Protein AF-A0A321LKD9-F1 (afdb_monomer_lite)

Foldseek 3Di:
DDDPPDDPDDPPDDDDPPDDDDDDDDDDDDDDPDDPDPPDPQAADEDADLDQDCPVVLVVLCVPVNLVSNLLQQVAFDADPVRHFDADPVRHGHGPQWAACDDPVHHPDDPSYDPPHDINHQDCAPPHNCNVVSCVSNPVVLQVVLLVCLVVVVLVVSLVSLQSAFAPPDPDPDDPPLVRGSHNCSSPADPDDPQRVLPDDVLNQVLVVQCVVPVPDVVSNCSSVVVVSVVVSLLSNLSSLLSNLLVLLQVLAPVSLVVSLVSLVVLCVSLDDQDDDDDDDDDDDDDDPVVQVVCDPDPRASKDWDPPPDPPPPDDDDDDDPDPDDDDDDPPHTIDGPDDDDDDVSSNVSCVSSVLSNVCSVQCHGPVRHHDDRDPHDPPPDPCVVPPPDDDDDDDDDDDDDDDDDDDDDDPDVCPVVVVVVVVVVVVVVVVVVVVVVVVVVVVVVVVVVVVVVVVVVVVVVVVVVVVVVVVVVVVVVVVVVVVVLVVVVVVVVVLPDDPVVRDDDDDDDDPVVCVVVVNDDDDDPDDDDDPRPDQFDPPPPDDCPPDGDHPVVVVVSVVVVVVVVVVVVVVVVVVVVVVVLVDDPPPPDPDPDDDDDDDDDDDRPDDD

Structure (mmCIF, N/CA/C/O backbone):
data_AF-A0A321LKD9-F1
#
_entry.id   AF-A0A321LKD9-F1
#
loop_
_atom_site.group_PDB
_atom_site.id
_atom_site.type_symbol
_atom_site.label_atom_id
_atom_site.label_alt_id
_atom_site.label_comp_id
_atom_site.label_asym_id
_atom_site.label_entity_id
_atom_site.label_seq_id
_atom_site.pdbx_PDB_ins_code
_atom_site.Cartn_x
_atom_site.Cartn_y
_atom_site.Cartn_z
_atom_site.occupancy
_atom_site.B_iso_or_equiv
_atom_site.auth_seq_id
_atom_site.auth_comp_id
_atom_site.auth_asym_id
_atom_site.auth_atom_id
_atom_site.pdbx_PDB_model_num
ATOM 1 N N . MET A 1 1 ? -23.478 -6.993 -40.708 1.00 32.69 1 MET A N 1
ATOM 2 C CA . MET A 1 1 ? -22.010 -7.016 -40.507 1.00 32.69 1 MET A CA 1
ATOM 3 C C . MET A 1 1 ? -21.326 -6.208 -41.605 1.00 32.69 1 MET A C 1
ATOM 5 O O . MET A 1 1 ? -21.548 -6.503 -42.771 1.00 32.69 1 MET A O 1
ATOM 9 N N . GLN A 1 2 ? -20.492 -5.227 -41.255 1.00 25.45 2 GLN A N 1
ATOM 10 C CA . GLN A 1 2 ? -19.467 -4.660 -42.144 1.00 25.45 2 GLN A CA 1
ATOM 11 C C . GLN A 1 2 ? -18.158 -4.606 -41.350 1.00 25.45 2 GLN A C 1
ATOM 13 O O . GLN A 1 2 ? -18.086 -3.937 -40.323 1.00 25.45 2 GLN A O 1
ATOM 18 N N . ASN A 1 3 ? -17.138 -5.345 -41.792 1.00 24.50 3 ASN A N 1
ATOM 19 C CA . ASN A 1 3 ? -15.859 -5.432 -41.087 1.00 24.50 3 ASN A CA 1
ATOM 20 C C . ASN A 1 3 ? -14.988 -4.208 -41.392 1.00 24.50 3 ASN A C 1
ATOM 22 O O . ASN A 1 3 ? -14.204 -4.218 -42.343 1.00 24.50 3 ASN A O 1
ATOM 26 N N . ILE A 1 4 ? -15.091 -3.167 -40.562 1.00 27.14 4 ILE A N 1
ATOM 27 C CA . ILE A 1 4 ? -14.197 -2.004 -40.620 1.00 27.14 4 ILE A CA 1
ATOM 28 C C . ILE A 1 4 ? -12.830 -2.391 -40.032 1.00 27.14 4 ILE A C 1
ATOM 30 O O . ILE A 1 4 ? -12.522 -2.141 -38.868 1.00 27.14 4 ILE A O 1
ATOM 34 N N . ARG A 1 5 ? -11.981 -3.016 -40.856 1.00 27.16 5 ARG A N 1
ATOM 35 C CA . ARG A 1 5 ? -10.550 -3.171 -40.558 1.00 27.16 5 ARG A CA 1
ATOM 36 C C . ARG A 1 5 ? -9.852 -1.819 -40.726 1.00 27.16 5 ARG A C 1
ATOM 38 O O . ARG A 1 5 ? -9.435 -1.471 -41.828 1.00 27.16 5 ARG A O 1
ATOM 45 N N . HIS A 1 6 ? -9.694 -1.070 -39.638 1.00 28.81 6 HIS A N 1
ATOM 46 C CA . HIS A 1 6 ? -8.816 0.101 -39.626 1.00 28.81 6 HIS A CA 1
ATOM 47 C C . HIS A 1 6 ? -7.348 -0.333 -39.770 1.00 28.81 6 HIS A C 1
ATOM 49 O O . HIS A 1 6 ? -6.754 -0.871 -38.839 1.00 28.81 6 HIS A O 1
ATOM 55 N N . GLY A 1 7 ? -6.755 -0.094 -40.943 1.00 27.69 7 GLY A N 1
ATOM 56 C CA . GLY A 1 7 ? -5.317 -0.263 -41.155 1.00 27.69 7 GLY A CA 1
ATOM 57 C C . GLY A 1 7 ? -4.528 0.833 -40.433 1.00 27.69 7 GLY A C 1
ATOM 58 O O . GLY A 1 7 ? -4.724 2.015 -40.707 1.00 27.69 7 GLY A O 1
ATOM 59 N N . PHE A 1 8 ? -3.621 0.453 -39.532 1.00 33.94 8 PHE A N 1
ATOM 60 C CA . PHE A 1 8 ? -2.871 1.366 -38.652 1.00 33.94 8 PHE A CA 1
ATOM 61 C C . PHE A 1 8 ? -1.682 2.077 -39.348 1.00 33.94 8 PHE A C 1
ATOM 63 O O . PHE A 1 8 ? -0.647 2.350 -38.745 1.00 33.94 8 PHE A O 1
ATOM 70 N N . HIS A 1 9 ? -1.806 2.377 -40.643 1.00 31.50 9 HIS A N 1
ATOM 71 C CA . HIS A 1 9 ? -0.740 2.954 -41.467 1.00 31.50 9 HIS A CA 1
ATOM 72 C C . HIS A 1 9 ? -1.280 4.103 -42.327 1.00 31.50 9 HIS A C 1
ATOM 74 O O . HIS A 1 9 ? -1.705 3.885 -43.457 1.00 31.50 9 HIS A O 1
ATOM 80 N N . ASN A 1 10 ? -1.292 5.327 -41.783 1.00 30.88 10 ASN A N 1
ATOM 81 C CA . ASN A 1 10 ? -1.615 6.533 -42.565 1.00 30.88 10 ASN A CA 1
ATOM 82 C C . ASN A 1 10 ? -1.039 7.860 -42.006 1.00 30.88 10 ASN A C 1
ATOM 84 O O . ASN A 1 10 ? -1.485 8.940 -42.388 1.00 30.88 10 ASN A O 1
ATOM 88 N N . HIS A 1 11 ? -0.055 7.807 -41.094 1.00 34.09 11 HIS A N 1
ATOM 89 C CA . HIS A 1 11 ? 0.517 8.990 -40.419 1.00 34.09 11 HIS A CA 1
ATOM 90 C C . HIS A 1 11 ? 2.058 8.976 -40.322 1.00 34.09 11 HIS A C 1
ATOM 92 O O . HIS A 1 11 ? 2.632 9.392 -39.318 1.00 34.09 11 HIS A O 1
ATOM 98 N N . THR A 1 12 ? 2.746 8.533 -41.377 1.00 34.16 12 THR A N 1
ATOM 99 C CA . THR A 1 12 ? 4.217 8.607 -41.473 1.00 34.16 12 THR A CA 1
ATOM 100 C C . THR A 1 12 ? 4.679 9.035 -42.862 1.00 34.16 12 THR A C 1
ATOM 102 O O . THR A 1 12 ? 5.204 8.224 -43.615 1.00 34.16 12 THR A O 1
ATOM 105 N N . ASP A 1 13 ? 4.518 10.322 -43.176 1.00 27.11 13 ASP A N 1
ATOM 106 C CA . ASP A 1 13 ? 5.441 11.007 -44.090 1.00 27.11 13 ASP A CA 1
ATOM 107 C C . ASP A 1 13 ? 5.481 12.515 -43.784 1.00 27.11 13 ASP A C 1
ATOM 109 O O . ASP A 1 13 ? 4.773 13.339 -44.361 1.00 27.11 13 ASP A O 1
ATOM 113 N N . VAL A 1 14 ? 6.288 12.882 -42.783 1.00 28.19 14 VAL A N 1
ATOM 114 C CA . VAL A 1 14 ? 6.584 14.281 -42.437 1.00 28.19 14 VAL A CA 1
ATOM 115 C C . VAL A 1 14 ? 8.095 14.453 -42.421 1.00 28.19 14 VAL A C 1
ATOM 117 O O . VAL A 1 14 ? 8.758 14.244 -41.403 1.00 28.19 14 VAL A O 1
ATOM 120 N N . ALA A 1 15 ? 8.645 14.859 -43.564 1.00 26.44 15 ALA A N 1
ATOM 121 C CA . ALA A 1 15 ? 10.044 15.239 -43.676 1.00 26.44 15 ALA A CA 1
ATOM 122 C C . ALA A 1 15 ? 10.340 16.421 -42.733 1.00 26.44 15 ALA A C 1
ATOM 124 O O . ALA A 1 15 ? 9.949 17.561 -43.001 1.00 26.44 15 ALA A O 1
ATOM 125 N N . ARG A 1 16 ? 11.039 16.161 -41.618 1.00 30.48 16 ARG A N 1
ATOM 126 C CA . ARG A 1 16 ? 11.461 17.197 -40.662 1.00 30.48 16 ARG A CA 1
ATOM 127 C C . ARG A 1 16 ? 12.514 18.116 -41.288 1.00 30.48 16 ARG A C 1
ATOM 129 O O . ARG A 1 16 ? 13.713 17.955 -41.075 1.00 30.48 16 ARG A O 1
ATOM 136 N N . ARG A 1 17 ? 12.064 19.141 -42.015 1.00 28.47 17 ARG A N 1
ATOM 137 C CA . ARG A 1 17 ? 12.864 20.354 -42.217 1.00 28.47 17 ARG A CA 1
ATOM 138 C C . ARG A 1 17 ? 13.015 21.049 -40.866 1.00 28.47 17 ARG A C 1
ATOM 140 O O . ARG A 1 17 ? 12.054 21.629 -40.367 1.00 28.47 17 ARG A O 1
ATOM 147 N N . ASN A 1 18 ? 14.223 21.029 -40.310 1.00 28.30 18 ASN A N 1
ATOM 148 C CA . ASN A 1 18 ? 14.596 21.855 -39.161 1.00 28.30 18 ASN A CA 1
ATOM 149 C C . ASN A 1 18 ? 14.708 23.330 -39.593 1.00 28.30 18 ASN A C 1
ATOM 151 O O . ASN A 1 18 ? 15.800 23.873 -39.737 1.00 28.30 18 ASN A O 1
ATOM 155 N N . LEU A 1 19 ? 13.563 23.968 -39.836 1.00 30.78 19 LEU A N 1
ATOM 156 C CA . LEU A 1 19 ? 13.447 25.411 -40.019 1.00 30.78 19 LEU A CA 1
ATOM 157 C C . LEU A 1 19 ? 13.112 26.042 -38.668 1.00 30.78 19 LEU A C 1
ATOM 159 O O . LEU A 1 19 ? 12.038 25.805 -38.119 1.00 30.78 19 LEU A O 1
ATOM 163 N N . SER A 1 20 ? 14.037 26.844 -38.141 1.00 27.38 20 SER A N 1
ATOM 164 C CA . SER A 1 20 ? 13.783 27.677 -36.964 1.00 27.38 20 SER A CA 1
ATOM 165 C C . SER A 1 20 ? 12.792 28.791 -37.330 1.00 27.38 20 SER A C 1
ATOM 167 O O . SER A 1 20 ? 13.094 29.576 -38.234 1.00 27.38 20 SER A O 1
ATOM 169 N N . PRO A 1 21 ? 11.620 28.891 -36.675 1.00 30.56 21 PRO A N 1
ATOM 170 C CA . PRO A 1 21 ? 10.667 29.955 -36.946 1.00 30.56 21 PRO A CA 1
ATOM 171 C C . PRO A 1 21 ? 11.076 31.227 -36.192 1.00 30.56 21 PRO A C 1
ATOM 173 O O . PRO A 1 21 ? 10.669 31.452 -35.052 1.00 30.56 21 PRO A O 1
ATOM 176 N N . ALA A 1 22 ? 11.865 32.085 -36.839 1.00 30.14 22 ALA A N 1
ATOM 177 C CA . ALA A 1 22 ? 11.959 33.482 -36.423 1.00 30.14 22 ALA A CA 1
ATOM 178 C C . ALA A 1 22 ? 10.572 34.137 -36.576 1.00 30.14 22 ALA A C 1
ATOM 180 O O . ALA A 1 22 ? 9.928 33.992 -37.617 1.00 30.14 22 ALA A O 1
ATOM 181 N N . ALA A 1 23 ? 10.087 34.801 -35.525 1.00 31.78 23 ALA A N 1
ATOM 182 C CA . ALA A 1 23 ? 8.722 35.321 -35.480 1.00 31.78 23 ALA A CA 1
ATOM 183 C C . ALA A 1 23 ? 8.504 36.486 -36.460 1.00 31.78 23 ALA A C 1
ATOM 185 O O . ALA A 1 23 ? 9.376 37.334 -36.643 1.00 31.78 23 ALA A O 1
ATOM 186 N N . SER A 1 24 ? 7.313 36.546 -37.057 1.00 32.44 24 SER A N 1
ATOM 187 C CA . SER A 1 24 ? 6.918 37.613 -37.975 1.00 32.44 24 SER A CA 1
ATOM 188 C C . SER A 1 24 ? 6.324 38.813 -37.230 1.00 32.44 24 SER A C 1
ATOM 190 O O . SER A 1 24 ? 5.107 38.905 -37.067 1.00 32.44 24 SER A O 1
ATOM 192 N N . GLU A 1 25 ? 7.171 39.763 -36.845 1.00 31.61 25 GLU A N 1
ATOM 193 C CA . GLU A 1 25 ? 6.763 41.155 -36.618 1.00 31.61 25 GLU A CA 1
ATOM 194 C C . GLU A 1 25 ? 7.553 42.048 -37.579 1.00 31.61 25 GLU A C 1
ATOM 196 O O . GLU A 1 25 ? 8.778 41.970 -37.648 1.00 31.61 25 GLU A O 1
ATOM 201 N N . ALA A 1 26 ? 6.845 42.856 -38.370 1.00 30.69 26 ALA A N 1
ATOM 202 C CA . ALA A 1 26 ? 7.431 43.635 -39.455 1.00 30.69 26 ALA A CA 1
ATOM 203 C C . ALA A 1 26 ? 7.372 45.143 -39.157 1.00 30.69 26 ALA A C 1
ATOM 205 O O . ALA A 1 26 ? 6.332 45.765 -39.383 1.00 30.69 26 ALA A O 1
ATOM 206 N N . PRO A 1 27 ? 8.478 45.767 -38.713 1.00 29.53 27 PRO A N 1
ATOM 207 C CA . PRO A 1 27 ? 8.689 47.188 -38.930 1.00 29.53 27 PRO A CA 1
ATOM 208 C C . PRO A 1 27 ? 9.071 47.412 -40.402 1.00 29.53 27 PRO A C 1
ATOM 210 O O . PRO A 1 27 ? 9.967 46.761 -40.942 1.00 29.53 27 PRO A O 1
ATOM 213 N N . SER A 1 28 ? 8.382 48.330 -41.072 1.00 40.12 28 SER A N 1
ATOM 214 C CA . SER A 1 28 ? 8.697 48.721 -42.447 1.00 40.12 28 SER A CA 1
ATOM 215 C C . SER A 1 28 ? 10.030 49.478 -42.550 1.00 40.12 28 SER A C 1
ATOM 217 O O . SER A 1 28 ? 10.447 50.152 -41.612 1.00 40.12 28 SER A O 1
ATOM 219 N N . SER A 1 29 ? 10.635 49.435 -43.743 1.00 42.28 29 SER A N 1
ATOM 220 C CA . SER A 1 29 ? 11.776 50.257 -44.190 1.00 42.28 29 SER A CA 1
ATOM 221 C C . SER A 1 29 ? 13.080 50.185 -43.372 1.00 42.28 29 SER A C 1
ATOM 223 O O . SER A 1 29 ? 13.403 51.091 -42.611 1.00 42.28 29 SER A O 1
ATOM 225 N N . LEU A 1 30 ? 13.919 49.197 -43.699 1.00 30.78 30 LEU A N 1
ATOM 226 C CA . LEU A 1 30 ? 15.373 49.382 -43.814 1.00 30.78 30 LEU A CA 1
ATOM 227 C C . LEU A 1 30 ? 15.835 48.786 -45.152 1.00 30.78 30 LEU A C 1
ATOM 229 O O . LEU A 1 30 ? 15.341 47.738 -45.569 1.00 30.78 30 LEU A O 1
ATOM 233 N N . ALA A 1 31 ? 16.734 49.476 -45.857 1.00 36.44 31 ALA A N 1
ATOM 234 C CA . ALA A 1 31 ? 17.169 49.079 -47.195 1.00 36.44 31 ALA A CA 1
ATOM 235 C C . ALA A 1 31 ? 18.261 48.000 -47.126 1.00 36.44 31 ALA A C 1
ATOM 237 O O . ALA A 1 31 ? 19.340 48.240 -46.591 1.00 36.44 31 ALA A O 1
ATOM 238 N N . PHE A 1 32 ? 17.994 46.825 -47.699 1.00 31.84 32 PHE A N 1
ATOM 239 C CA . PHE A 1 32 ? 18.952 45.718 -47.747 1.00 31.84 32 PHE A CA 1
ATOM 240 C C . PHE A 1 32 ? 19.866 45.825 -48.978 1.00 31.84 32 PHE A C 1
ATOM 242 O O . PHE A 1 32 ? 19.690 45.129 -49.976 1.00 31.84 32 PHE A O 1
ATOM 249 N N . THR A 1 33 ? 20.867 46.703 -48.907 1.00 41.25 33 THR A N 1
ATOM 250 C CA . THR A 1 33 ? 22.027 46.660 -49.811 1.00 41.25 33 THR A CA 1
ATOM 251 C C . THR A 1 33 ? 23.118 45.771 -49.225 1.00 41.25 33 THR A C 1
ATOM 253 O O . THR A 1 33 ? 24.164 46.268 -48.827 1.00 41.25 33 THR A O 1
ATOM 256 N N . ASP A 1 34 ? 22.856 44.465 -49.165 1.00 33.62 34 ASP A N 1
ATOM 257 C CA . ASP A 1 34 ? 23.905 43.445 -49.250 1.00 33.62 34 ASP A CA 1
ATOM 258 C C . ASP A 1 34 ? 23.298 42.077 -49.583 1.00 33.62 34 ASP A C 1
ATOM 260 O O . ASP A 1 34 ? 22.418 41.564 -48.885 1.00 33.62 34 ASP A O 1
ATOM 264 N N . ALA A 1 35 ? 23.766 41.472 -50.676 1.00 38.19 35 ALA A N 1
ATOM 265 C CA . ALA A 1 35 ? 23.301 40.168 -51.135 1.00 38.19 35 ALA A CA 1
ATOM 266 C C . ALA A 1 35 ? 24.065 39.050 -50.409 1.00 38.19 35 ALA A C 1
ATOM 268 O O . ALA A 1 35 ? 24.965 38.427 -50.972 1.00 38.19 35 ALA A O 1
ATOM 269 N N . ALA A 1 36 ? 23.702 38.798 -49.149 1.00 37.00 36 ALA A N 1
ATOM 270 C CA . ALA A 1 36 ? 24.276 37.728 -48.334 1.00 37.00 36 ALA A CA 1
ATOM 271 C C . ALA A 1 36 ? 23.953 36.336 -48.919 1.00 37.00 36 ALA A C 1
ATOM 273 O O . ALA A 1 36 ? 22.958 35.697 -48.569 1.00 37.00 36 ALA A O 1
ATOM 274 N N . SER A 1 37 ? 24.798 35.853 -49.832 1.00 36.03 37 SER A N 1
ATOM 275 C CA . SER A 1 37 ? 24.674 34.520 -50.415 1.00 36.03 37 SER A CA 1
ATOM 276 C C . SER A 1 37 ? 24.911 33.446 -49.352 1.00 36.03 37 SER A C 1
ATOM 278 O O . SER A 1 37 ? 26.001 33.363 -48.788 1.00 36.03 37 SER A O 1
ATOM 280 N N . LEU A 1 38 ? 23.921 32.579 -49.118 1.00 41.81 38 LEU A N 1
ATOM 281 C CA . LEU A 1 38 ? 24.031 31.412 -48.231 1.00 41.81 38 LEU A CA 1
ATOM 282 C C . LEU A 1 38 ? 24.885 30.292 -48.861 1.00 41.81 38 LEU A C 1
ATOM 284 O O . LEU A 1 38 ? 24.413 29.195 -49.161 1.00 41.81 38 LEU A O 1
ATOM 288 N N . THR A 1 39 ? 26.171 30.569 -49.065 1.00 43.91 39 THR A N 1
ATOM 289 C CA . THR A 1 39 ? 27.177 29.611 -49.537 1.00 43.91 39 THR A CA 1
ATOM 290 C C . THR A 1 39 ? 27.584 28.667 -48.404 1.00 43.91 39 THR A C 1
ATOM 292 O O . THR A 1 39 ? 28.571 28.919 -47.715 1.00 43.91 39 THR A O 1
ATOM 295 N N . GLY A 1 40 ? 26.832 27.580 -48.187 1.00 45.12 40 GLY A N 1
ATOM 296 C CA . GLY A 1 40 ? 27.232 26.576 -47.188 1.00 45.12 40 GLY A CA 1
ATOM 297 C C . GLY A 1 40 ? 26.158 25.648 -46.614 1.00 45.12 40 GLY A C 1
ATOM 298 O O . GLY A 1 40 ? 26.274 25.253 -45.455 1.00 45.12 40 GLY A O 1
ATOM 299 N N . THR A 1 41 ? 25.124 25.257 -47.363 1.00 58.28 41 THR A N 1
ATOM 300 C CA . THR A 1 41 ? 24.185 24.210 -46.913 1.00 58.28 41 THR A CA 1
ATOM 301 C C . THR A 1 41 ? 24.830 22.818 -46.963 1.00 58.28 41 THR A C 1
ATOM 303 O O . THR A 1 41 ? 24.648 22.055 -47.910 1.00 58.28 41 THR A O 1
ATOM 306 N N . SER A 1 42 ? 25.590 22.467 -45.920 1.00 62.84 42 SER A N 1
ATOM 307 C CA . SER A 1 42 ? 26.169 21.124 -45.775 1.00 62.84 42 SER A CA 1
ATOM 308 C C . SER A 1 42 ? 25.080 20.070 -45.522 1.00 62.84 42 SER A C 1
ATOM 310 O O . SER A 1 42 ? 24.531 19.954 -44.427 1.00 62.84 42 SER A O 1
ATOM 312 N N . VAL A 1 43 ? 24.747 19.292 -46.554 1.00 74.31 43 VAL A N 1
ATOM 313 C CA . VAL A 1 43 ? 23.838 18.145 -46.425 1.00 74.31 43 VAL A CA 1
ATOM 314 C C . VAL A 1 43 ? 24.581 17.005 -45.731 1.00 74.31 43 VAL A C 1
ATOM 316 O O . VAL A 1 43 ? 25.630 16.569 -46.202 1.00 74.31 43 VAL A O 1
ATOM 319 N N . ARG A 1 44 ? 24.019 16.510 -44.625 1.00 77.88 44 ARG A N 1
ATOM 320 C CA . ARG A 1 44 ? 24.470 15.298 -43.932 1.00 77.88 44 ARG A CA 1
ATOM 321 C C . ARG A 1 44 ? 23.319 14.303 -43.823 1.00 77.88 44 ARG A C 1
ATOM 323 O O . ARG A 1 44 ? 22.186 14.706 -43.567 1.00 77.88 44 ARG A O 1
ATOM 330 N N . TYR A 1 45 ? 23.616 13.019 -43.982 1.00 80.62 45 TYR A N 1
ATOM 331 C CA . TYR A 1 45 ? 22.644 11.928 -43.927 1.00 80.62 45 TYR A CA 1
ATOM 332 C C . TYR A 1 45 ? 22.764 11.162 -42.607 1.00 80.62 45 TYR A C 1
ATOM 334 O O . TYR A 1 45 ? 23.854 10.728 -42.240 1.00 80.62 45 TYR A O 1
ATOM 342 N N . GLY A 1 46 ? 21.644 10.985 -41.905 1.00 79.75 46 GLY A N 1
ATOM 343 C CA . GLY A 1 46 ? 21.524 10.077 -40.762 1.00 79.75 46 GLY A CA 1
ATOM 344 C C . GLY A 1 46 ? 20.784 8.804 -41.172 1.00 79.75 46 GLY A C 1
ATOM 345 O O . GLY A 1 46 ? 19.817 8.876 -41.929 1.00 79.75 46 GLY A O 1
ATOM 346 N N . PHE A 1 47 ? 21.230 7.653 -40.674 1.00 81.31 47 PHE A N 1
ATOM 347 C CA . PHE A 1 47 ? 20.644 6.343 -40.963 1.00 81.31 47 PHE A CA 1
ATOM 348 C C . PHE A 1 47 ? 20.117 5.717 -39.671 1.00 81.31 47 PHE A C 1
ATOM 350 O O . PHE A 1 47 ? 20.805 5.741 -38.654 1.00 81.31 47 PHE A O 1
ATOM 357 N N . PHE A 1 48 ? 18.919 5.131 -39.718 1.00 80.69 48 PHE A N 1
ATOM 358 C CA . PHE A 1 48 ? 18.251 4.542 -38.554 1.00 80.69 48 PHE A CA 1
ATOM 359 C C . PHE A 1 48 ? 17.777 3.115 -38.884 1.00 80.69 48 PHE A C 1
ATOM 361 O O . PHE A 1 48 ? 17.012 2.948 -39.842 1.00 80.69 48 PHE A O 1
ATOM 368 N N . PRO A 1 49 ? 18.203 2.074 -38.143 1.00 81.31 49 PRO A N 1
ATOM 369 C CA . PRO A 1 49 ? 17.758 0.705 -38.388 1.00 81.31 49 PRO A CA 1
ATOM 370 C C . PRO A 1 49 ? 16.282 0.532 -37.997 1.00 81.31 49 PRO A C 1
ATOM 372 O O . PRO A 1 49 ? 15.883 0.828 -36.876 1.00 81.31 49 PRO A O 1
ATOM 375 N N . HIS A 1 50 ? 15.472 0.023 -38.927 1.00 84.12 50 HIS A N 1
ATOM 376 C CA . HIS A 1 50 ? 14.034 -0.234 -38.738 1.00 84.12 50 HIS A CA 1
ATOM 377 C C . HIS A 1 50 ? 13.719 -1.733 -38.545 1.00 84.12 50 HIS A C 1
ATOM 379 O O . HIS A 1 50 ? 12.617 -2.193 -38.828 1.00 84.12 50 HIS A O 1
ATOM 385 N N . PHE A 1 51 ? 14.697 -2.509 -38.071 1.00 85.62 51 PHE A N 1
ATOM 386 C CA . PHE A 1 51 ? 14.564 -3.929 -37.740 1.00 85.62 51 PHE A CA 1
ATOM 387 C C . PHE A 1 51 ? 15.222 -4.196 -36.382 1.00 85.62 51 PHE A C 1
ATOM 389 O O . PHE A 1 51 ? 16.255 -3.599 -36.081 1.00 85.62 51 PHE A O 1
ATOM 396 N N . HIS A 1 52 ? 14.656 -5.101 -35.580 1.00 88.56 52 HIS A N 1
ATOM 397 C CA . HIS A 1 52 ? 15.277 -5.520 -34.323 1.00 88.56 52 HIS A CA 1
ATOM 398 C C . HIS A 1 52 ? 16.360 -6.582 -34.607 1.00 88.56 52 HIS A C 1
ATOM 400 O O . HIS A 1 52 ? 16.027 -7.652 -35.123 1.00 88.56 52 HIS A O 1
ATOM 406 N N . PRO A 1 53 ? 17.644 -6.342 -34.289 1.00 87.31 53 PRO A N 1
ATOM 407 C CA . PRO A 1 53 ? 18.736 -7.195 -34.764 1.00 87.31 53 PRO A CA 1
ATOM 408 C C . PRO A 1 53 ? 18.855 -8.564 -34.078 1.00 87.31 53 PRO A C 1
ATOM 410 O O . PRO A 1 53 ? 19.285 -9.514 -34.725 1.00 87.31 53 PRO A O 1
ATOM 413 N N . PHE A 1 54 ? 18.473 -8.683 -32.802 1.00 91.44 54 PHE A N 1
ATOM 414 C CA . PHE A 1 54 ? 18.816 -9.845 -31.960 1.00 91.44 54 PHE A CA 1
ATOM 415 C C . PHE A 1 54 ? 17.619 -10.710 -31.524 1.00 91.44 54 PHE A C 1
ATOM 417 O O . PHE A 1 54 ? 17.708 -11.412 -30.522 1.00 91.44 54 PHE A O 1
ATOM 424 N N . VAL A 1 55 ? 16.491 -10.693 -32.253 1.00 91.19 55 VAL A N 1
ATOM 425 C CA . VAL A 1 55 ? 15.251 -11.394 -31.823 1.00 91.19 55 VAL A CA 1
ATOM 426 C C . VAL A 1 55 ? 15.496 -12.885 -31.555 1.00 91.19 55 VAL A C 1
ATOM 428 O O . VAL A 1 55 ? 15.070 -13.407 -30.530 1.00 91.19 55 VAL A O 1
ATOM 431 N N . SER A 1 56 ? 16.222 -13.565 -32.444 1.00 92.12 56 SER A N 1
ATOM 432 C CA . SER A 1 56 ? 16.544 -14.989 -32.298 1.00 92.12 56 SER A CA 1
ATOM 433 C C . SER A 1 56 ? 17.475 -15.287 -31.121 1.00 92.12 56 SER A C 1
ATOM 435 O O . SER A 1 56 ? 17.354 -16.351 -30.524 1.00 92.12 56 SER A O 1
ATOM 437 N N . GLU A 1 57 ? 18.380 -14.369 -30.764 1.00 91.50 57 GLU A N 1
ATOM 438 C CA . GLU A 1 57 ? 19.270 -14.559 -29.612 1.00 91.50 57 GLU A CA 1
ATOM 439 C C . GLU A 1 57 ? 18.534 -14.302 -28.292 1.00 91.50 57 GLU A C 1
ATOM 441 O O . GLU A 1 57 ? 18.707 -15.067 -27.349 1.00 91.50 57 GLU A O 1
ATOM 446 N N . LEU A 1 58 ? 17.644 -13.303 -28.232 1.00 92.81 58 LEU A N 1
ATOM 447 C CA . LEU A 1 58 ? 16.769 -13.097 -27.072 1.00 92.81 58 LEU A CA 1
ATOM 448 C C . LEU A 1 58 ? 15.861 -14.316 -26.831 1.00 92.81 58 LEU A C 1
ATOM 450 O O . LEU A 1 58 ? 15.728 -14.769 -25.697 1.00 92.81 58 LEU A O 1
ATOM 454 N N . VAL A 1 59 ? 15.294 -14.905 -27.892 1.00 93.62 59 VAL A N 1
ATOM 455 C CA . VAL A 1 59 ? 14.503 -16.145 -27.788 1.00 93.62 59 VAL A CA 1
ATOM 456 C C . VAL A 1 59 ? 15.361 -17.328 -27.323 1.00 93.62 59 VAL A C 1
ATOM 458 O O . VAL A 1 59 ? 14.925 -18.065 -26.443 1.00 93.62 59 VAL A O 1
ATOM 461 N N . ALA A 1 60 ? 16.583 -17.496 -27.841 1.00 93.94 60 ALA A N 1
ATOM 462 C CA . ALA A 1 60 ? 17.497 -18.543 -27.373 1.00 93.94 60 ALA A CA 1
ATOM 463 C C . ALA A 1 60 ? 17.855 -18.368 -25.885 1.00 93.94 60 ALA A C 1
ATOM 465 O O . ALA A 1 60 ? 17.702 -19.299 -25.100 1.00 93.94 60 ALA A O 1
ATOM 466 N N . ARG A 1 61 ? 18.213 -17.150 -25.461 1.00 92.81 61 ARG A N 1
ATOM 467 C CA . ARG A 1 61 ? 18.515 -16.809 -24.059 1.00 92.81 61 ARG A CA 1
ATOM 468 C C . ARG A 1 61 ? 17.335 -17.045 -23.112 1.00 92.81 61 ARG A C 1
ATOM 470 O O . ARG A 1 61 ? 17.552 -17.478 -21.982 1.00 92.81 61 ARG A O 1
ATOM 477 N N . LEU A 1 62 ? 16.101 -16.812 -23.569 1.00 93.50 62 LEU A N 1
ATOM 478 C CA . LEU A 1 62 ? 14.881 -17.136 -22.821 1.00 93.50 62 LEU A CA 1
ATOM 479 C C . LEU A 1 62 ? 14.648 -18.652 -22.695 1.00 93.50 62 LEU A C 1
ATOM 481 O O . LEU A 1 62 ? 14.136 -19.100 -21.672 1.00 93.50 62 LEU A O 1
ATOM 485 N N . ILE A 1 63 ? 15.014 -19.444 -23.706 1.00 94.06 63 ILE A N 1
ATOM 486 C CA . ILE A 1 63 ? 14.903 -20.912 -23.671 1.00 94.06 63 ILE A CA 1
ATOM 487 C C . ILE A 1 63 ? 15.982 -21.511 -22.758 1.00 94.06 63 ILE A C 1
ATOM 489 O O . ILE A 1 63 ? 15.657 -22.281 -21.856 1.00 94.06 63 ILE A O 1
ATOM 493 N N . ASP A 1 64 ? 17.243 -21.121 -22.949 1.00 93.00 64 ASP A N 1
ATOM 494 C CA . ASP A 1 64 ? 18.397 -21.712 -22.261 1.00 93.00 64 ASP A CA 1
ATOM 495 C C . ASP A 1 64 ? 18.559 -21.201 -20.817 1.00 93.00 64 ASP A C 1
ATOM 497 O O . ASP A 1 64 ? 18.944 -21.951 -19.920 1.00 93.00 64 ASP A O 1
ATOM 501 N N . GLY A 1 65 ? 18.274 -19.915 -20.578 1.00 88.25 65 GLY A N 1
ATOM 502 C CA . GLY A 1 65 ? 18.490 -19.231 -19.297 1.00 88.25 65 GLY A CA 1
ATOM 503 C C . GLY A 1 65 ? 17.216 -18.779 -18.576 1.00 88.25 65 GLY A C 1
ATOM 504 O O . GLY A 1 65 ? 17.309 -18.129 -17.529 1.00 88.25 65 GLY A O 1
ATOM 505 N N . SER A 1 66 ? 16.030 -19.107 -19.103 1.00 92.50 66 SER A N 1
ATOM 506 C CA . SER A 1 66 ? 14.736 -18.604 -18.615 1.00 92.50 66 SER A CA 1
ATOM 507 C C . SER A 1 66 ? 14.677 -17.063 -18.582 1.00 92.50 66 SER A C 1
ATOM 509 O O . SER A 1 66 ? 15.468 -16.378 -19.232 1.00 92.50 66 SER A O 1
ATOM 511 N N . VAL A 1 67 ? 13.740 -16.493 -17.814 1.00 91.69 67 VAL A N 1
ATOM 512 C CA . VAL A 1 67 ? 13.587 -15.034 -17.645 1.00 91.69 67 VAL A CA 1
ATOM 513 C C . VAL A 1 67 ? 14.912 -14.384 -17.236 1.00 91.69 67 VAL A C 1
ATOM 515 O O . VAL A 1 67 ? 15.297 -13.377 -17.811 1.00 91.69 67 VAL A O 1
ATOM 518 N N . ARG A 1 68 ? 15.675 -14.993 -16.318 1.00 90.88 68 ARG A N 1
ATOM 519 C CA . ARG A 1 68 ? 16.966 -14.444 -15.873 1.00 90.88 68 ARG A CA 1
ATOM 520 C C . ARG A 1 68 ? 17.990 -14.315 -17.009 1.00 90.88 68 ARG A C 1
ATOM 522 O O . ARG A 1 68 ? 18.714 -13.326 -17.038 1.00 90.88 68 ARG A O 1
ATOM 529 N N . GLY A 1 69 ? 18.063 -15.292 -17.915 1.00 89.44 69 GLY A N 1
ATOM 530 C CA . GLY A 1 69 ? 18.949 -15.244 -19.083 1.00 89.44 69 GLY A CA 1
ATOM 531 C C . GLY A 1 69 ? 18.503 -14.232 -20.139 1.00 89.44 69 GLY A C 1
ATOM 532 O O . GLY A 1 69 ? 19.347 -13.648 -20.819 1.00 89.44 69 GLY A O 1
ATOM 533 N N . LEU A 1 70 ? 17.192 -13.991 -20.240 1.00 93.12 70 LEU A N 1
ATOM 534 C CA . LEU A 1 70 ? 16.636 -12.932 -21.074 1.00 93.12 70 LEU A CA 1
ATOM 535 C C . LEU A 1 70 ? 16.958 -11.542 -20.510 1.00 93.12 70 LEU A C 1
ATOM 537 O O . LEU A 1 70 ? 17.602 -10.764 -21.202 1.00 93.12 70 LEU A O 1
ATOM 541 N N . GLU A 1 71 ? 16.568 -11.240 -19.267 1.00 92.25 71 GLU A N 1
ATOM 542 C CA . GLU A 1 71 ? 16.753 -9.910 -18.654 1.00 92.25 71 GLU A CA 1
ATOM 543 C C . GLU A 1 71 ? 18.240 -9.511 -18.562 1.00 92.25 71 GLU A C 1
ATOM 545 O O . GLU A 1 71 ? 18.600 -8.356 -18.785 1.00 92.25 71 GLU A O 1
ATOM 550 N N . ALA A 1 72 ? 19.139 -10.475 -18.321 1.00 89.00 72 ALA A N 1
ATOM 551 C CA . ALA A 1 72 ? 20.585 -10.231 -18.316 1.00 89.00 72 ALA A CA 1
ATOM 552 C C . ALA A 1 72 ? 21.141 -9.754 -19.675 1.00 89.00 72 ALA A C 1
ATOM 554 O O . ALA A 1 72 ? 22.175 -9.089 -19.710 1.00 89.00 72 ALA A O 1
ATOM 555 N N . ALA A 1 73 ? 20.464 -10.041 -20.793 1.00 88.88 73 ALA A N 1
ATOM 556 C CA . ALA A 1 73 ? 20.978 -9.788 -22.141 1.00 88.88 73 ALA A CA 1
ATOM 557 C C . ALA A 1 73 ? 21.245 -8.303 -22.454 1.00 88.88 73 ALA A C 1
ATOM 559 O O . ALA A 1 73 ? 22.072 -8.003 -23.316 1.00 88.88 73 ALA A O 1
ATOM 560 N N . ASP A 1 74 ? 20.576 -7.380 -21.755 1.00 86.19 74 ASP A N 1
ATOM 561 C CA . ASP A 1 74 ? 20.813 -5.937 -21.877 1.00 86.19 74 ASP A CA 1
ATOM 562 C C . ASP A 1 74 ? 22.058 -5.462 -21.100 1.00 86.19 74 ASP A C 1
ATOM 564 O O . ASP A 1 74 ? 22.698 -4.482 -21.479 1.00 86.19 74 ASP A O 1
ATOM 568 N N . THR A 1 75 ? 22.453 -6.171 -20.035 1.00 85.50 75 THR A N 1
ATOM 569 C CA . THR A 1 75 ? 23.573 -5.780 -19.153 1.00 85.50 75 THR A CA 1
ATOM 570 C C . THR A 1 75 ? 24.783 -6.722 -19.191 1.00 85.50 75 THR A C 1
ATOM 572 O O . THR A 1 75 ? 25.777 -6.475 -18.505 1.00 85.50 75 THR A O 1
ATOM 575 N N . ASP A 1 76 ? 24.757 -7.747 -20.045 1.00 87.00 76 ASP A N 1
ATOM 576 C CA . ASP A 1 76 ? 25.921 -8.566 -20.391 1.00 87.00 76 ASP A CA 1
ATOM 577 C C . ASP A 1 76 ? 26.956 -7.751 -21.188 1.00 87.00 76 ASP A C 1
ATOM 579 O O . ASP A 1 76 ? 26.730 -7.377 -22.344 1.00 87.00 76 ASP A O 1
ATOM 583 N N . TYR A 1 77 ? 28.136 -7.534 -20.602 1.00 86.19 77 TYR A N 1
ATOM 584 C CA . TYR A 1 77 ? 29.235 -6.776 -21.208 1.00 86.19 77 TYR A CA 1
ATOM 585 C C . TYR A 1 77 ? 30.432 -7.651 -21.591 1.00 86.19 77 TYR A C 1
ATOM 587 O O . TYR A 1 77 ? 30.808 -8.581 -20.880 1.00 86.19 77 TYR A O 1
ATOM 595 N N . VAL A 1 78 ? 31.087 -7.312 -22.706 1.00 85.81 78 VAL A N 1
ATOM 596 C CA . VAL A 1 78 ? 32.302 -8.003 -23.162 1.00 85.81 78 VAL A CA 1
ATOM 597 C C . VAL A 1 78 ? 33.465 -7.680 -22.220 1.00 85.81 78 VAL A C 1
ATOM 599 O O . VAL A 1 78 ? 33.809 -6.511 -22.039 1.00 85.81 78 VAL A O 1
ATOM 602 N N . LEU A 1 79 ? 34.105 -8.705 -21.655 1.00 85.06 79 LEU A N 1
ATOM 603 C CA . LEU A 1 79 ? 35.260 -8.556 -20.765 1.00 85.06 79 LEU A CA 1
ATOM 604 C C . LEU A 1 79 ? 36.595 -8.656 -21.521 1.00 85.06 79 LEU A C 1
ATOM 606 O O . LEU A 1 79 ? 36.747 -9.423 -22.474 1.00 85.06 79 LEU A O 1
ATOM 610 N N . ASN A 1 80 ? 37.580 -7.889 -21.062 1.00 83.00 80 ASN A N 1
ATOM 611 C CA . ASN A 1 80 ? 38.988 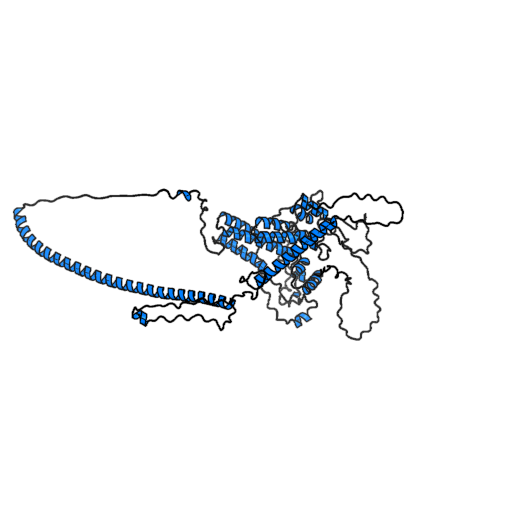-8.031 -21.418 1.00 83.00 80 ASN A CA 1
ATOM 612 C C . ASN A 1 80 ? 39.612 -9.223 -20.666 1.00 83.00 80 ASN A C 1
ATOM 614 O O . ASN A 1 80 ? 39.047 -9.730 -19.696 1.00 83.00 80 ASN A O 1
ATOM 618 N N . LYS A 1 81 ? 40.826 -9.634 -21.060 1.00 79.56 81 LYS A N 1
ATOM 619 C CA . LYS A 1 81 ? 41.581 -10.704 -20.371 1.00 79.56 81 LYS A CA 1
ATOM 620 C C . LYS A 1 81 ? 41.843 -10.399 -18.892 1.00 79.56 81 LYS A C 1
ATOM 622 O O . LYS A 1 81 ? 41.931 -11.321 -18.092 1.00 79.56 81 LYS A O 1
ATOM 627 N N . ASP A 1 82 ? 41.909 -9.118 -18.546 1.00 75.25 82 ASP A N 1
ATOM 628 C CA . ASP A 1 82 ? 42.177 -8.606 -17.198 1.00 75.25 82 ASP A CA 1
ATOM 629 C C . ASP A 1 82 ? 40.889 -8.427 -16.360 1.00 75.25 82 ASP A C 1
ATOM 631 O O . ASP A 1 82 ? 40.901 -7.763 -15.328 1.00 75.25 82 ASP A O 1
ATOM 635 N N . GLY A 1 83 ? 39.748 -8.955 -16.827 1.00 71.44 83 GLY A N 1
ATOM 636 C CA . GLY A 1 83 ? 38.449 -8.896 -16.141 1.00 71.44 83 GLY A CA 1
ATOM 637 C C . GLY A 1 83 ? 37.712 -7.552 -16.224 1.00 71.44 83 GLY A C 1
ATOM 638 O O . GLY A 1 83 ? 36.561 -7.461 -15.807 1.00 71.44 83 GLY A O 1
ATOM 639 N N . THR A 1 84 ? 38.331 -6.510 -16.784 1.00 78.56 84 THR A N 1
ATOM 640 C CA . THR A 1 84 ? 37.697 -5.198 -17.005 1.00 78.56 84 THR A CA 1
ATOM 641 C C . THR A 1 84 ? 36.729 -5.229 -18.191 1.00 78.56 84 THR A C 1
ATOM 643 O O . THR A 1 84 ? 36.950 -5.958 -19.157 1.00 78.56 84 THR A O 1
ATOM 646 N N . THR A 1 85 ? 35.666 -4.421 -18.173 1.00 82.25 85 THR A N 1
ATOM 647 C CA . THR A 1 85 ? 34.758 -4.301 -19.327 1.00 82.25 85 THR A CA 1
ATOM 648 C C . THR A 1 85 ? 35.449 -3.602 -20.501 1.00 82.25 85 THR A C 1
ATOM 650 O O . THR A 1 85 ? 36.087 -2.557 -20.353 1.00 82.25 85 THR A O 1
ATOM 653 N N . LYS A 1 86 ? 35.311 -4.163 -21.705 1.00 84.00 86 LYS A N 1
ATOM 654 C CA . LYS A 1 86 ? 35.731 -3.512 -22.948 1.00 84.00 86 LYS A CA 1
ATOM 655 C C . LYS A 1 86 ? 34.823 -2.310 -23.195 1.00 84.00 86 LYS A C 1
ATOM 657 O O . LYS A 1 86 ? 33.604 -2.463 -23.222 1.00 84.00 86 LYS A O 1
ATOM 662 N N . LYS A 1 87 ? 35.398 -1.122 -23.391 1.00 83.56 87 LYS A N 1
ATOM 663 C CA . LYS A 1 87 ? 34.640 0.116 -23.630 1.00 83.56 87 LYS A CA 1
ATOM 664 C C . LYS A 1 87 ? 34.473 0.412 -25.130 1.00 83.56 87 LYS A C 1
ATOM 666 O O . LYS A 1 87 ? 35.276 -0.021 -25.959 1.00 83.56 87 LYS A O 1
ATOM 671 N N . LEU A 1 88 ? 33.384 1.095 -25.464 1.00 81.56 88 LEU A N 1
ATOM 672 C CA . LEU A 1 88 ? 33.049 1.667 -26.768 1.00 81.56 88 LEU A CA 1
ATOM 673 C C . LEU A 1 88 ? 33.774 3.015 -26.971 1.00 81.56 88 LEU A C 1
ATOM 675 O O . LEU A 1 88 ? 34.301 3.572 -26.004 1.00 81.56 88 LEU A O 1
ATOM 679 N N . PRO A 1 89 ? 33.789 3.581 -28.196 1.00 76.25 89 PRO A N 1
ATOM 680 C CA . PRO A 1 89 ? 34.413 4.883 -28.465 1.00 76.25 89 PRO A CA 1
ATOM 681 C C . PRO A 1 89 ? 33.804 6.069 -27.695 1.00 76.25 89 PRO A C 1
ATOM 683 O O . PRO A 1 89 ? 34.452 7.102 -27.572 1.00 76.25 89 PRO A O 1
ATOM 686 N N . ASP A 1 90 ? 32.582 5.928 -27.167 1.00 71.25 90 ASP A N 1
ATOM 687 C CA . ASP A 1 90 ? 31.913 6.907 -26.294 1.00 71.25 90 ASP A CA 1
ATOM 688 C C . ASP A 1 90 ? 32.241 6.717 -24.795 1.00 71.25 90 ASP A C 1
ATOM 690 O O . ASP A 1 90 ? 31.695 7.417 -23.944 1.00 71.25 90 ASP A O 1
ATOM 694 N N . GLY A 1 91 ? 33.119 5.765 -24.455 1.00 75.06 91 GLY A N 1
ATOM 695 C CA . GLY A 1 91 ? 33.516 5.439 -23.084 1.00 75.06 91 GLY A CA 1
ATOM 696 C C . GLY A 1 91 ? 32.555 4.511 -22.328 1.00 75.06 91 GLY A C 1
ATOM 697 O O . GLY A 1 91 ? 32.873 4.108 -21.206 1.00 75.06 91 GLY A O 1
ATOM 698 N N . ARG A 1 92 ? 31.413 4.125 -22.912 1.00 79.69 92 ARG A N 1
ATOM 699 C CA . ARG A 1 92 ? 30.460 3.190 -22.288 1.00 79.69 92 ARG A CA 1
ATOM 700 C C . ARG A 1 92 ? 30.946 1.739 -22.389 1.00 79.69 92 ARG A C 1
ATOM 702 O O . ARG A 1 92 ? 31.703 1.422 -23.304 1.00 79.69 92 ARG A O 1
ATOM 709 N N . PRO A 1 93 ? 30.546 0.821 -21.493 1.00 83.75 93 PRO A N 1
ATOM 710 C CA . PRO A 1 93 ? 30.852 -0.601 -21.658 1.00 83.75 93 PRO A CA 1
ATOM 711 C C . PRO A 1 93 ? 30.167 -1.176 -22.917 1.00 83.75 93 PRO A C 1
ATOM 713 O O . PRO A 1 93 ? 29.021 -0.847 -23.218 1.00 83.75 93 PRO A O 1
ATOM 716 N N . ARG A 1 94 ? 30.875 -2.026 -23.675 1.00 85.12 94 ARG A N 1
ATOM 717 C CA . ARG A 1 94 ? 30.380 -2.670 -24.905 1.00 85.12 94 ARG A CA 1
ATOM 718 C C . ARG A 1 94 ? 29.524 -3.891 -24.545 1.00 85.12 94 ARG A C 1
ATOM 720 O O . ARG A 1 94 ? 30.089 -4.851 -24.010 1.00 85.12 94 ARG A O 1
ATOM 727 N N . PRO A 1 95 ? 28.207 -3.895 -24.831 1.00 87.69 95 PRO A N 1
ATOM 728 C CA . PRO A 1 95 ? 27.378 -5.065 -24.571 1.00 87.69 95 PRO A CA 1
ATOM 729 C C . PRO A 1 95 ? 27.748 -6.216 -25.513 1.00 87.69 95 PRO A C 1
ATOM 731 O O . PRO A 1 95 ? 28.335 -6.000 -26.576 1.00 87.69 95 PRO A O 1
ATOM 734 N N . VAL A 1 96 ? 27.413 -7.444 -25.117 1.00 88.94 96 VAL A N 1
ATOM 735 C CA . VAL A 1 96 ? 27.590 -8.644 -25.955 1.00 88.94 96 VAL A CA 1
ATOM 736 C C . VAL A 1 96 ? 26.735 -8.539 -27.224 1.00 88.94 96 VAL A C 1
ATOM 738 O O . VAL A 1 96 ? 27.217 -8.824 -28.320 1.00 88.94 96 VAL A O 1
ATOM 741 N N . LEU A 1 97 ? 25.508 -8.025 -27.090 1.00 89.12 97 LEU A N 1
ATOM 742 C CA . LEU A 1 97 ? 24.591 -7.709 -28.188 1.00 89.12 97 LEU A CA 1
ATOM 743 C C . LEU A 1 97 ? 24.984 -6.400 -28.903 1.00 89.12 97 LEU A C 1
ATOM 745 O O . LEU A 1 97 ? 24.269 -5.399 -28.837 1.00 89.12 97 LEU A O 1
ATOM 749 N N . TYR A 1 98 ? 26.149 -6.389 -29.562 1.00 88.81 98 TYR A N 1
ATOM 750 C CA . TYR A 1 98 ? 26.655 -5.225 -30.301 1.00 88.81 98 TYR A CA 1
ATOM 751 C C . TYR A 1 98 ? 27.448 -5.602 -31.562 1.00 88.81 98 TYR A C 1
ATOM 753 O O . TYR A 1 98 ? 28.564 -6.132 -31.487 1.00 88.81 98 TYR A O 1
ATOM 761 N N . GLU A 1 99 ? 26.917 -5.234 -32.729 1.00 87.25 99 GLU A N 1
ATOM 762 C CA . GLU A 1 99 ? 27.568 -5.419 -34.031 1.00 87.25 99 GLU A CA 1
ATOM 763 C C . GLU A 1 99 ? 27.553 -4.119 -34.859 1.00 87.25 99 GLU A C 1
ATOM 765 O O . GLU A 1 99 ? 26.516 -3.487 -35.064 1.00 87.25 99 GLU A O 1
ATOM 770 N N . GLU A 1 100 ? 28.717 -3.730 -35.378 1.00 85.00 100 GLU A N 1
ATOM 771 C CA . GLU A 1 100 ? 28.876 -2.552 -36.234 1.00 85.00 100 GLU A CA 1
ATOM 772 C C . GLU A 1 100 ? 28.356 -2.840 -37.658 1.00 85.00 100 GLU A C 1
ATOM 774 O O . GLU A 1 100 ? 28.740 -3.822 -38.302 1.00 85.00 100 GLU A O 1
ATOM 779 N N . LEU A 1 101 ? 27.453 -1.988 -38.161 1.00 80.00 101 LEU A N 1
ATOM 780 C CA . LEU A 1 101 ? 26.922 -2.099 -39.528 1.00 80.00 101 LEU A CA 1
ATOM 781 C C . LEU A 1 101 ? 27.857 -1.440 -40.553 1.00 80.00 101 LEU A C 1
ATOM 783 O O . LEU A 1 101 ? 28.044 -1.968 -41.646 1.00 80.00 101 LEU A O 1
ATOM 787 N N . PHE A 1 102 ? 28.435 -0.296 -40.183 1.00 78.06 102 PHE A N 1
ATOM 788 C CA . PHE A 1 102 ? 29.308 0.533 -41.013 1.00 78.06 102 PHE A CA 1
ATOM 789 C C . PHE A 1 102 ? 30.735 0.436 -40.456 1.00 78.06 102 PHE A C 1
ATOM 791 O O . PHE A 1 102 ? 31.147 1.274 -39.656 1.00 78.06 102 PHE A O 1
ATOM 798 N N . SER A 1 103 ? 31.455 -0.620 -40.839 1.00 74.06 103 SER A N 1
ATOM 799 C CA . SER A 1 103 ? 32.890 -0.795 -40.573 1.00 74.06 103 SER A CA 1
ATOM 800 C C . SER A 1 103 ? 33.686 -0.747 -41.877 1.00 74.06 103 SER A C 1
ATOM 802 O O . SER A 1 103 ? 33.126 -0.990 -42.953 1.00 74.06 103 SER A O 1
ATOM 804 N N . ASP A 1 104 ? 34.993 -0.492 -41.788 1.00 68.12 104 ASP A N 1
ATOM 805 C CA . ASP A 1 104 ? 35.871 -0.357 -42.960 1.00 68.12 104 ASP A CA 1
ATOM 806 C C . ASP A 1 104 ? 35.890 -1.606 -43.865 1.00 68.12 104 ASP A C 1
ATOM 808 O O . ASP A 1 104 ? 36.093 -1.483 -45.074 1.00 68.12 104 ASP A O 1
ATOM 812 N N . ASP A 1 105 ? 35.605 -2.786 -43.302 1.00 69.00 105 ASP A N 1
ATOM 813 C CA . ASP A 1 105 ? 35.505 -4.072 -44.012 1.00 69.00 105 ASP A CA 1
ATOM 814 C C . ASP A 1 105 ? 34.152 -4.307 -44.716 1.00 69.00 105 ASP A C 1
ATOM 816 O O . ASP A 1 105 ? 34.026 -5.227 -45.525 1.00 69.00 105 ASP A O 1
ATOM 820 N N . ARG A 1 106 ? 33.108 -3.537 -44.371 1.00 70.19 106 ARG A N 1
ATOM 821 C CA . ARG A 1 106 ? 31.713 -3.771 -44.807 1.00 70.19 106 ARG A CA 1
ATOM 822 C C . ARG A 1 106 ? 31.165 -2.648 -45.674 1.00 70.19 106 ARG A C 1
ATOM 824 O O . ARG A 1 106 ? 30.570 -2.904 -46.718 1.00 70.19 106 ARG A O 1
ATOM 831 N N . TYR A 1 107 ? 31.320 -1.414 -45.209 1.00 72.94 107 TYR A N 1
ATOM 832 C CA . TYR A 1 107 ? 30.849 -0.208 -45.875 1.00 72.94 107 TYR A CA 1
ATOM 833 C C . TYR A 1 107 ? 31.578 0.993 -45.272 1.00 72.94 107 TYR A C 1
ATOM 835 O O . TYR A 1 107 ? 31.336 1.345 -44.119 1.00 72.94 107 TYR A O 1
ATOM 843 N N . GLN A 1 108 ? 32.438 1.636 -46.061 1.00 77.44 108 GLN A N 1
ATOM 844 C CA . GLN A 1 108 ? 33.195 2.823 -45.657 1.00 77.44 108 GLN A CA 1
ATOM 845 C C . GLN A 1 108 ? 32.328 4.083 -45.853 1.00 77.44 108 GLN A C 1
ATOM 847 O O . GLN A 1 108 ? 32.089 4.482 -46.998 1.00 77.44 108 GLN A O 1
ATOM 852 N N . PRO A 1 109 ? 31.811 4.724 -44.785 1.00 74.81 109 PRO A N 1
ATOM 853 C CA . PRO A 1 109 ? 31.009 5.932 -44.924 1.00 74.81 109 PRO A CA 1
ATOM 854 C C . PRO A 1 109 ? 31.871 7.119 -45.364 1.00 74.81 109 PRO A C 1
ATOM 856 O O . PRO A 1 109 ? 32.885 7.441 -44.751 1.00 74.81 109 PRO A O 1
ATOM 859 N N . SER A 1 110 ? 31.415 7.847 -46.384 1.00 78.56 110 SER A N 1
ATOM 860 C CA . SER A 1 110 ? 31.963 9.178 -46.670 1.00 78.56 110 SER A CA 1
ATOM 861 C C . SER A 1 110 ? 31.579 10.179 -45.569 1.00 78.56 110 SER A C 1
ATOM 863 O O . SER A 1 110 ? 30.564 10.012 -44.891 1.00 78.56 110 SER A O 1
ATOM 865 N N . GLY A 1 111 ? 32.321 11.287 -45.451 1.00 76.75 111 GLY A N 1
ATOM 866 C CA . GLY A 1 111 ? 32.043 12.375 -44.494 1.00 76.75 111 GLY A CA 1
ATOM 867 C C . GLY A 1 111 ? 30.705 13.118 -44.680 1.00 76.75 111 GLY A C 1
ATOM 868 O O . GLY A 1 111 ? 30.452 14.106 -43.994 1.00 76.75 111 GLY A O 1
ATOM 869 N N . LEU A 1 112 ? 29.849 12.660 -45.601 1.00 80.12 112 LEU A N 1
ATOM 870 C CA . LEU A 1 112 ? 28.445 13.062 -45.720 1.00 80.12 112 LEU A CA 1
ATOM 871 C C . LEU A 1 112 ? 27.533 12.327 -44.720 1.00 80.12 112 LEU A C 1
ATOM 873 O O . LEU A 1 112 ? 26.396 12.751 -44.520 1.00 80.12 112 LEU A O 1
ATOM 877 N N . VAL A 1 113 ? 27.987 11.234 -44.099 1.00 80.00 113 VAL A N 1
ATOM 878 C CA . VAL A 1 113 ? 27.226 10.517 -43.064 1.00 80.00 113 VAL A CA 1
ATOM 879 C C . VAL A 1 113 ? 27.408 11.210 -41.710 1.00 80.00 113 VAL A C 1
ATOM 881 O O . VAL A 1 113 ? 28.522 11.548 -41.316 1.00 80.00 113 VAL A O 1
ATOM 884 N N . HIS A 1 114 ? 26.310 11.444 -40.990 1.00 80.19 114 HIS A N 1
ATOM 885 C CA . HIS A 1 114 ? 26.336 12.072 -39.671 1.00 80.19 114 HIS A CA 1
ATOM 886 C C . HIS A 1 114 ? 26.659 11.031 -38.580 1.00 80.19 114 HIS A C 1
ATOM 888 O O . HIS A 1 114 ? 25.925 10.050 -38.479 1.00 80.19 114 HIS A O 1
ATOM 894 N N . PRO A 1 115 ? 27.691 11.224 -37.734 1.00 76.12 115 PRO A N 1
ATOM 895 C CA . PRO A 1 115 ? 27.936 10.356 -36.582 1.00 76.12 115 PRO A CA 1
ATOM 896 C C . PRO A 1 115 ? 26.923 10.626 -35.442 1.00 76.12 115 PRO A C 1
ATOM 898 O O . PRO A 1 115 ? 26.452 11.760 -35.322 1.00 76.12 115 PRO A O 1
ATOM 901 N N . PRO A 1 116 ? 26.605 9.652 -34.568 1.00 78.69 116 PRO A N 1
ATOM 902 C CA . PRO A 1 116 ? 27.102 8.277 -34.561 1.00 78.69 116 PRO A CA 1
ATOM 903 C C . PRO A 1 116 ? 26.605 7.468 -35.767 1.00 78.69 116 PRO A C 1
ATOM 905 O O . PRO A 1 116 ? 25.497 7.670 -36.256 1.00 78.69 116 PRO A O 1
ATOM 908 N N . LEU A 1 117 ? 27.450 6.555 -36.250 1.00 81.94 117 LEU A N 1
ATOM 909 C CA . LEU A 1 117 ? 27.073 5.602 -37.294 1.00 81.94 117 LEU A CA 1
ATOM 910 C C . LEU A 1 117 ? 26.035 4.607 -36.743 1.00 81.94 117 LEU A C 1
ATOM 912 O O . LEU A 1 117 ? 26.086 4.286 -35.552 1.00 81.94 117 LEU A O 1
ATOM 916 N N . PRO A 1 118 ? 25.108 4.093 -37.572 1.00 82.00 118 PRO A N 1
ATOM 917 C CA . PRO A 1 118 ? 24.138 3.109 -37.114 1.00 82.00 118 PRO A CA 1
ATOM 918 C C . PRO A 1 118 ? 24.830 1.789 -36.761 1.00 82.00 118 PRO A C 1
ATOM 920 O O . PRO A 1 118 ? 25.745 1.325 -37.448 1.00 82.00 118 PRO A O 1
ATOM 923 N N . VAL A 1 119 ? 24.338 1.154 -35.706 1.00 86.31 119 VAL A N 1
ATOM 924 C CA . VAL A 1 119 ? 24.813 -0.134 -35.195 1.00 86.31 119 VAL A CA 1
ATOM 925 C C . VAL A 1 119 ? 23.632 -1.077 -34.993 1.00 86.31 119 VAL A C 1
ATOM 927 O O . VAL A 1 119 ? 22.474 -0.658 -35.012 1.00 86.31 119 VAL A O 1
ATOM 930 N N . LYS A 1 120 ? 23.924 -2.362 -34.811 1.00 87.00 120 LYS A N 1
ATOM 931 C CA . LYS A 1 120 ? 22.990 -3.314 -34.220 1.00 87.00 120 LYS A CA 1
ATOM 932 C C . LYS A 1 120 ? 23.264 -3.366 -32.720 1.00 87.00 120 LYS A C 1
ATOM 934 O O . LYS A 1 120 ? 24.253 -3.967 -32.306 1.00 87.00 120 LYS A O 1
ATOM 939 N N . ASP A 1 121 ? 22.389 -2.765 -31.930 1.00 87.81 121 ASP A N 1
ATOM 940 C CA . ASP A 1 121 ? 22.336 -2.909 -30.475 1.00 87.81 121 ASP A CA 1
ATOM 941 C C . ASP A 1 121 ? 20.866 -2.978 -30.012 1.00 87.81 121 ASP A C 1
ATOM 943 O O . ASP A 1 121 ? 19.947 -2.975 -30.834 1.00 87.81 121 ASP A O 1
ATOM 947 N N . LEU A 1 122 ? 20.621 -3.085 -28.705 1.00 88.88 122 LEU A N 1
ATOM 948 C CA . LEU A 1 122 ? 19.268 -3.028 -28.142 1.00 88.88 122 LEU A CA 1
ATOM 949 C C . LEU A 1 122 ? 18.806 -1.570 -27.970 1.00 88.88 122 LEU A C 1
ATOM 951 O O . LEU A 1 122 ? 18.721 -1.095 -26.847 1.00 88.88 122 LEU A O 1
ATOM 955 N N . ASP A 1 123 ? 18.551 -0.827 -29.048 1.00 87.12 123 ASP A N 1
ATOM 956 C CA . ASP A 1 123 ? 18.228 0.615 -28.988 1.00 87.12 123 ASP A CA 1
ATOM 957 C C . ASP A 1 123 ? 17.154 0.984 -27.926 1.00 87.12 123 ASP A C 1
ATOM 959 O O . ASP A 1 123 ? 16.065 0.411 -27.899 1.00 87.12 123 ASP A O 1
ATOM 963 N N . PHE A 1 124 ? 17.449 1.976 -27.073 1.00 88.19 124 PHE A N 1
ATOM 964 C CA . PHE A 1 124 ? 16.534 2.579 -26.080 1.00 88.19 124 PHE A CA 1
ATOM 965 C C . PHE A 1 124 ? 16.340 4.096 -26.294 1.00 88.19 124 PHE A C 1
ATOM 967 O O . PHE A 1 124 ? 15.892 4.817 -25.400 1.00 88.19 124 PHE A O 1
ATOM 974 N N . SER A 1 125 ? 16.704 4.625 -27.461 1.00 83.50 125 SER A N 1
ATOM 975 C CA . SER A 1 125 ? 16.536 6.041 -27.785 1.00 83.50 125 SER A CA 1
ATOM 976 C C . SER A 1 125 ? 15.057 6.422 -27.924 1.00 83.50 125 SER A C 1
ATOM 978 O O . SER A 1 125 ? 14.212 5.627 -28.346 1.00 83.50 125 SER A O 1
ATOM 980 N N . THR A 1 126 ? 14.719 7.678 -27.619 1.00 80.94 126 THR A N 1
ATOM 981 C CA . THR A 1 126 ? 13.350 8.217 -27.771 1.00 80.94 126 THR A CA 1
ATOM 982 C C . THR A 1 126 ? 12.884 8.321 -29.228 1.00 80.94 126 THR A C 1
ATOM 984 O O . THR A 1 126 ? 11.695 8.526 -29.472 1.00 80.94 126 THR A O 1
ATOM 987 N N . SER A 1 127 ? 13.800 8.170 -30.188 1.00 79.69 127 SER A N 1
ATOM 988 C CA . SER A 1 127 ? 13.553 8.120 -31.634 1.00 79.69 127 SER A CA 1
ATOM 989 C C . SER A 1 127 ? 13.639 6.711 -32.238 1.00 79.69 127 SER A C 1
ATOM 991 O O . SER A 1 127 ? 13.425 6.567 -33.440 1.00 79.69 127 SER A O 1
ATOM 993 N N . GLY A 1 128 ? 13.979 5.696 -31.441 1.00 84.38 128 GLY A N 1
ATOM 994 C CA . GLY A 1 128 ? 14.204 4.331 -31.908 1.00 84.38 128 GLY A CA 1
ATOM 995 C C . GLY A 1 128 ? 12.948 3.670 -32.466 1.00 84.38 128 GLY A C 1
ATOM 996 O O . GLY A 1 128 ? 11.889 3.699 -31.841 1.00 84.38 128 GLY A O 1
ATOM 997 N N . ALA A 1 129 ? 13.061 3.026 -33.631 1.00 85.56 129 ALA A N 1
ATOM 998 C CA . ALA A 1 129 ? 11.921 2.390 -34.301 1.00 85.56 129 ALA A CA 1
ATOM 999 C C . ALA A 1 129 ? 11.338 1.198 -33.511 1.00 85.56 129 ALA A C 1
ATOM 1001 O O . ALA A 1 129 ? 10.158 0.880 -33.649 1.00 85.56 129 ALA A O 1
ATOM 1002 N N . TYR A 1 130 ? 12.160 0.549 -32.681 1.00 87.62 130 TYR A N 1
ATOM 1003 C CA . TYR A 1 130 ? 11.799 -0.615 -31.864 1.00 87.62 130 TYR A CA 1
ATOM 1004 C C . TYR A 1 130 ? 12.098 -0.435 -30.364 1.00 87.62 130 TYR A C 1
ATOM 1006 O O . TYR A 1 130 ? 11.854 -1.352 -29.582 1.00 87.62 130 TYR A O 1
ATOM 1014 N N . SER A 1 131 ? 12.560 0.745 -29.932 1.00 88.75 131 SER A N 1
ATOM 1015 C CA . SER A 1 131 ? 12.955 0.992 -28.535 1.00 88.75 131 SER A CA 1
ATOM 1016 C C . SER A 1 131 ? 11.799 0.891 -27.537 1.00 88.75 131 SER A C 1
ATOM 1018 O O . SER A 1 131 ? 12.014 0.580 -26.367 1.00 88.75 131 SER A O 1
ATOM 1020 N N . VAL A 1 132 ? 10.560 1.090 -28.000 1.00 90.19 132 VAL A N 1
ATOM 1021 C CA . VAL A 1 132 ? 9.344 0.847 -27.209 1.00 90.19 132 VAL A CA 1
ATOM 1022 C C . VAL A 1 132 ? 9.273 -0.610 -26.749 1.00 90.19 132 VAL A C 1
ATOM 1024 O O . VAL A 1 132 ? 9.041 -0.840 -25.568 1.00 90.19 132 VAL A O 1
ATOM 1027 N N . TYR A 1 133 ? 9.550 -1.574 -27.632 1.00 91.44 133 TYR A N 1
ATOM 1028 C CA . TYR A 1 133 ? 9.514 -2.999 -27.291 1.00 91.44 133 TYR A CA 1
ATOM 1029 C C . TYR A 1 133 ? 10.651 -3.390 -26.342 1.00 91.44 133 TYR A C 1
ATOM 1031 O O . TYR A 1 133 ? 10.441 -4.203 -25.448 1.00 91.44 133 TYR A O 1
ATOM 1039 N N . ASN A 1 134 ? 11.823 -2.761 -26.467 1.00 92.38 134 ASN A N 1
ATOM 1040 C CA . ASN A 1 134 ? 12.937 -2.969 -25.538 1.00 92.38 134 ASN A CA 1
ATOM 1041 C C . ASN A 1 134 ? 12.594 -2.434 -24.134 1.00 92.38 134 ASN A C 1
ATOM 1043 O O . ASN A 1 134 ? 12.803 -3.128 -23.142 1.00 92.38 134 ASN A O 1
ATOM 1047 N N . PHE A 1 135 ? 11.991 -1.242 -24.028 1.00 92.44 135 PHE A N 1
ATOM 1048 C CA . PHE A 1 135 ? 11.463 -0.738 -22.751 1.00 92.44 135 PHE A CA 1
ATOM 1049 C C . PHE A 1 135 ? 10.285 -1.559 -22.213 1.00 92.44 135 PHE A C 1
ATOM 1051 O O . PHE A 1 135 ? 10.100 -1.632 -20.998 1.00 92.44 135 PHE A O 1
ATOM 1058 N N . GLU A 1 136 ? 9.469 -2.159 -23.078 1.00 93.88 136 GLU A N 1
ATOM 1059 C CA . GLU A 1 136 ? 8.406 -3.062 -22.645 1.00 93.88 136 GLU A CA 1
ATOM 1060 C C . GLU A 1 136 ? 8.982 -4.344 -22.048 1.00 93.88 136 GLU A C 1
ATOM 1062 O O . GLU A 1 136 ? 8.606 -4.693 -20.930 1.00 93.88 136 GLU A O 1
ATOM 1067 N N . LEU A 1 137 ? 9.944 -4.966 -22.733 1.00 93.44 137 LEU A N 1
ATOM 1068 C CA . LEU A 1 137 ? 10.592 -6.207 -22.323 1.00 93.44 137 LEU A CA 1
ATOM 1069 C C . LEU A 1 137 ? 11.407 -6.034 -21.034 1.00 93.44 137 LEU A C 1
ATOM 1071 O O . LEU A 1 137 ? 11.025 -6.584 -20.011 1.00 93.44 137 LEU A O 1
ATOM 1075 N N . PHE A 1 138 ? 12.456 -5.207 -21.057 1.00 94.06 138 PHE A N 1
ATOM 1076 C CA . PHE A 1 138 ? 13.442 -5.109 -19.969 1.00 94.06 138 PHE A CA 1
ATOM 1077 C C . PHE A 1 138 ? 13.008 -4.225 -18.789 1.00 94.06 138 PHE A C 1
ATOM 1079 O O . PHE A 1 138 ? 13.729 -4.090 -17.804 1.00 94.06 138 PHE A O 1
ATOM 1086 N N . TYR A 1 139 ? 11.860 -3.544 -18.876 1.00 94.88 139 TYR A N 1
ATOM 1087 C CA . TYR A 1 139 ? 11.436 -2.619 -17.821 1.00 94.88 139 TYR A CA 1
ATOM 1088 C C . TYR A 1 139 ? 9.943 -2.678 -17.492 1.00 94.88 139 TYR A C 1
ATOM 1090 O O . TYR A 1 139 ? 9.590 -2.912 -16.334 1.00 94.88 139 TYR A O 1
ATOM 1098 N N . HIS A 1 140 ? 9.039 -2.459 -18.453 1.00 95.50 140 HIS A N 1
ATOM 1099 C CA . HIS A 1 140 ? 7.611 -2.373 -18.127 1.00 95.50 140 HIS A CA 1
ATOM 1100 C C . HIS A 1 140 ? 7.010 -3.724 -17.714 1.00 95.50 140 HIS A C 1
ATOM 1102 O O . HIS A 1 140 ? 6.214 -3.742 -16.775 1.00 95.50 140 HIS A O 1
ATOM 1108 N N . VAL A 1 141 ? 7.398 -4.836 -18.347 1.00 96.00 141 VAL A N 1
ATOM 1109 C CA . VAL A 1 141 ? 6.910 -6.181 -18.004 1.00 96.00 141 VAL A CA 1
ATOM 1110 C C . VAL A 1 141 ? 7.398 -6.624 -16.611 1.00 96.00 141 VAL A C 1
ATOM 1112 O O . VAL A 1 141 ? 6.528 -6.888 -15.772 1.00 96.00 141 VAL A O 1
ATOM 1115 N N . PRO A 1 142 ? 8.708 -6.607 -16.278 1.00 96.25 142 PRO A N 1
ATOM 1116 C CA . PRO A 1 142 ? 9.183 -6.905 -14.926 1.00 96.25 142 PRO A CA 1
ATOM 1117 C C . PRO A 1 142 ? 8.536 -6.030 -13.847 1.00 96.25 142 PRO A C 1
ATOM 1119 O O . PRO A 1 142 ? 8.047 -6.546 -12.841 1.00 96.25 142 PRO A O 1
ATOM 1122 N N . MET A 1 143 ? 8.436 -4.714 -14.079 1.00 96.56 143 MET A N 1
ATOM 1123 C CA . MET A 1 143 ? 7.792 -3.787 -13.140 1.00 96.56 143 MET A CA 1
ATOM 1124 C C . MET A 1 143 ? 6.299 -4.062 -12.943 1.00 96.56 143 MET A C 1
ATOM 1126 O O . MET A 1 143 ? 5.799 -3.951 -11.821 1.00 96.56 143 MET A O 1
ATOM 1130 N N . LEU A 1 144 ? 5.568 -4.403 -14.008 1.00 97.12 144 LEU A N 1
ATOM 1131 C CA . LEU A 1 144 ? 4.144 -4.726 -13.930 1.00 97.12 144 LEU A CA 1
ATOM 1132 C C . LEU A 1 144 ? 3.925 -6.019 -13.141 1.00 97.12 144 LEU A C 1
ATOM 1134 O O . LEU A 1 144 ? 3.065 -6.048 -12.257 1.00 97.12 144 LEU A O 1
ATOM 1138 N N . ILE A 1 145 ? 4.722 -7.056 -13.411 1.00 97.00 145 ILE A N 1
ATOM 1139 C CA . ILE A 1 145 ? 4.638 -8.345 -12.716 1.00 97.00 145 ILE A CA 1
ATOM 1140 C C . ILE A 1 145 ? 4.999 -8.178 -11.234 1.00 97.00 145 ILE A C 1
ATOM 1142 O O . ILE A 1 145 ? 4.230 -8.615 -10.377 1.00 97.00 145 ILE A O 1
ATOM 1146 N N . ALA A 1 146 ? 6.086 -7.468 -10.915 1.00 97.00 146 ALA A N 1
ATOM 1147 C CA . ALA A 1 146 ? 6.487 -7.179 -9.538 1.00 97.00 146 ALA A CA 1
ATOM 1148 C C . ALA A 1 146 ? 5.391 -6.429 -8.755 1.00 97.00 146 ALA A C 1
ATOM 1150 O O . ALA A 1 146 ? 5.007 -6.839 -7.658 1.00 97.00 146 ALA A O 1
ATOM 1151 N N . ILE A 1 147 ? 4.812 -5.372 -9.340 1.00 96.88 147 ILE A N 1
ATOM 1152 C CA . ILE A 1 147 ? 3.713 -4.608 -8.722 1.00 96.88 147 ILE A CA 1
ATOM 1153 C C . ILE A 1 147 ? 2.450 -5.470 -8.557 1.00 96.88 147 ILE A C 1
ATOM 1155 O O . ILE A 1 147 ? 1.743 -5.329 -7.557 1.00 96.88 147 ILE A O 1
ATOM 1159 N N . HIS A 1 148 ? 2.145 -6.365 -9.500 1.00 96.38 148 HIS A N 1
ATOM 1160 C CA . HIS A 1 148 ? 0.982 -7.250 -9.407 1.00 96.38 148 HIS A CA 1
ATOM 1161 C C . HIS A 1 148 ? 1.157 -8.333 -8.328 1.00 96.38 148 HIS A C 1
ATOM 1163 O O . HIS A 1 148 ? 0.249 -8.553 -7.529 1.00 96.38 148 HIS A O 1
ATOM 1169 N N . LEU A 1 149 ? 2.338 -8.954 -8.237 1.00 92.19 149 LEU A N 1
ATOM 1170 C CA . LEU A 1 149 ? 2.681 -9.899 -7.168 1.00 92.19 149 LEU A CA 1
ATOM 1171 C C . LEU A 1 149 ? 2.651 -9.230 -5.786 1.00 92.19 149 LEU A C 1
ATOM 1173 O O . LEU A 1 149 ? 2.088 -9.797 -4.852 1.00 92.19 149 LEU A O 1
ATOM 1177 N N . SER A 1 150 ? 3.169 -8.002 -5.680 1.00 93.19 150 SER A N 1
ATOM 1178 C CA . SER A 1 150 ? 3.163 -7.206 -4.445 1.00 93.19 150 SER A CA 1
ATOM 1179 C C . SER A 1 150 ? 1.740 -6.898 -3.959 1.00 93.19 150 SER A C 1
ATOM 1181 O O . SER A 1 150 ? 1.414 -7.127 -2.795 1.00 93.19 150 SER A O 1
ATOM 1183 N N . LYS A 1 151 ? 0.842 -6.478 -4.867 1.00 93.06 151 LYS A N 1
ATOM 1184 C CA . LYS A 1 151 ? -0.594 -6.296 -4.568 1.00 93.06 151 LYS A CA 1
ATOM 1185 C C . LYS A 1 151 ? -1.266 -7.583 -4.081 1.00 93.06 151 LYS A C 1
ATOM 1187 O O . LYS A 1 151 ? -2.120 -7.525 -3.202 1.00 93.06 151 LYS A O 1
ATOM 1192 N N . ASN A 1 152 ? -0.848 -8.725 -4.622 1.00 91.44 152 ASN A N 1
ATOM 1193 C CA . ASN A 1 152 ? -1.327 -10.055 -4.246 1.00 91.44 152 ASN A CA 1
ATOM 1194 C C . ASN A 1 152 ? -0.546 -10.663 -3.059 1.00 91.44 152 ASN A C 1
ATOM 1196 O O . ASN A 1 152 ? -0.613 -11.870 -2.845 1.00 91.44 152 ASN A O 1
ATOM 1200 N N . GLN A 1 153 ? 0.194 -9.842 -2.299 1.00 89.44 153 GLN A N 1
ATOM 1201 C CA . GLN A 1 153 ? 0.933 -10.201 -1.076 1.00 89.44 153 GLN A CA 1
ATOM 1202 C C . GLN A 1 153 ? 2.045 -11.257 -1.259 1.00 89.44 153 GLN A C 1
ATOM 1204 O O . GLN A 1 153 ? 2.589 -11.777 -0.288 1.00 89.44 153 GLN A O 1
ATOM 1209 N N . ARG A 1 154 ? 2.457 -11.541 -2.502 1.00 89.12 154 ARG A N 1
ATOM 1210 C CA . ARG A 1 154 ? 3.569 -12.452 -2.837 1.00 89.12 154 ARG A CA 1
ATOM 1211 C C . ARG A 1 154 ? 4.896 -11.685 -2.815 1.00 89.12 154 ARG A C 1
ATOM 1213 O O . ARG A 1 154 ? 5.562 -11.540 -3.838 1.00 89.12 154 ARG A O 1
ATOM 1220 N N . PHE A 1 155 ? 5.240 -11.131 -1.650 1.00 91.94 155 PHE A N 1
ATOM 1221 C CA . PHE A 1 155 ? 6.286 -10.109 -1.495 1.00 91.94 155 PHE A CA 1
ATOM 1222 C C . PHE A 1 155 ? 7.700 -10.567 -1.886 1.00 91.94 155 PHE A C 1
ATOM 1224 O O . PHE A 1 155 ? 8.430 -9.792 -2.505 1.00 91.94 155 PHE A O 1
ATOM 1231 N N . GLU A 1 156 ? 8.070 -11.813 -1.575 1.00 92.44 156 GLU A N 1
ATOM 1232 C CA . GLU A 1 156 ? 9.371 -12.405 -1.931 1.00 92.44 156 GLU A CA 1
ATOM 1233 C C . GLU A 1 156 ? 9.503 -12.606 -3.453 1.00 92.44 156 GLU A C 1
ATOM 1235 O O . GLU A 1 156 ? 10.536 -12.318 -4.057 1.00 92.44 156 GLU A O 1
ATOM 1240 N N . GLU A 1 157 ? 8.432 -13.050 -4.115 1.00 92.25 157 GLU A N 1
ATOM 1241 C CA . GLU A 1 157 ? 8.406 -13.184 -5.575 1.00 92.25 157 GLU A CA 1
ATOM 1242 C C . GLU A 1 157 ? 8.390 -11.818 -6.262 1.00 92.25 157 GLU A C 1
ATOM 1244 O O . GLU A 1 157 ? 9.109 -11.612 -7.238 1.00 92.25 157 GLU A O 1
ATOM 1249 N N . ALA A 1 158 ? 7.633 -10.857 -5.725 1.00 95.88 158 ALA A N 1
ATOM 1250 C CA . ALA A 1 158 ? 7.675 -9.473 -6.178 1.00 95.88 158 ALA A CA 1
ATOM 1251 C C . ALA A 1 158 ? 9.094 -8.892 -6.071 1.00 95.88 158 ALA A C 1
ATOM 1253 O O . ALA A 1 158 ? 9.551 -8.240 -7.006 1.00 95.88 158 ALA A O 1
ATOM 1254 N N . GLN A 1 159 ? 9.817 -9.176 -4.980 1.00 95.12 159 GLN A N 1
ATOM 1255 C CA . GLN A 1 159 ? 11.209 -8.763 -4.800 1.00 95.12 159 GLN A CA 1
ATOM 1256 C C . GLN A 1 159 ? 12.123 -9.347 -5.887 1.00 95.12 159 GLN A C 1
ATOM 1258 O O . GLN A 1 159 ? 12.858 -8.588 -6.515 1.00 95.12 159 GLN A O 1
ATOM 1263 N N . LYS A 1 160 ? 12.017 -10.652 -6.178 1.00 94.75 160 LYS A N 1
ATOM 1264 C CA . LYS A 1 160 ? 12.771 -11.309 -7.267 1.00 94.75 160 LYS A CA 1
ATOM 1265 C C . LYS A 1 160 ? 12.514 -10.655 -8.630 1.00 94.75 160 LYS A C 1
ATOM 1267 O O . LYS A 1 160 ? 13.450 -10.485 -9.402 1.00 94.75 160 LYS A O 1
ATOM 1272 N N . TRP A 1 161 ? 11.275 -10.241 -8.909 1.00 96.25 161 TRP A N 1
ATOM 1273 C CA . TRP A 1 161 ? 10.945 -9.508 -10.137 1.00 96.25 161 TRP A CA 1
ATOM 1274 C C . TRP A 1 161 ? 11.437 -8.053 -10.139 1.00 96.25 161 TRP A C 1
ATOM 1276 O O . TRP A 1 161 ? 11.857 -7.568 -11.187 1.00 96.25 161 TRP A O 1
ATOM 1286 N N . PHE A 1 162 ? 11.456 -7.360 -8.994 1.00 96.50 162 PHE A N 1
ATOM 1287 C CA . PHE A 1 162 ? 12.095 -6.042 -8.899 1.00 96.50 162 PHE A CA 1
ATOM 1288 C C . PHE A 1 162 ? 13.613 -6.117 -9.116 1.00 96.50 162 PHE A C 1
ATOM 1290 O O . PHE A 1 162 ? 14.167 -5.218 -9.745 1.00 96.50 162 PHE A O 1
ATOM 1297 N N . HIS A 1 163 ? 14.278 -7.184 -8.659 1.00 95.44 163 HIS A N 1
ATOM 1298 C CA . HIS A 1 163 ? 15.725 -7.383 -8.825 1.00 95.44 163 HIS A CA 1
ATOM 1299 C C . HIS A 1 163 ? 16.171 -7.545 -10.288 1.00 95.44 163 HIS A C 1
ATOM 1301 O O . HIS A 1 163 ? 17.334 -7.283 -10.582 1.00 95.44 163 HIS A O 1
ATOM 1307 N N . TYR A 1 164 ? 15.267 -7.863 -11.225 1.00 94.75 164 TYR A N 1
ATOM 1308 C CA . TYR A 1 164 ? 15.554 -7.783 -12.668 1.00 94.75 164 TYR A CA 1
ATOM 1309 C C . TYR A 1 164 ? 15.673 -6.343 -13.202 1.00 94.75 164 TYR A C 1
ATOM 1311 O O . TYR A 1 164 ? 16.131 -6.152 -14.320 1.00 94.75 164 TYR A O 1
ATOM 1319 N N . VAL A 1 165 ? 15.304 -5.323 -12.417 1.00 95.00 165 VAL A N 1
ATOM 1320 C CA . VAL A 1 165 ? 15.412 -3.899 -12.795 1.00 95.00 165 VAL A CA 1
ATOM 1321 C C . VAL A 1 165 ? 16.320 -3.127 -11.836 1.00 95.00 165 VAL A C 1
ATOM 1323 O O . VAL A 1 165 ? 17.158 -2.331 -12.271 1.00 95.00 165 VAL A O 1
ATOM 1326 N N . PHE A 1 166 ? 16.159 -3.357 -10.533 1.00 94.81 166 PHE A N 1
ATOM 1327 C CA . PHE A 1 166 ? 16.894 -2.702 -9.458 1.00 94.81 166 PHE A CA 1
ATOM 1328 C C . PHE A 1 166 ? 17.168 -3.690 -8.318 1.00 94.81 166 PHE A C 1
ATOM 1330 O O . PHE A 1 166 ? 16.255 -4.093 -7.594 1.00 94.81 166 PHE A O 1
ATOM 1337 N N . ASP A 1 167 ? 18.436 -4.047 -8.143 1.00 93.56 167 ASP A N 1
ATOM 1338 C CA . ASP A 1 167 ? 18.925 -4.888 -7.053 1.00 93.56 167 ASP A CA 1
ATOM 1339 C C . ASP A 1 167 ? 19.858 -4.067 -6.142 1.00 93.56 167 ASP A C 1
ATOM 1341 O O . ASP A 1 167 ? 21.029 -3.872 -6.476 1.00 93.56 167 ASP A O 1
ATOM 1345 N N . PRO A 1 168 ? 19.373 -3.580 -4.982 1.00 91.06 168 PRO A N 1
ATOM 1346 C CA . PRO A 1 168 ? 20.194 -2.855 -4.013 1.00 91.06 168 PRO A CA 1
ATOM 1347 C C . PRO A 1 168 ? 21.102 -3.773 -3.176 1.00 91.06 168 PRO A C 1
ATOM 1349 O O . PRO A 1 168 ? 21.830 -3.276 -2.319 1.00 91.06 168 PRO A O 1
ATOM 1352 N N . THR A 1 169 ? 21.043 -5.095 -3.370 1.00 88.56 169 THR A N 1
ATOM 1353 C CA . THR A 1 169 ? 21.841 -6.090 -2.633 1.00 88.56 169 THR A CA 1
ATOM 1354 C C . THR A 1 169 ? 23.070 -6.577 -3.407 1.00 88.56 169 THR A C 1
ATOM 1356 O O . THR A 1 169 ? 23.878 -7.330 -2.861 1.00 88.56 169 THR A O 1
ATOM 1359 N N . ASP A 1 170 ? 23.259 -6.110 -4.647 1.00 87.06 170 ASP A N 1
ATOM 1360 C CA . ASP A 1 170 ? 24.382 -6.515 -5.489 1.00 87.06 170 ASP A CA 1
ATOM 1361 C C . ASP A 1 170 ? 25.743 -6.003 -4.971 1.00 87.06 170 ASP A C 1
ATOM 1363 O O . ASP A 1 170 ? 26.054 -4.803 -4.973 1.00 87.06 170 ASP A O 1
ATOM 1367 N N . ASN A 1 171 ? 26.585 -6.964 -4.591 1.00 83.81 171 ASN A N 1
ATOM 1368 C CA . ASN A 1 171 ? 27.960 -6.776 -4.129 1.00 83.81 171 ASN A CA 1
ATOM 1369 C C . ASN A 1 171 ? 29.010 -6.983 -5.242 1.00 83.81 171 ASN A C 1
ATOM 1371 O O . ASN A 1 171 ? 30.194 -7.149 -4.946 1.00 83.81 171 ASN A O 1
ATOM 1375 N N . SER A 1 172 ? 28.602 -6.994 -6.516 1.00 82.12 172 SER A N 1
ATOM 1376 C CA . SER A 1 172 ? 29.515 -7.060 -7.661 1.00 82.12 172 SER A CA 1
ATOM 1377 C C . SER A 1 172 ? 30.511 -5.892 -7.692 1.00 82.12 172 SER A C 1
ATOM 1379 O O . SER A 1 172 ? 30.259 -4.795 -7.191 1.00 82.12 172 SER A O 1
ATOM 1381 N N . THR A 1 173 ? 31.658 -6.107 -8.337 1.00 75.75 173 THR A N 1
ATOM 1382 C CA . THR A 1 173 ? 32.754 -5.127 -8.462 1.00 75.75 173 THR A CA 1
ATOM 1383 C C . THR A 1 173 ? 32.473 -3.996 -9.466 1.00 75.75 173 THR A C 1
ATOM 1385 O O . THR A 1 173 ? 33.396 -3.305 -9.895 1.00 75.75 173 THR A O 1
ATOM 1388 N N . GLY A 1 174 ? 31.211 -3.798 -9.861 1.00 72.25 174 GLY A N 1
ATOM 1389 C CA . GLY A 1 174 ? 30.793 -2.737 -10.774 1.00 72.25 174 GLY A CA 1
ATOM 1390 C C . GLY A 1 174 ? 30.754 -1.346 -10.129 1.00 72.25 174 GLY A C 1
ATOM 1391 O O . GLY A 1 174 ? 30.618 -1.200 -8.909 1.00 72.25 174 GLY A O 1
ATOM 1392 N N . GLU A 1 175 ? 30.831 -0.318 -10.977 1.00 80.00 175 GLU A N 1
ATOM 1393 C CA . GLU A 1 175 ? 30.786 1.096 -10.587 1.00 80.00 175 GLU A CA 1
ATOM 1394 C C . GLU A 1 175 ? 29.479 1.419 -9.821 1.00 80.00 175 GLU A C 1
ATOM 1396 O O . GLU A 1 175 ? 28.370 1.129 -10.279 1.00 80.00 175 GLU A O 1
ATOM 1401 N N . THR A 1 176 ? 29.594 2.014 -8.629 1.00 80.44 176 THR A N 1
ATOM 1402 C CA . THR A 1 176 ? 28.451 2.506 -7.834 1.00 80.44 176 THR A CA 1
ATOM 1403 C C . THR A 1 176 ? 28.021 3.883 -8.368 1.00 80.44 176 THR A C 1
ATOM 1405 O O . THR A 1 176 ? 28.897 4.728 -8.535 1.00 80.44 176 THR A O 1
ATOM 1408 N N . PRO A 1 177 ? 26.723 4.183 -8.590 1.00 82.31 177 PRO A N 1
ATOM 1409 C CA . PRO A 1 177 ? 25.534 3.368 -8.319 1.00 82.31 177 PRO A CA 1
ATOM 1410 C C . PRO A 1 177 ? 25.079 2.485 -9.494 1.00 82.31 177 PRO A C 1
ATOM 1412 O O . PRO A 1 177 ? 24.097 1.760 -9.347 1.00 82.31 177 PRO A O 1
ATOM 1415 N N . ALA A 1 178 ? 25.748 2.549 -10.651 1.00 84.12 178 ALA A N 1
ATOM 1416 C CA . ALA A 1 178 ? 25.320 1.883 -11.882 1.00 84.12 178 ALA A CA 1
ATOM 1417 C C . ALA A 1 178 ? 25.073 0.374 -11.699 1.00 84.12 178 ALA A C 1
ATOM 1419 O O . ALA A 1 178 ? 24.071 -0.130 -12.198 1.00 84.12 178 ALA A O 1
ATOM 1420 N N . ARG A 1 179 ? 25.909 -0.335 -10.920 1.00 85.56 179 ARG A N 1
ATOM 1421 C CA . ARG A 1 179 ? 25.770 -1.791 -10.712 1.00 85.56 179 ARG A CA 1
ATOM 1422 C C . ARG A 1 179 ? 24.411 -2.242 -10.165 1.00 85.56 179 ARG A C 1
ATOM 1424 O O . ARG A 1 179 ? 23.984 -3.352 -10.475 1.00 85.56 179 ARG A O 1
ATOM 1431 N N . PHE A 1 180 ? 23.724 -1.404 -9.383 1.00 90.81 180 PHE A N 1
ATOM 1432 C CA . PHE A 1 180 ? 22.424 -1.745 -8.793 1.00 90.81 180 PHE A CA 1
ATOM 1433 C C . PHE A 1 180 ? 21.290 -1.750 -9.829 1.00 90.81 180 PHE A C 1
ATOM 1435 O O . PHE A 1 180 ? 20.255 -2.374 -9.611 1.00 90.81 180 PHE A O 1
ATOM 1442 N N . TRP A 1 181 ? 21.476 -1.076 -10.966 1.00 92.56 181 TRP A N 1
ATOM 1443 C CA . TRP A 1 181 ? 20.512 -1.046 -12.061 1.00 92.56 181 TRP A CA 1
ATOM 1444 C C . TRP A 1 181 ? 20.789 -2.181 -13.039 1.00 92.56 181 TRP A C 1
ATOM 1446 O O . TRP A 1 181 ? 21.908 -2.330 -13.526 1.00 92.56 181 TRP A O 1
ATOM 1456 N N . LYS A 1 182 ? 19.765 -2.976 -13.353 1.00 91.56 182 LYS A N 1
ATOM 1457 C CA . LYS A 1 182 ? 19.857 -4.129 -14.267 1.00 91.56 182 LYS A CA 1
ATOM 1458 C C . LYS A 1 182 ? 19.292 -3.843 -15.667 1.00 91.56 182 LYS A C 1
ATOM 1460 O O . LYS A 1 182 ? 19.143 -4.747 -16.473 1.00 91.56 182 LYS A O 1
ATOM 1465 N N . VAL A 1 183 ? 19.065 -2.560 -15.963 1.00 91.69 183 VAL A N 1
ATOM 1466 C CA . VAL A 1 183 ? 18.592 -2.021 -17.248 1.00 91.69 183 VAL A CA 1
ATOM 1467 C C . VAL A 1 183 ? 19.620 -1.006 -17.760 1.00 91.69 183 VAL A C 1
ATOM 1469 O O . VAL A 1 183 ? 19.901 -0.012 -17.083 1.00 91.69 183 VAL A O 1
ATOM 1472 N N . ARG A 1 184 ? 20.194 -1.247 -18.944 1.00 88.31 184 ARG A N 1
ATOM 1473 C CA . ARG A 1 184 ? 21.335 -0.519 -19.540 1.00 88.31 184 ARG A CA 1
ATOM 1474 C C . ARG A 1 184 ? 21.129 0.999 -19.635 1.00 88.31 184 ARG A C 1
ATOM 1476 O O . ARG A 1 184 ? 22.046 1.726 -19.242 1.00 88.31 184 ARG A O 1
ATOM 1483 N N . PRO A 1 185 ? 19.954 1.523 -20.049 1.00 87.75 185 PRO A N 1
ATOM 1484 C CA . PRO A 1 185 ? 19.625 2.942 -19.914 1.00 87.75 185 PRO A CA 1
ATOM 1485 C C . PRO A 1 185 ? 19.967 3.529 -18.539 1.00 87.75 185 PRO A C 1
ATOM 1487 O O . PRO A 1 185 ? 20.730 4.488 -18.454 1.00 87.75 185 PRO A O 1
ATOM 1490 N N . PHE A 1 186 ? 19.493 2.906 -17.457 1.00 89.75 186 PHE A N 1
ATOM 1491 C CA . PHE A 1 186 ? 19.626 3.424 -16.091 1.00 89.75 186 PHE A CA 1
ATOM 1492 C C . PHE A 1 186 ? 21.051 3.310 -15.526 1.00 89.75 186 PHE A C 1
ATOM 1494 O O . PHE A 1 186 ? 21.397 4.059 -14.617 1.00 89.75 186 PHE A O 1
ATOM 1501 N N . GLN A 1 187 ? 21.896 2.436 -16.086 1.00 86.00 187 GLN A N 1
ATOM 1502 C CA . GLN A 1 187 ? 23.329 2.393 -15.765 1.00 86.00 187 GLN A CA 1
ATOM 1503 C C . GLN A 1 187 ? 24.102 3.594 -16.335 1.00 86.00 187 GLN A C 1
ATOM 1505 O O . GLN A 1 187 ? 25.126 3.980 -15.779 1.00 86.00 187 GLN A O 1
ATOM 1510 N N . SER A 1 188 ? 23.621 4.180 -17.439 1.00 78.19 188 SER A N 1
ATOM 1511 C CA . SER A 1 188 ? 24.274 5.297 -18.144 1.00 78.19 188 SER A CA 1
ATOM 1512 C C . SER A 1 188 ? 23.556 6.648 -18.001 1.00 78.19 188 SER A C 1
ATOM 1514 O O . SER A 1 188 ? 24.057 7.666 -18.481 1.00 78.19 188 SER A O 1
ATOM 1516 N N . ALA A 1 189 ? 22.388 6.668 -17.354 1.00 74.88 189 ALA A N 1
ATOM 1517 C CA . ALA A 1 189 ? 21.568 7.857 -17.172 1.00 74.88 189 ALA A CA 1
ATOM 1518 C C . ALA A 1 189 ? 22.115 8.762 -16.056 1.00 74.88 189 ALA A C 1
ATOM 1520 O O . ALA A 1 189 ? 22.068 8.424 -14.873 1.00 74.88 189 ALA A O 1
ATOM 1521 N N . GLU A 1 190 ? 22.572 9.958 -16.425 1.00 69.75 190 GLU A N 1
ATOM 1522 C CA . GLU A 1 190 ? 22.949 10.998 -15.469 1.00 69.75 190 GLU A CA 1
ATOM 1523 C C . GLU A 1 190 ? 21.708 11.492 -14.702 1.00 69.75 190 GLU A C 1
ATOM 1525 O O . GLU A 1 190 ? 20.786 12.083 -15.275 1.00 69.75 190 GLU A O 1
ATOM 1530 N N . VAL A 1 191 ? 21.672 11.269 -13.384 1.00 73.38 191 VAL A N 1
ATOM 1531 C CA . VAL A 1 191 ? 20.560 11.693 -12.515 1.00 73.38 191 VAL A CA 1
ATOM 1532 C C . VAL A 1 191 ? 20.702 13.182 -12.166 1.00 73.38 191 VAL A C 1
ATOM 1534 O O . VAL A 1 191 ? 20.971 13.558 -11.027 1.00 73.38 191 VAL A O 1
ATOM 1537 N N . LYS A 1 192 ? 20.526 14.042 -13.176 1.00 70.88 192 LYS A N 1
ATOM 1538 C CA . LYS A 1 192 ? 20.513 15.506 -13.027 1.00 70.88 192 LYS A CA 1
ATOM 1539 C C . LYS A 1 192 ? 19.373 15.951 -12.100 1.00 70.88 192 LYS A C 1
ATOM 1541 O O . LYS A 1 192 ? 18.246 15.454 -12.212 1.00 70.88 192 LYS A O 1
ATOM 1546 N N . LEU A 1 193 ? 19.629 16.939 -11.237 1.00 71.50 193 LEU A N 1
ATOM 1547 C CA . LEU A 1 193 ? 18.564 17.616 -10.491 1.00 71.50 193 LEU A CA 1
ATOM 1548 C C . LEU A 1 193 ? 17.627 18.341 -11.462 1.00 71.50 193 LEU A C 1
ATOM 1550 O O . LEU A 1 193 ? 18.046 18.838 -12.509 1.00 71.50 193 LEU A O 1
ATOM 1554 N N . ILE A 1 194 ? 16.349 18.457 -11.096 1.00 72.06 194 ILE A N 1
ATOM 1555 C CA . ILE A 1 194 ? 15.375 19.181 -11.921 1.00 72.06 194 ILE A CA 1
ATOM 1556 C C . ILE A 1 194 ? 15.774 20.653 -12.107 1.00 72.06 194 ILE A C 1
ATOM 1558 O O . ILE A 1 194 ? 15.618 21.175 -13.203 1.00 72.06 194 ILE A O 1
ATOM 1562 N N . GLU A 1 195 ? 16.382 21.281 -11.098 1.00 68.31 195 GLU A N 1
ATOM 1563 C CA . GLU A 1 195 ? 16.947 22.635 -11.188 1.00 68.31 195 GLU A CA 1
ATOM 1564 C C . GLU A 1 195 ? 18.057 22.755 -12.245 1.00 68.31 195 GLU A C 1
ATOM 1566 O O . GLU A 1 195 ? 18.186 23.805 -12.863 1.00 68.31 195 GLU A O 1
ATOM 1571 N N . ASP A 1 196 ? 18.837 21.699 -12.497 1.00 69.06 196 ASP A N 1
ATOM 1572 C CA . ASP A 1 196 ? 19.901 21.708 -13.510 1.00 69.06 196 ASP A CA 1
ATOM 1573 C C . ASP A 1 196 ? 19.374 21.389 -14.909 1.00 69.06 196 ASP A C 1
ATOM 1575 O O . ASP A 1 196 ? 19.767 22.034 -15.879 1.00 69.06 196 ASP A O 1
ATOM 1579 N N . ILE A 1 197 ? 18.402 20.476 -15.015 1.00 67.56 197 ILE A N 1
ATOM 1580 C CA . ILE A 1 197 ? 17.649 20.233 -16.258 1.00 67.56 197 ILE A CA 1
ATOM 1581 C C . ILE A 1 197 ? 17.004 21.541 -16.753 1.00 67.56 197 ILE A C 1
ATOM 1583 O O . ILE A 1 197 ? 17.022 21.834 -17.947 1.00 67.56 197 ILE A O 1
ATOM 1587 N N . LEU A 1 198 ? 16.465 22.339 -15.827 1.00 65.19 198 LEU A N 1
ATOM 1588 C CA . LEU A 1 198 ? 15.825 23.632 -16.082 1.00 65.19 198 LEU A CA 1
ATOM 1589 C C . LEU A 1 198 ? 16.802 24.742 -16.537 1.00 65.19 198 LEU A C 1
ATOM 1591 O O . LEU A 1 198 ? 16.355 25.759 -17.052 1.00 65.19 198 LEU A O 1
ATOM 1595 N N . LYS A 1 199 ? 18.129 24.563 -16.457 1.00 64.06 199 LYS A N 1
ATOM 1596 C CA . LYS A 1 199 ? 19.109 25.599 -16.864 1.00 64.06 199 LYS A CA 1
ATOM 1597 C C . LYS A 1 199 ? 19.377 25.683 -18.378 1.00 64.06 199 LYS A C 1
ATOM 1599 O O . LYS A 1 199 ? 20.237 26.455 -18.794 1.00 64.06 199 LYS A O 1
ATOM 1604 N N . GLY A 1 200 ? 18.606 24.969 -19.208 1.00 55.69 200 GLY A N 1
ATOM 1605 C CA . GLY A 1 200 ? 18.520 25.227 -20.657 1.00 55.69 200 GLY A CA 1
ATOM 1606 C C . GLY A 1 200 ? 19.055 24.134 -21.590 1.00 55.69 200 GLY A C 1
ATOM 1607 O O . GLY A 1 200 ? 19.497 24.450 -22.692 1.00 55.69 200 GLY A O 1
ATOM 1608 N N . ASP A 1 201 ? 19.011 22.865 -21.179 1.00 61.56 201 ASP A N 1
ATOM 1609 C CA . ASP A 1 201 ? 19.372 21.720 -22.031 1.00 61.56 201 ASP A CA 1
ATOM 1610 C C . ASP A 1 201 ? 18.516 21.699 -23.331 1.00 61.56 201 ASP A C 1
ATOM 1612 O O . ASP A 1 201 ? 17.287 21.781 -23.240 1.00 61.56 201 ASP A O 1
ATOM 1616 N N . PRO A 1 202 ? 19.083 21.597 -24.553 1.00 65.25 202 PRO A N 1
ATOM 1617 C CA . PRO A 1 202 ? 18.294 21.565 -25.791 1.00 65.25 202 PRO A CA 1
ATOM 1618 C C . PRO A 1 202 ? 17.242 20.444 -25.842 1.00 65.25 202 PRO A C 1
ATOM 1620 O O . PRO A 1 202 ? 16.194 20.608 -26.477 1.00 65.25 202 PRO A O 1
ATOM 1623 N N . GLU A 1 203 ? 17.464 19.324 -25.146 1.00 64.38 203 GLU A N 1
ATOM 1624 C CA . GLU A 1 203 ? 16.480 18.240 -25.063 1.00 64.38 203 GLU A CA 1
ATOM 1625 C C . GLU A 1 203 ? 15.267 18.605 -24.191 1.00 64.38 203 GLU A C 1
ATOM 1627 O O . GLU A 1 203 ? 14.152 18.131 -24.454 1.00 64.38 203 GLU A O 1
ATOM 1632 N N . LEU A 1 204 ? 15.425 19.529 -23.228 1.00 67.19 204 LEU A N 1
ATOM 1633 C CA . LEU A 1 204 ? 14.317 20.066 -22.431 1.00 67.19 204 LEU A CA 1
ATOM 1634 C C . LEU A 1 204 ? 13.235 20.648 -23.342 1.00 67.19 204 LEU A C 1
ATOM 1636 O O . LEU A 1 204 ? 12.058 20.335 -23.159 1.00 67.19 204 LEU A O 1
ATOM 1640 N N . ILE A 1 205 ? 13.629 21.450 -24.334 1.00 68.06 205 ILE A N 1
ATOM 1641 C CA . ILE A 1 205 ? 12.714 22.154 -25.243 1.00 68.06 205 ILE A CA 1
ATOM 1642 C C . ILE A 1 205 ? 11.821 21.148 -25.984 1.00 68.06 205 ILE A C 1
ATOM 1644 O O . ILE A 1 205 ? 10.600 21.319 -26.034 1.00 68.06 205 ILE A O 1
ATOM 1648 N N . ASN A 1 206 ? 12.409 20.060 -26.487 1.00 72.56 206 ASN A N 1
ATOM 1649 C CA . ASN A 1 206 ? 11.673 18.981 -27.148 1.00 72.56 206 ASN A CA 1
ATOM 1650 C C . ASN A 1 206 ? 10.735 18.249 -26.175 1.00 72.56 206 ASN A C 1
ATOM 1652 O O . ASN A 1 206 ? 9.562 18.047 -26.495 1.00 72.56 206 ASN A O 1
ATOM 1656 N N . SER A 1 207 ? 11.216 17.908 -24.972 1.00 75.25 207 SER A N 1
ATOM 1657 C CA . SER A 1 207 ? 10.402 17.226 -23.953 1.00 75.25 207 SER A CA 1
ATOM 1658 C C . SER A 1 207 ? 9.186 18.057 -23.517 1.00 75.25 207 SER A C 1
ATOM 1660 O O . SER A 1 207 ? 8.091 17.520 -23.349 1.00 75.25 207 SER A O 1
ATOM 1662 N N . VAL A 1 208 ? 9.345 19.382 -23.413 1.00 76.00 208 VAL A N 1
ATOM 1663 C CA . VAL A 1 208 ? 8.276 20.312 -23.033 1.00 76.00 208 VAL A CA 1
ATOM 1664 C C . VAL A 1 208 ? 7.280 20.510 -24.168 1.00 76.00 208 VAL A C 1
ATOM 1666 O O . VAL A 1 208 ? 6.081 20.474 -23.914 1.00 76.00 208 VAL A O 1
ATOM 1669 N N . GLN A 1 209 ? 7.721 20.657 -25.421 1.00 78.12 209 GLN A N 1
ATOM 1670 C CA . GLN A 1 209 ? 6.791 20.729 -26.557 1.00 78.12 209 GLN A CA 1
ATOM 1671 C C . GLN A 1 209 ? 5.976 19.439 -26.724 1.00 78.12 209 GLN A C 1
ATOM 1673 O O . GLN A 1 209 ? 4.796 19.497 -27.071 1.00 78.12 209 GLN A O 1
ATOM 1678 N N . ALA A 1 210 ? 6.580 18.278 -26.459 1.00 78.75 210 ALA A N 1
ATOM 1679 C CA . ALA A 1 210 ? 5.880 16.999 -26.467 1.00 78.75 210 ALA A CA 1
ATOM 1680 C C . ALA A 1 210 ? 4.878 16.886 -25.298 1.00 78.75 210 ALA A C 1
ATOM 1682 O O . ALA A 1 210 ? 3.740 16.471 -25.511 1.00 78.75 210 ALA A O 1
ATOM 1683 N N . TRP A 1 211 ? 5.251 17.328 -24.091 1.00 80.94 211 TRP A N 1
ATOM 1684 C CA . TRP A 1 211 ? 4.345 17.385 -22.937 1.00 80.94 211 TRP A CA 1
ATOM 1685 C C . TRP A 1 211 ? 3.176 18.361 -23.145 1.00 80.94 211 TRP A C 1
ATOM 1687 O O . TRP A 1 211 ? 2.035 17.986 -22.903 1.00 80.94 211 TRP A O 1
ATOM 1697 N N . LEU A 1 212 ? 3.414 19.564 -23.678 1.00 80.62 212 LEU A N 1
ATOM 1698 C CA . LEU A 1 212 ? 2.365 20.554 -23.972 1.00 80.62 212 LEU A CA 1
ATOM 1699 C C . LEU A 1 212 ? 1.302 20.039 -24.960 1.00 80.62 212 LEU A C 1
ATOM 1701 O O . LEU A 1 212 ? 0.162 20.494 -24.918 1.00 80.62 212 LEU A O 1
ATOM 1705 N N . ARG A 1 213 ? 1.654 19.084 -25.833 1.00 85.50 213 ARG A N 1
ATOM 1706 C CA . ARG A 1 213 ? 0.710 18.415 -26.749 1.00 85.50 213 ARG A CA 1
ATOM 1707 C C . ARG A 1 213 ? -0.082 17.278 -26.094 1.00 85.50 213 ARG A C 1
ATOM 1709 O O . ARG A 1 213 ? -1.159 16.957 -26.581 1.00 85.50 213 ARG A O 1
ATOM 1716 N N . SER A 1 214 ? 0.428 16.698 -25.006 1.00 85.94 214 SER A N 1
ATOM 1717 C CA . SER A 1 214 ? -0.161 15.543 -24.310 1.00 85.94 214 SER A CA 1
ATOM 1718 C C . SER A 1 214 ? 0.046 15.643 -22.785 1.00 85.94 214 SER A C 1
ATOM 1720 O O . SER A 1 214 ? 0.750 14.811 -22.198 1.00 85.94 214 SER A O 1
ATOM 1722 N N . PRO A 1 215 ? -0.552 16.646 -22.108 1.00 82.25 215 PRO A N 1
ATOM 1723 C CA . PRO A 1 215 ? -0.156 17.050 -20.752 1.00 82.25 215 PRO A CA 1
ATOM 1724 C C . PRO A 1 215 ? -0.384 15.985 -19.671 1.00 82.25 215 PRO A C 1
ATOM 1726 O O . PRO A 1 215 ? 0.324 15.972 -18.664 1.00 82.25 215 PRO A O 1
ATOM 1729 N N . PHE A 1 216 ? -1.326 15.064 -19.893 1.00 87.44 216 PHE A N 1
ATOM 1730 C CA . PHE A 1 216 ? -1.702 13.999 -18.955 1.00 87.44 216 PHE A CA 1
ATOM 1731 C C . PHE A 1 216 ? -0.975 12.659 -19.194 1.00 87.44 216 PHE A C 1
ATOM 1733 O O . PHE A 1 216 ? -1.395 11.631 -18.675 1.00 87.44 216 PHE A O 1
ATOM 1740 N N . SER A 1 217 ? 0.109 12.642 -19.981 1.00 88.06 217 SER A N 1
ATOM 1741 C CA . SER A 1 217 ? 0.892 11.430 -20.289 1.00 88.06 217 SER A CA 1
ATOM 1742 C C . SER A 1 217 ? 2.216 11.366 -19.501 1.00 88.06 217 SER A C 1
ATOM 1744 O O . SER A 1 217 ? 3.255 11.763 -20.034 1.00 88.06 217 SER A O 1
ATOM 1746 N N . PRO A 1 218 ? 2.257 10.835 -18.260 1.00 89.06 218 PRO A N 1
ATOM 1747 C CA . PRO A 1 218 ? 3.490 10.798 -17.459 1.00 89.06 218 PRO A CA 1
ATOM 1748 C C . PRO A 1 218 ? 4.602 9.952 -18.104 1.00 89.06 218 PRO A C 1
ATOM 1750 O O . PRO A 1 218 ? 5.777 10.306 -18.024 1.00 89.06 218 PRO A O 1
ATOM 1753 N N . HIS A 1 219 ? 4.238 8.883 -18.821 1.00 88.81 219 HIS A N 1
ATOM 1754 C CA . HIS A 1 219 ? 5.180 8.039 -19.566 1.00 88.81 219 HIS A CA 1
ATOM 1755 C C . HIS A 1 219 ? 5.913 8.783 -20.694 1.00 88.81 219 HIS A C 1
ATOM 1757 O O . HIS A 1 219 ? 7.042 8.424 -21.019 1.00 88.81 219 HIS A O 1
ATOM 1763 N N . LEU A 1 220 ? 5.319 9.836 -21.268 1.00 87.50 220 LEU A N 1
ATOM 1764 C CA . LEU A 1 220 ? 5.987 10.682 -22.262 1.00 87.50 220 LEU A CA 1
ATOM 1765 C C . LEU A 1 220 ? 7.148 11.439 -21.608 1.00 87.50 220 LEU A C 1
ATOM 1767 O O . LEU A 1 220 ? 8.272 11.385 -22.102 1.00 87.50 220 LEU A O 1
ATOM 1771 N N . VAL A 1 221 ? 6.902 12.079 -20.461 1.00 84.25 221 VAL A N 1
ATOM 1772 C CA . VAL A 1 221 ? 7.942 12.801 -19.708 1.00 84.25 221 VAL A CA 1
ATOM 1773 C C . VAL A 1 221 ? 9.028 11.836 -19.224 1.00 84.25 221 VAL A C 1
ATOM 1775 O O . VAL A 1 221 ? 10.211 12.137 -19.354 1.00 84.25 221 VAL A O 1
ATOM 1778 N N . ALA A 1 222 ? 8.647 10.649 -18.743 1.00 87.25 222 ALA A N 1
ATOM 1779 C CA . ALA A 1 222 ? 9.587 9.634 -18.269 1.00 87.25 222 ALA A CA 1
ATOM 1780 C C . ALA A 1 222 ? 10.445 8.997 -19.384 1.00 87.25 222 ALA A C 1
ATOM 1782 O O . ALA A 1 222 ? 11.582 8.615 -19.122 1.00 87.25 222 ALA A O 1
ATOM 1783 N N . ARG A 1 223 ? 9.957 8.938 -20.636 1.00 85.19 223 ARG A N 1
ATOM 1784 C CA . ARG A 1 223 ? 10.768 8.537 -21.806 1.00 85.19 223 ARG A CA 1
ATOM 1785 C C . ARG A 1 223 ? 11.883 9.546 -22.113 1.00 85.19 223 ARG A C 1
ATOM 1787 O O . ARG A 1 223 ? 12.988 9.124 -22.428 1.00 85.19 223 ARG A O 1
ATOM 1794 N N . TYR A 1 224 ? 11.627 10.851 -21.969 1.00 81.00 224 TYR A N 1
ATOM 1795 C CA . TYR A 1 224 ? 12.674 11.886 -22.058 1.00 81.00 224 TYR A CA 1
ATOM 1796 C C . TYR A 1 224 ? 13.551 11.972 -20.799 1.00 81.00 224 TYR A C 1
ATOM 1798 O O . TYR A 1 224 ? 14.705 12.374 -20.881 1.00 81.00 224 TYR A O 1
ATOM 1806 N N . ARG A 1 225 ? 13.014 11.630 -19.622 1.00 83.25 225 ARG A N 1
ATOM 1807 C CA . ARG A 1 225 ? 13.698 11.747 -18.325 1.00 83.25 225 ARG A CA 1
ATOM 1808 C C . ARG A 1 225 ? 13.664 10.415 -17.589 1.00 83.25 225 ARG A C 1
ATOM 1810 O O . ARG A 1 225 ? 12.838 10.215 -16.696 1.00 83.25 225 ARG A O 1
ATOM 1817 N N . GLN A 1 226 ? 14.582 9.526 -17.958 1.00 86.19 226 GLN A N 1
ATOM 1818 C CA . GLN A 1 226 ? 14.678 8.150 -17.449 1.00 86.19 226 GLN A CA 1
ATOM 1819 C C . GLN A 1 226 ? 14.809 8.067 -15.915 1.00 86.19 226 GLN A C 1
ATOM 1821 O O . GLN A 1 226 ? 14.293 7.131 -15.305 1.00 86.19 226 GLN A O 1
ATOM 1826 N N . SER A 1 227 ? 15.363 9.099 -15.268 1.00 86.94 227 SER A N 1
ATOM 1827 C CA . SER A 1 227 ? 15.363 9.265 -13.805 1.00 86.94 227 SER A CA 1
ATOM 1828 C C . SER A 1 227 ? 13.963 9.189 -13.171 1.00 86.94 227 SER A C 1
ATOM 1830 O O . SER A 1 227 ? 13.824 8.748 -12.033 1.00 86.94 227 SER A O 1
ATOM 1832 N N . SER A 1 228 ? 12.902 9.524 -13.912 1.00 89.12 228 SER A N 1
ATOM 1833 C CA . SER A 1 228 ? 11.503 9.368 -13.477 1.00 89.12 228 SER A CA 1
ATOM 1834 C C . SER A 1 228 ? 11.103 7.894 -13.318 1.00 89.12 228 SER A C 1
ATOM 1836 O O . SER A 1 228 ? 10.346 7.548 -12.411 1.00 89.12 228 SER A O 1
ATOM 1838 N N . TYR A 1 229 ? 11.616 7.015 -14.187 1.00 92.44 229 TYR A N 1
ATOM 1839 C CA . TYR A 1 229 ? 11.412 5.567 -14.101 1.00 92.44 229 TYR A CA 1
ATOM 1840 C C . TYR A 1 229 ? 12.281 4.936 -13.011 1.00 92.44 229 TYR A C 1
ATOM 1842 O O . TYR A 1 229 ? 11.780 4.121 -12.235 1.00 92.44 229 TYR A O 1
ATOM 1850 N N . MET A 1 230 ? 13.529 5.389 -12.860 1.00 92.38 230 MET A N 1
ATOM 1851 C CA . MET A 1 230 ? 14.396 5.001 -11.740 1.00 92.38 230 MET A CA 1
ATOM 1852 C C . MET A 1 230 ? 13.729 5.335 -10.392 1.00 92.38 230 MET A C 1
ATOM 1854 O O . MET A 1 230 ? 13.537 4.453 -9.555 1.00 92.38 230 MET A O 1
ATOM 1858 N N . LEU A 1 231 ? 13.243 6.571 -10.216 1.00 91.69 231 LEU A N 1
ATOM 1859 C CA . LEU A 1 231 ? 12.485 6.975 -9.026 1.00 91.69 231 LEU A CA 1
ATOM 1860 C C . LEU A 1 231 ? 11.221 6.126 -8.826 1.00 91.69 231 LEU A C 1
ATOM 1862 O O . LEU A 1 231 ? 10.989 5.643 -7.719 1.00 91.69 231 LEU A O 1
ATOM 1866 N N . LYS A 1 232 ? 10.418 5.876 -9.874 1.00 94.12 232 LYS A N 1
ATOM 1867 C CA . LYS A 1 232 ? 9.223 5.021 -9.739 1.00 94.12 232 LYS A CA 1
ATOM 1868 C C . LYS A 1 232 ? 9.569 3.578 -9.348 1.00 94.12 232 LYS A C 1
ATOM 1870 O O . LYS A 1 232 ? 8.773 2.958 -8.635 1.00 94.12 232 LYS A O 1
ATOM 1875 N N . THR A 1 233 ? 10.727 3.071 -9.767 1.00 95.50 233 THR A N 1
ATOM 1876 C CA . THR A 1 233 ? 11.241 1.744 -9.395 1.00 95.50 233 THR A CA 1
ATOM 1877 C C . THR A 1 233 ? 11.584 1.687 -7.914 1.00 95.50 233 THR A C 1
ATOM 1879 O O . THR A 1 233 ? 11.011 0.866 -7.203 1.00 95.50 233 THR A O 1
ATOM 1882 N N . VAL A 1 234 ? 12.402 2.622 -7.414 1.00 95.00 234 VAL A N 1
ATOM 1883 C CA . VAL A 1 234 ? 12.731 2.706 -5.978 1.00 95.00 234 VAL A CA 1
ATOM 1884 C C . VAL A 1 234 ? 11.463 2.881 -5.136 1.00 95.00 234 VAL A C 1
ATOM 1886 O O . VAL A 1 234 ? 11.276 2.166 -4.157 1.00 95.00 234 VAL A O 1
ATOM 1889 N N . MET A 1 235 ? 10.532 3.747 -5.554 1.00 95.81 235 MET A N 1
ATOM 1890 C CA . MET A 1 235 ? 9.241 3.912 -4.872 1.00 95.81 235 MET A CA 1
ATOM 1891 C C . MET A 1 235 ? 8.405 2.620 -4.869 1.00 95.81 235 MET A C 1
ATOM 1893 O O . MET A 1 235 ? 7.772 2.328 -3.865 1.00 95.81 235 MET A O 1
ATOM 1897 N N . ALA A 1 236 ? 8.398 1.832 -5.954 1.00 96.69 236 ALA A N 1
ATOM 1898 C CA . ALA A 1 236 ? 7.683 0.547 -6.008 1.00 96.69 236 ALA A CA 1
ATOM 1899 C C . ALA A 1 236 ? 8.342 -0.541 -5.141 1.00 96.69 236 ALA A C 1
ATOM 1901 O O . ALA A 1 236 ? 7.647 -1.342 -4.522 1.00 96.69 236 ALA A O 1
ATOM 1902 N N . TYR A 1 237 ? 9.674 -0.551 -5.078 1.00 96.81 237 TYR A N 1
ATOM 1903 C CA . TYR A 1 237 ? 10.428 -1.448 -4.209 1.00 96.81 237 TYR A CA 1
ATOM 1904 C C . TYR A 1 237 ? 10.173 -1.119 -2.731 1.00 96.81 237 TYR A C 1
ATOM 1906 O O . TYR A 1 237 ? 9.915 -2.016 -1.933 1.00 96.81 237 TYR A O 1
ATOM 1914 N N . LEU A 1 238 ? 10.145 0.172 -2.376 1.00 96.75 238 LEU A N 1
ATOM 1915 C CA . LEU A 1 238 ? 9.756 0.644 -1.045 1.00 96.75 238 LEU A CA 1
ATOM 1916 C C . LEU A 1 238 ? 8.279 0.355 -0.731 1.00 96.75 238 LEU A C 1
ATOM 1918 O O . LEU A 1 238 ? 7.999 -0.103 0.374 1.00 96.75 238 LEU A O 1
ATOM 1922 N N . ASP A 1 239 ? 7.356 0.541 -1.690 1.00 97.19 239 ASP A N 1
ATOM 1923 C CA . ASP A 1 239 ? 5.950 0.115 -1.560 1.00 97.19 239 ASP A CA 1
ATOM 1924 C C . ASP A 1 239 ? 5.889 -1.386 -1.164 1.00 97.19 239 ASP A C 1
ATOM 1926 O O . ASP A 1 239 ? 5.160 -1.751 -0.242 1.00 97.19 239 ASP A O 1
ATOM 1930 N N . ASN A 1 240 ? 6.706 -2.247 -1.796 1.00 97.12 240 ASN A N 1
ATOM 1931 C CA . ASN A 1 240 ? 6.775 -3.688 -1.51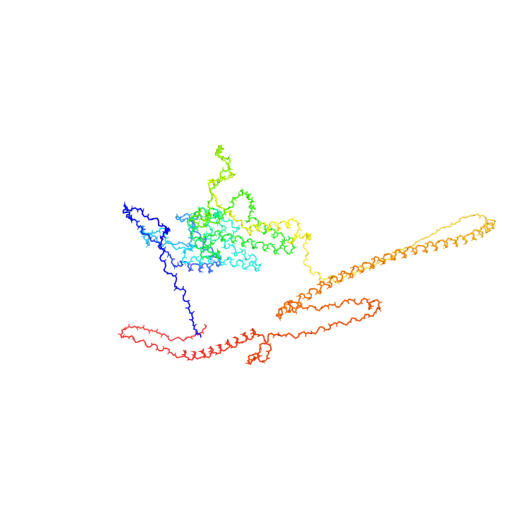2 1.00 97.12 240 ASN A CA 1
ATOM 1932 C C . ASN A 1 240 ? 7.405 -4.021 -0.150 1.00 97.12 240 ASN A C 1
ATOM 1934 O O . ASN A 1 240 ? 6.833 -4.814 0.595 1.00 97.12 240 ASN A O 1
ATOM 1938 N N . LEU A 1 241 ? 8.552 -3.421 0.201 1.00 96.81 241 LEU A N 1
ATOM 1939 C CA . LEU A 1 241 ? 9.194 -3.647 1.505 1.00 96.81 241 LEU A CA 1
ATOM 1940 C C . LEU A 1 241 ? 8.291 -3.198 2.661 1.00 96.81 241 LEU A C 1
ATOM 1942 O O . LEU A 1 241 ? 8.154 -3.912 3.650 1.00 96.81 241 LEU A O 1
ATOM 1946 N N . ILE A 1 242 ? 7.638 -2.039 2.540 1.00 97.19 242 ILE A N 1
ATOM 1947 C CA . ILE A 1 242 ? 6.750 -1.522 3.587 1.00 97.19 242 ILE A CA 1
ATOM 1948 C C . ILE A 1 242 ? 5.496 -2.394 3.708 1.00 97.19 242 ILE A C 1
ATOM 1950 O O . ILE A 1 242 ? 5.088 -2.690 4.826 1.00 97.19 242 ILE A O 1
ATOM 1954 N N . ALA A 1 243 ? 4.915 -2.862 2.596 1.00 96.62 243 ALA A N 1
ATOM 1955 C CA . ALA A 1 243 ? 3.778 -3.783 2.631 1.00 96.62 243 ALA A CA 1
ATOM 1956 C C . ALA A 1 243 ? 4.139 -5.152 3.245 1.00 96.62 243 ALA A C 1
ATOM 1958 O O . ALA A 1 243 ? 3.369 -5.683 4.048 1.00 96.62 243 ALA A O 1
ATOM 1959 N N . TRP A 1 244 ? 5.325 -5.689 2.936 1.00 96.50 244 TRP A N 1
ATOM 1960 C CA . TRP A 1 244 ? 5.834 -6.929 3.529 1.00 96.50 244 TRP A CA 1
ATOM 1961 C C . TRP A 1 244 ? 6.083 -6.771 5.035 1.00 96.50 244 TRP A C 1
ATOM 1963 O O . TRP A 1 244 ? 5.534 -7.540 5.828 1.00 96.50 244 TRP A O 1
ATOM 1973 N N . GLY A 1 245 ? 6.804 -5.723 5.446 1.00 96.19 245 GLY A N 1
ATOM 1974 C CA . GLY A 1 245 ? 7.016 -5.389 6.857 1.00 96.19 245 GLY A CA 1
ATOM 1975 C C . GLY A 1 245 ? 5.697 -5.186 7.610 1.00 96.19 245 GLY A C 1
ATOM 1976 O O . GLY A 1 245 ? 5.513 -5.759 8.680 1.00 96.19 245 GLY A O 1
ATOM 1977 N N . ASP A 1 246 ? 4.731 -4.471 7.021 1.00 96.31 246 ASP A N 1
ATOM 1978 C CA . ASP A 1 246 ? 3.391 -4.291 7.595 1.00 96.31 246 ASP A CA 1
ATOM 1979 C C . ASP A 1 246 ? 2.632 -5.616 7.736 1.00 96.31 246 ASP A C 1
ATOM 1981 O O . ASP A 1 246 ? 1.859 -5.765 8.683 1.00 96.31 246 ASP A O 1
ATOM 1985 N N . SER A 1 247 ? 2.826 -6.575 6.824 1.00 92.31 247 SER A N 1
ATOM 1986 C CA . SER A 1 247 ? 2.171 -7.886 6.905 1.00 92.31 247 SER A CA 1
ATOM 1987 C C . SER A 1 247 ? 2.740 -8.752 8.038 1.00 92.31 247 SER A C 1
ATOM 1989 O O . SER A 1 247 ? 1.974 -9.374 8.770 1.00 92.31 247 SER A O 1
ATOM 1991 N N . LEU A 1 248 ? 4.060 -8.727 8.251 1.00 92.44 248 LEU A N 1
ATOM 1992 C CA . LEU A 1 248 ? 4.749 -9.427 9.341 1.00 92.44 248 LEU A CA 1
ATOM 1993 C C . LEU A 1 248 ? 4.494 -8.772 10.707 1.00 92.44 248 LEU A C 1
ATOM 1995 O O . LEU A 1 248 ? 4.205 -9.454 11.690 1.00 92.44 248 LEU A O 1
ATOM 1999 N N . PHE A 1 249 ? 4.518 -7.438 10.768 1.00 94.38 249 PHE A N 1
ATOM 2000 C CA . PHE A 1 249 ? 4.290 -6.654 11.987 1.00 94.38 249 PHE A CA 1
ATOM 2001 C C . PHE A 1 249 ? 2.853 -6.799 12.535 1.00 94.38 249 PHE A C 1
ATOM 2003 O O . PHE A 1 249 ? 2.625 -6.640 13.740 1.00 94.38 249 PHE A O 1
ATOM 2010 N N . ARG A 1 250 ? 1.892 -7.150 11.664 1.00 92.00 250 ARG A N 1
ATOM 2011 C CA . ARG A 1 250 ? 0.502 -7.505 12.010 1.00 92.00 250 ARG A CA 1
ATOM 2012 C C . ARG A 1 250 ? 0.331 -8.907 12.603 1.00 92.00 250 ARG A C 1
ATOM 2014 O O . ARG A 1 250 ? -0.703 -9.137 13.217 1.00 92.00 250 ARG A O 1
ATOM 2021 N N . GLN A 1 251 ? 1.295 -9.817 12.442 1.00 87.88 251 GLN A N 1
ATOM 2022 C CA . GLN A 1 251 ? 1.212 -11.177 13.006 1.00 87.88 251 GLN A CA 1
ATOM 2023 C C . GLN A 1 251 ? 1.488 -11.217 14.521 1.00 87.88 251 GLN A C 1
ATOM 2025 O O . GLN A 1 251 ? 1.238 -12.234 15.154 1.00 87.88 251 GLN A O 1
ATOM 2030 N N . ASP A 1 252 ? 1.961 -10.106 15.102 1.00 85.25 252 ASP A N 1
ATOM 2031 C CA . ASP A 1 252 ? 2.144 -9.915 16.552 1.00 85.25 252 ASP A CA 1
ATOM 2032 C C . ASP A 1 252 ? 3.054 -10.963 17.242 1.00 85.25 252 ASP A C 1
ATOM 2034 O O . ASP A 1 252 ? 2.884 -11.322 18.405 1.00 85.25 252 ASP A O 1
ATOM 2038 N N . SER A 1 253 ? 4.052 -11.452 16.499 1.00 85.69 253 SER A N 1
ATOM 2039 C CA . SER A 1 253 ? 5.049 -12.441 16.923 1.00 85.69 253 SER A CA 1
ATOM 2040 C C . SER A 1 253 ? 6.411 -11.770 17.134 1.00 85.69 253 SER A C 1
ATOM 2042 O O . SER A 1 253 ? 6.799 -10.905 16.353 1.00 85.69 253 SER A O 1
ATOM 2044 N N . ILE A 1 254 ? 7.177 -12.167 18.160 1.00 86.56 254 ILE A N 1
ATOM 2045 C CA . ILE A 1 254 ? 8.531 -11.625 18.404 1.00 86.56 254 ILE A CA 1
ATOM 2046 C C . ILE A 1 254 ? 9.429 -11.844 17.178 1.00 86.56 254 ILE A C 1
ATOM 2048 O O . ILE A 1 254 ? 10.164 -10.950 16.758 1.00 86.56 254 ILE A O 1
ATOM 2052 N N . GLU A 1 255 ? 9.347 -13.024 16.582 1.00 88.25 255 GLU A N 1
ATOM 2053 C CA . GLU A 1 255 ? 10.091 -13.449 15.407 1.00 88.25 255 GLU A CA 1
ATOM 2054 C C . GLU A 1 255 ? 9.698 -12.620 14.174 1.00 88.25 255 GLU A C 1
ATOM 2056 O O . GLU A 1 255 ? 10.575 -12.021 13.548 1.00 88.25 255 GLU A O 1
ATOM 2061 N N . THR A 1 256 ? 8.399 -12.469 13.878 1.00 90.75 256 THR A N 1
ATOM 2062 C CA . THR A 1 256 ? 7.946 -11.673 12.718 1.00 90.75 256 THR A CA 1
ATOM 2063 C C . THR A 1 256 ? 8.151 -10.170 12.913 1.00 90.75 256 THR A C 1
ATOM 2065 O O . THR A 1 256 ? 8.351 -9.444 11.943 1.00 90.75 256 THR A O 1
ATOM 2068 N N . ILE A 1 257 ? 8.151 -9.672 14.154 1.00 93.19 257 ILE A N 1
ATOM 2069 C CA . ILE A 1 257 ? 8.498 -8.280 14.481 1.00 93.19 257 ILE A CA 1
ATOM 2070 C C . ILE A 1 257 ? 9.990 -8.025 14.227 1.00 93.19 257 ILE A C 1
ATOM 2072 O O . ILE A 1 257 ? 10.344 -6.974 13.691 1.00 93.19 257 ILE A O 1
ATOM 2076 N N . ASN A 1 258 ? 10.862 -8.981 14.560 1.00 92.62 258 ASN A N 1
ATOM 2077 C CA . ASN A 1 258 ? 12.291 -8.894 14.255 1.00 92.62 258 ASN A CA 1
ATOM 2078 C C . ASN A 1 258 ? 12.565 -8.977 12.742 1.00 92.62 258 ASN A C 1
ATOM 2080 O O . ASN A 1 258 ? 13.383 -8.211 12.235 1.00 92.62 258 ASN A O 1
ATOM 2084 N N . GLU A 1 259 ? 11.852 -9.836 12.010 1.00 93.69 259 GLU A N 1
ATOM 2085 C CA . GLU A 1 259 ? 11.909 -9.908 10.541 1.00 93.69 259 GLU A CA 1
ATOM 2086 C C . GLU A 1 259 ? 11.419 -8.599 9.891 1.00 93.69 259 GLU A C 1
ATOM 2088 O O . GLU A 1 259 ? 12.132 -7.984 9.093 1.00 93.69 259 GLU A O 1
ATOM 2093 N N . ALA A 1 260 ? 10.254 -8.091 10.313 1.00 96.38 260 ALA A N 1
ATOM 2094 C CA . ALA A 1 260 ? 9.721 -6.805 9.866 1.00 96.38 260 ALA A CA 1
ATOM 2095 C C . ALA A 1 260 ? 10.704 -5.657 10.142 1.00 96.38 260 ALA A C 1
ATOM 2097 O O . ALA A 1 260 ? 10.909 -4.799 9.285 1.00 96.38 260 ALA A O 1
ATOM 2098 N N . MET A 1 261 ? 11.358 -5.650 11.310 1.00 95.94 261 MET A N 1
ATOM 2099 C CA . MET A 1 261 ? 12.383 -4.661 11.645 1.00 95.94 261 MET A CA 1
ATOM 2100 C C . MET A 1 261 ? 13.560 -4.692 10.661 1.00 95.94 261 MET A C 1
ATOM 2102 O O . MET A 1 261 ? 14.009 -3.622 10.253 1.00 95.94 261 MET A O 1
ATOM 2106 N N . GLN A 1 262 ? 14.037 -5.867 10.235 1.00 95.06 262 GLN A N 1
ATOM 2107 C CA . GLN A 1 262 ? 15.096 -5.965 9.219 1.00 95.06 262 GLN A CA 1
ATOM 2108 C C . GLN A 1 262 ? 14.642 -5.380 7.873 1.00 95.06 262 GLN A C 1
ATOM 2110 O O . GLN A 1 262 ? 15.373 -4.599 7.263 1.00 95.06 262 GLN A O 1
ATOM 2115 N N . ILE A 1 263 ? 13.410 -5.673 7.448 1.00 95.94 263 ILE A N 1
ATOM 2116 C CA . ILE A 1 263 ? 12.822 -5.153 6.203 1.00 95.94 263 ILE A CA 1
ATOM 2117 C C . ILE A 1 263 ? 12.652 -3.623 6.252 1.00 95.94 263 ILE A C 1
ATOM 2119 O O . ILE A 1 263 ? 13.017 -2.924 5.302 1.00 95.94 263 ILE A O 1
ATOM 2123 N N . TYR A 1 264 ? 12.173 -3.067 7.371 1.00 97.56 264 TYR A N 1
ATOM 2124 C CA . TYR A 1 264 ? 12.082 -1.615 7.557 1.00 97.56 264 TYR A CA 1
ATOM 2125 C C . TYR A 1 264 ? 13.466 -0.943 7.662 1.00 97.56 264 TYR A C 1
ATOM 2127 O O . TYR A 1 264 ? 13.625 0.187 7.202 1.00 97.56 264 TYR A O 1
ATOM 2135 N N . VAL A 1 265 ? 14.482 -1.616 8.220 1.00 96.12 265 VAL A N 1
ATOM 2136 C CA . VAL A 1 265 ? 15.873 -1.122 8.230 1.00 96.12 265 VAL A CA 1
ATOM 2137 C C . VAL A 1 265 ? 16.473 -1.119 6.820 1.00 96.12 265 VAL A C 1
ATOM 2139 O O . VAL A 1 265 ? 17.126 -0.142 6.459 1.00 96.12 265 VAL A O 1
ATOM 2142 N N . LEU A 1 266 ? 16.196 -2.129 5.987 1.00 94.12 266 LEU A N 1
ATOM 2143 C CA . LEU A 1 266 ? 16.575 -2.125 4.568 1.00 94.12 266 LEU A CA 1
ATOM 2144 C C . LEU A 1 266 ? 15.913 -0.956 3.817 1.00 94.12 266 LEU A C 1
ATOM 2146 O O . LEU A 1 266 ? 16.590 -0.226 3.093 1.00 94.12 266 LEU A O 1
ATOM 2150 N N . ALA A 1 267 ? 14.615 -0.724 4.037 1.00 96.19 267 ALA A N 1
ATOM 2151 C CA . ALA A 1 267 ? 13.905 0.421 3.463 1.00 96.19 267 ALA A CA 1
ATOM 2152 C C . ALA A 1 267 ? 14.502 1.769 3.924 1.00 96.19 267 ALA A C 1
ATOM 2154 O O . ALA A 1 267 ? 14.696 2.666 3.105 1.00 96.19 267 ALA A O 1
ATOM 2155 N N . ALA A 1 268 ? 14.860 1.899 5.207 1.00 95.56 268 ALA A N 1
ATOM 2156 C CA . ALA A 1 268 ? 15.538 3.080 5.743 1.00 95.56 268 ALA A CA 1
ATOM 2157 C C . ALA A 1 268 ? 16.944 3.281 5.145 1.00 95.56 268 ALA A C 1
ATOM 2159 O O . ALA A 1 268 ? 17.330 4.415 4.871 1.00 95.56 268 ALA A O 1
ATOM 2160 N N . GLY A 1 269 ? 17.695 2.201 4.907 1.00 93.69 269 GLY A N 1
ATOM 2161 C CA . GLY A 1 269 ? 19.010 2.249 4.262 1.00 93.69 269 GLY A CA 1
ATOM 2162 C C . GLY A 1 269 ? 18.947 2.724 2.807 1.00 93.69 269 GLY A C 1
ATOM 2163 O O . GLY A 1 269 ? 19.778 3.526 2.392 1.00 93.69 269 GLY A O 1
ATOM 2164 N N . ILE A 1 270 ? 17.925 2.295 2.058 1.00 92.56 270 ILE A N 1
ATOM 2165 C CA . ILE A 1 270 ? 17.675 2.727 0.669 1.00 92.56 270 ILE A CA 1
ATOM 2166 C C . ILE A 1 270 ? 17.205 4.189 0.605 1.00 92.56 270 ILE A C 1
ATOM 2168 O O . ILE A 1 270 ? 17.564 4.912 -0.321 1.00 92.56 270 ILE A O 1
ATOM 2172 N N . LEU A 1 271 ? 16.412 4.635 1.585 1.00 93.56 271 LEU A N 1
ATOM 2173 C CA . LEU A 1 271 ? 15.974 6.029 1.707 1.00 93.56 271 LEU A CA 1
ATOM 2174 C C . LEU A 1 271 ? 17.098 6.979 2.152 1.00 93.56 271 LEU A C 1
ATOM 2176 O O . LEU A 1 271 ? 17.102 8.145 1.764 1.00 93.56 271 LEU A O 1
ATOM 2180 N N . GLY A 1 272 ? 18.030 6.506 2.980 1.00 92.75 272 GLY A N 1
ATOM 2181 C CA . GLY A 1 272 ? 19.095 7.331 3.545 1.00 92.75 272 GLY A CA 1
ATOM 2182 C C . GLY A 1 272 ? 18.585 8.424 4.505 1.00 92.75 272 GLY A C 1
ATOM 2183 O O . GLY A 1 272 ? 17.429 8.397 4.951 1.00 92.75 272 GLY A O 1
ATOM 2184 N N . PRO A 1 273 ? 19.436 9.402 4.870 1.00 92.19 273 PRO A N 1
ATOM 2185 C CA . PRO A 1 273 ? 19.048 10.489 5.764 1.00 92.19 273 PRO A CA 1
ATOM 2186 C C . PRO A 1 273 ? 17.934 11.342 5.145 1.00 92.19 273 PRO A C 1
ATOM 2188 O O . PRO A 1 273 ? 17.968 11.677 3.962 1.00 92.19 273 PRO A O 1
ATOM 2191 N N . ARG A 1 274 ? 16.945 11.733 5.959 1.00 88.69 274 ARG A N 1
ATOM 2192 C CA . ARG A 1 274 ? 15.834 12.572 5.492 1.00 88.69 274 ARG A CA 1
ATOM 2193 C C . ARG A 1 274 ? 16.368 13.916 4.968 1.00 88.69 274 ARG A C 1
ATOM 2195 O O . ARG A 1 274 ? 17.113 14.574 5.700 1.00 88.69 274 ARG A O 1
ATOM 2202 N N . PRO A 1 275 ? 15.963 14.377 3.769 1.00 86.69 275 PRO A N 1
ATOM 2203 C CA . PRO A 1 275 ? 16.394 15.671 3.249 1.00 86.69 275 PRO A CA 1
ATOM 2204 C C . PRO A 1 275 ? 15.970 16.809 4.185 1.00 86.69 275 PRO A C 1
ATOM 2206 O O . PRO A 1 275 ? 14.808 16.904 4.594 1.00 86.69 275 PRO A O 1
ATOM 2209 N N . GLN A 1 276 ? 16.923 17.678 4.528 1.00 82.62 276 GLN A N 1
ATOM 2210 C CA . GLN A 1 276 ? 16.681 18.814 5.413 1.00 82.62 276 GLN A CA 1
ATOM 2211 C C . GLN A 1 276 ? 15.778 19.857 4.745 1.00 82.62 276 GLN A C 1
ATOM 2213 O O . GLN A 1 276 ? 15.824 20.078 3.533 1.00 82.62 276 GLN A O 1
ATOM 2218 N N . GLN A 1 277 ? 14.955 20.536 5.545 1.00 74.25 277 GLN A N 1
ATOM 2219 C CA . GLN A 1 277 ? 14.111 21.607 5.032 1.00 74.25 277 GLN A CA 1
ATOM 2220 C C . GLN A 1 277 ? 14.922 22.891 4.855 1.00 74.25 277 GLN A C 1
ATOM 2222 O O . GLN A 1 277 ? 15.240 23.573 5.825 1.00 74.25 277 GLN A O 1
ATOM 2227 N N . THR A 1 278 ? 15.191 23.260 3.604 1.00 68.50 278 THR A N 1
ATOM 2228 C CA . THR A 1 278 ? 15.684 24.598 3.265 1.00 68.50 278 THR A CA 1
ATOM 2229 C C . THR A 1 278 ? 14.715 25.677 3.780 1.00 68.50 278 THR A C 1
ATOM 2231 O O . THR A 1 278 ? 13.506 25.568 3.531 1.00 68.50 278 THR A O 1
ATOM 2234 N N . PRO A 1 279 ? 15.199 26.713 4.498 1.00 68.31 279 PRO A N 1
ATOM 2235 C CA . PRO A 1 279 ? 14.364 27.830 4.928 1.00 68.31 279 PRO A CA 1
ATOM 2236 C C . PRO A 1 279 ? 13.949 28.685 3.723 1.00 68.31 279 PRO A C 1
ATOM 2238 O O . PRO A 1 279 ? 14.678 28.794 2.735 1.00 68.31 279 PRO A O 1
ATOM 2241 N N . LYS A 1 280 ? 12.772 29.316 3.804 1.00 63.22 280 LYS A N 1
ATOM 2242 C CA . LYS A 1 280 ? 12.264 30.202 2.745 1.00 63.22 280 LYS A CA 1
ATOM 2243 C C . LYS A 1 280 ? 13.136 31.461 2.661 1.00 63.22 280 LYS A C 1
ATOM 2245 O O . LYS A 1 280 ? 13.093 32.292 3.564 1.00 63.22 280 LYS A O 1
ATOM 2250 N N . LYS A 1 281 ? 13.912 31.605 1.582 1.00 53.84 281 LYS A N 1
ATOM 2251 C CA . LYS A 1 281 ? 14.696 32.816 1.296 1.00 53.84 281 LYS A CA 1
ATOM 2252 C C . LYS A 1 281 ? 13.778 33.935 0.786 1.00 53.84 281 LYS A C 1
ATOM 2254 O O . LYS A 1 281 ? 13.464 33.969 -0.398 1.00 53.84 281 LYS A O 1
ATOM 2259 N N . ASN A 1 282 ? 13.414 34.839 1.695 1.00 52.78 282 ASN A N 1
ATOM 2260 C CA . ASN A 1 282 ? 12.659 36.080 1.479 1.00 52.78 282 ASN A CA 1
ATOM 2261 C C . ASN A 1 282 ? 11.242 35.909 0.885 1.00 52.78 282 ASN A C 1
ATOM 2263 O O . ASN A 1 282 ? 10.828 34.840 0.434 1.00 52.78 282 ASN A O 1
ATOM 2267 N N . SER A 1 283 ? 10.457 36.986 0.934 1.00 57.12 283 SER A N 1
ATOM 2268 C CA . SER A 1 283 ? 9.158 37.094 0.265 1.00 57.12 283 SER A CA 1
ATOM 2269 C C . SER A 1 283 ? 9.332 37.770 -1.093 1.00 57.12 283 SER A C 1
ATOM 2271 O O . SER A 1 283 ? 9.597 38.969 -1.149 1.00 57.12 283 SER A O 1
ATOM 2273 N N . VAL A 1 284 ? 9.166 37.022 -2.184 1.00 62.47 284 VAL A N 1
ATOM 2274 C CA . VAL A 1 284 ? 9.188 37.587 -3.542 1.00 62.47 284 VAL A CA 1
ATOM 2275 C C . VAL A 1 284 ? 7.976 38.503 -3.738 1.00 62.47 284 VAL A C 1
ATOM 2277 O O . VAL A 1 284 ? 6.841 38.092 -3.491 1.00 62.47 284 VAL A O 1
ATOM 2280 N N . SER A 1 285 ? 8.207 39.731 -4.209 1.00 69.06 285 SER A N 1
ATOM 2281 C CA . SER A 1 285 ? 7.147 40.689 -4.551 1.00 69.06 285 SER A CA 1
ATOM 2282 C C . SER A 1 285 ? 6.158 40.086 -5.566 1.00 69.06 285 SER A C 1
ATOM 2284 O O . SER A 1 285 ? 6.605 39.612 -6.616 1.00 69.06 285 SER A O 1
ATOM 2286 N N . PRO A 1 286 ? 4.832 40.095 -5.311 1.00 71.19 286 PRO A N 1
ATOM 2287 C CA . PRO A 1 286 ? 3.857 39.445 -6.188 1.00 71.19 286 PRO A CA 1
ATOM 2288 C C . PRO A 1 286 ? 3.893 39.969 -7.632 1.00 71.19 286 PRO A C 1
ATOM 2290 O O . PRO A 1 286 ? 3.645 41.148 -7.884 1.00 71.19 286 PRO A O 1
ATOM 2293 N N . ARG A 1 287 ? 4.157 39.078 -8.597 1.00 73.12 287 ARG A N 1
ATOM 2294 C CA . ARG A 1 287 ? 4.126 39.376 -10.040 1.00 73.12 287 ARG A CA 1
ATOM 2295 C C . ARG A 1 287 ? 2.894 38.754 -10.695 1.00 73.12 287 ARG A C 1
ATOM 2297 O O . ARG A 1 287 ? 2.503 37.637 -10.365 1.00 73.12 287 ARG A O 1
ATOM 2304 N N . ASN A 1 288 ? 2.292 39.466 -11.646 1.00 81.31 288 ASN A N 1
ATOM 2305 C CA . ASN A 1 288 ? 1.176 38.955 -12.448 1.00 81.31 288 ASN A CA 1
ATOM 2306 C C . ASN A 1 288 ? 1.669 38.184 -13.693 1.00 81.31 288 ASN A C 1
ATOM 2308 O O . ASN A 1 288 ? 2.793 38.376 -14.156 1.00 81.31 288 ASN A O 1
ATOM 2312 N N . TYR A 1 289 ? 0.818 37.324 -14.263 1.00 76.69 289 TYR A N 1
ATOM 2313 C CA . TYR A 1 289 ? 1.198 36.463 -15.394 1.00 76.69 289 TYR A CA 1
ATOM 2314 C C . TYR A 1 289 ? 1.626 37.246 -16.649 1.00 76.69 289 TYR A C 1
ATOM 2316 O O . TYR A 1 289 ? 2.531 36.820 -17.361 1.00 76.69 289 TYR A O 1
ATOM 2324 N N . ASP A 1 290 ? 1.021 38.409 -16.906 1.00 79.81 290 ASP A N 1
ATOM 2325 C CA . ASP A 1 290 ? 1.353 39.255 -18.058 1.00 79.81 290 ASP A CA 1
ATOM 2326 C C . ASP A 1 290 ? 2.786 39.819 -17.985 1.00 79.81 290 ASP A C 1
ATOM 2328 O O . ASP A 1 290 ? 3.518 39.762 -18.974 1.00 79.81 290 ASP A O 1
ATOM 2332 N N . SER A 1 291 ? 3.238 40.274 -16.808 1.00 74.81 291 SER A N 1
ATOM 2333 C CA . SER A 1 291 ? 4.624 40.736 -16.635 1.00 74.81 291 SER A CA 1
ATOM 2334 C C . SER A 1 291 ? 5.634 39.591 -16.786 1.00 74.81 291 SER A C 1
ATOM 2336 O O . SER A 1 291 ? 6.644 39.748 -17.475 1.00 74.81 291 SER A O 1
ATOM 2338 N N . LEU A 1 292 ? 5.324 38.406 -16.246 1.00 72.94 292 LEU A N 1
ATOM 2339 C CA . LEU A 1 292 ? 6.160 37.208 -16.385 1.00 72.94 292 LEU A CA 1
ATOM 2340 C C . LEU A 1 292 ? 6.269 36.744 -17.846 1.00 72.94 292 LEU A C 1
ATOM 2342 O O . LEU A 1 292 ? 7.375 36.501 -18.335 1.00 72.94 292 LEU A O 1
ATOM 2346 N N . ARG A 1 293 ? 5.145 36.703 -18.574 1.00 69.88 293 ARG A N 1
ATOM 2347 C CA . ARG A 1 293 ? 5.096 36.338 -19.998 1.00 69.88 293 ARG A CA 1
ATOM 2348 C C . ARG A 1 293 ? 5.929 37.281 -20.872 1.00 69.88 293 ARG A C 1
ATOM 2350 O O . ARG A 1 293 ? 6.521 36.824 -21.840 1.00 69.88 293 ARG A O 1
ATOM 2357 N N . LYS A 1 294 ? 6.010 38.570 -20.526 1.00 68.38 294 LYS A N 1
ATOM 2358 C CA . LYS A 1 294 ? 6.833 39.562 -21.243 1.00 68.38 294 LYS A CA 1
ATOM 2359 C C . LYS A 1 294 ? 8.331 39.412 -20.959 1.00 68.38 294 LYS A C 1
ATOM 2361 O O . LYS A 1 294 ? 9.136 39.616 -21.862 1.00 68.38 294 LYS A O 1
ATOM 2366 N N . SER A 1 295 ? 8.713 39.003 -19.746 1.00 59.91 295 SER A N 1
ATOM 2367 C CA . SER A 1 295 ? 10.115 38.694 -19.410 1.00 59.91 295 SER A CA 1
ATOM 2368 C C . SER A 1 295 ? 10.626 37.358 -19.975 1.00 59.91 295 SER A C 1
ATOM 2370 O O . SER A 1 295 ? 11.833 37.141 -20.052 1.00 59.91 295 SER A O 1
ATOM 2372 N N . SER A 1 296 ? 9.726 36.455 -20.374 1.00 56.97 296 SER A N 1
ATOM 2373 C CA . SER A 1 296 ? 10.046 35.063 -20.695 1.00 56.97 296 SER A CA 1
ATOM 2374 C C . SER A 1 296 ? 9.968 34.776 -22.201 1.00 56.97 296 SER A C 1
ATOM 2376 O O . SER A 1 296 ? 8.888 34.698 -22.782 1.00 56.97 296 SER A O 1
ATOM 2378 N N . LYS A 1 297 ? 11.125 34.567 -22.848 1.00 52.59 297 LYS A N 1
ATOM 2379 C CA . LYS A 1 297 ? 11.198 34.199 -24.281 1.00 52.59 297 LYS A CA 1
ATOM 2380 C C . LYS A 1 297 ? 10.827 32.737 -24.576 1.00 52.59 297 LYS A C 1
ATOM 2382 O O . LYS A 1 297 ? 10.646 32.384 -25.738 1.00 52.59 297 LYS A O 1
ATOM 2387 N N . ALA A 1 298 ? 10.714 31.892 -23.553 1.00 54.22 298 ALA A N 1
ATOM 2388 C CA . ALA A 1 298 ? 10.275 30.505 -23.668 1.00 54.22 298 ALA A CA 1
ATOM 2389 C C . ALA A 1 298 ? 9.480 30.124 -22.415 1.00 54.22 298 ALA A C 1
ATOM 2391 O O . ALA A 1 298 ? 9.977 30.305 -21.308 1.00 54.22 298 ALA A O 1
ATOM 2392 N N . LEU A 1 299 ? 8.283 29.556 -22.612 1.00 51.44 299 LEU A N 1
ATOM 2393 C CA . LEU A 1 299 ? 7.226 29.288 -21.612 1.00 51.44 299 LEU A CA 1
ATOM 2394 C C . LEU A 1 299 ? 7.647 28.503 -20.347 1.00 51.44 299 LEU A C 1
ATOM 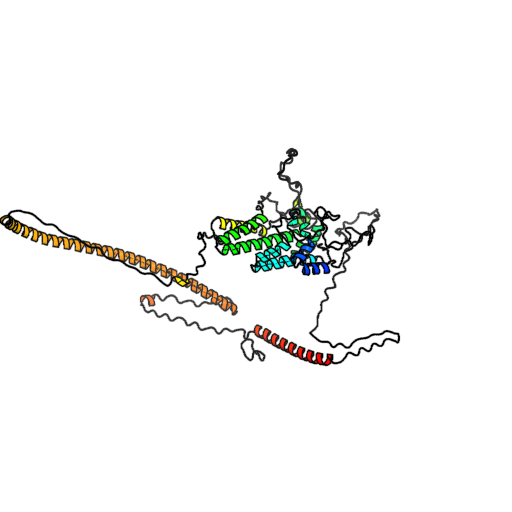2396 O O . LEU A 1 299 ? 6.834 28.310 -19.449 1.00 51.44 299 LEU A O 1
ATOM 2400 N N . THR A 1 300 ? 8.885 28.020 -20.294 1.00 53.81 300 THR A N 1
ATOM 2401 C CA . THR A 1 300 ? 9.487 27.260 -19.198 1.00 53.81 300 THR A CA 1
ATOM 2402 C C . THR A 1 300 ? 10.211 28.120 -18.164 1.00 53.81 300 THR A C 1
ATOM 2404 O O . THR A 1 300 ? 10.226 27.730 -17.002 1.00 53.81 300 THR A O 1
ATOM 2407 N N . HIS A 1 301 ? 10.788 29.269 -18.551 1.00 56.59 301 HIS A N 1
ATOM 2408 C CA . HIS A 1 301 ? 11.673 30.051 -17.674 1.00 56.59 301 HIS A CA 1
ATOM 2409 C C . HIS A 1 301 ? 11.282 31.517 -17.576 1.00 56.59 301 HIS A C 1
ATOM 2411 O O . HIS A 1 301 ? 11.500 32.315 -18.492 1.00 56.59 301 HIS A O 1
ATOM 2417 N N . ALA A 1 302 ? 10.768 31.880 -16.404 1.00 55.19 302 ALA A N 1
ATOM 2418 C CA . ALA A 1 302 ? 10.776 33.245 -15.907 1.00 55.19 302 ALA A CA 1
ATOM 2419 C C . ALA A 1 302 ? 11.948 33.370 -14.922 1.00 55.19 302 ALA A C 1
ATOM 2421 O O . ALA A 1 302 ? 11.769 33.230 -13.713 1.00 55.19 302 ALA A O 1
ATOM 2422 N N . LEU A 1 303 ? 13.152 33.589 -15.458 1.00 59.81 303 LEU A N 1
ATOM 2423 C CA . LEU A 1 303 ? 14.324 33.927 -14.654 1.00 59.81 303 LEU A CA 1
ATOM 2424 C C . LEU A 1 303 ? 14.211 35.379 -14.185 1.00 59.81 303 LEU A C 1
ATOM 2426 O O . LEU A 1 303 ? 13.993 36.284 -14.991 1.00 59.81 303 LEU A O 1
ATOM 2430 N N . VAL A 1 304 ? 14.393 35.596 -12.888 1.00 58.94 304 VAL A N 1
ATOM 2431 C CA . VAL A 1 304 ? 14.527 36.913 -12.266 1.00 58.94 304 VAL A CA 1
ATOM 2432 C C . VAL A 1 304 ? 15.964 37.099 -11.812 1.00 58.94 304 VAL A C 1
ATOM 2434 O O . VAL A 1 304 ? 16.602 36.161 -11.332 1.00 58.94 304 VAL A O 1
ATOM 2437 N N . GLU A 1 305 ? 16.484 38.308 -12.004 1.00 55.25 305 GLU A N 1
ATOM 2438 C CA . GLU A 1 305 ? 17.796 38.688 -11.494 1.00 55.25 305 GLU A CA 1
ATOM 2439 C C . GLU A 1 305 ? 17.736 38.852 -9.977 1.00 55.25 305 GLU A C 1
ATOM 2441 O O . GLU A 1 305 ? 16.782 39.403 -9.429 1.00 55.25 305 GLU A O 1
ATOM 2446 N N . MET A 1 306 ? 18.725 38.278 -9.298 1.00 53.66 306 MET A N 1
ATOM 2447 C CA . MET A 1 306 ? 18.724 38.146 -7.850 1.00 53.66 306 MET A CA 1
ATOM 2448 C C . MET A 1 306 ? 19.177 39.472 -7.231 1.00 53.66 306 MET A C 1
ATOM 2450 O O . MET A 1 306 ? 20.374 39.747 -7.170 1.00 53.66 306 MET A O 1
ATOM 2454 N N . GLU A 1 307 ? 18.213 40.301 -6.820 1.00 50.38 307 GLU A N 1
ATOM 2455 C CA . GLU A 1 307 ? 18.453 41.610 -6.196 1.00 50.38 307 GLU A CA 1
ATOM 2456 C C . GLU A 1 307 ? 19.418 41.460 -5.005 1.00 50.38 307 GLU A C 1
ATOM 2458 O O . GLU A 1 307 ? 19.157 40.737 -4.040 1.00 50.38 307 GLU A O 1
ATOM 2463 N N . SER A 1 308 ? 20.596 42.078 -5.123 1.00 46.47 308 SER A N 1
ATOM 2464 C CA . SER A 1 308 ? 21.803 41.679 -4.394 1.00 46.47 308 SER A CA 1
ATOM 2465 C C . SER A 1 308 ? 21.943 42.339 -3.017 1.00 46.47 308 SER A C 1
ATOM 2467 O O . SER A 1 308 ? 22.975 42.932 -2.704 1.00 46.47 308 SER A O 1
ATOM 2469 N N . GLU A 1 309 ? 20.928 42.208 -2.161 1.00 45.97 309 GLU A N 1
ATOM 2470 C CA . GLU A 1 309 ? 20.985 42.632 -0.750 1.00 45.97 309 GLU A CA 1
ATOM 2471 C C . GLU A 1 309 ? 21.732 41.608 0.135 1.00 45.97 309 GLU A C 1
ATOM 2473 O O . GLU A 1 309 ? 21.227 41.134 1.153 1.00 45.97 309 GLU A O 1
ATOM 2478 N N . ILE A 1 310 ? 22.952 41.227 -0.262 1.00 47.06 310 ILE A N 1
ATOM 2479 C CA . ILE A 1 310 ? 23.813 40.298 0.488 1.00 47.06 310 ILE A CA 1
ATOM 2480 C C . ILE A 1 310 ? 25.231 40.893 0.600 1.00 47.06 310 ILE A C 1
ATOM 2482 O O . ILE A 1 310 ? 25.984 40.849 -0.372 1.00 47.06 310 ILE A O 1
ATOM 2486 N N . PRO A 1 311 ? 25.653 41.403 1.776 1.00 41.09 311 PRO A N 1
ATOM 2487 C CA . PRO A 1 311 ? 26.937 42.092 1.954 1.00 41.09 311 PRO A CA 1
ATOM 2488 C C . PRO A 1 311 ? 28.141 41.133 2.099 1.00 41.09 311 PRO A C 1
ATOM 2490 O O . PRO A 1 311 ? 29.016 41.347 2.934 1.00 41.09 311 PRO A O 1
ATOM 2493 N N . PHE A 1 312 ? 28.191 40.060 1.302 1.00 46.06 312 PHE A N 1
ATOM 2494 C CA . PHE A 1 312 ? 29.311 39.103 1.280 1.00 46.06 312 PHE A CA 1
ATOM 2495 C C . PHE A 1 312 ? 30.361 39.404 0.199 1.00 46.06 312 PHE A C 1
ATOM 2497 O O . PHE A 1 312 ? 31.480 38.906 0.292 1.00 46.06 312 PHE A O 1
ATOM 2504 N N . ASP A 1 313 ? 30.045 40.264 -0.773 1.00 41.91 313 ASP A N 1
ATOM 2505 C CA . ASP A 1 313 ? 30.905 40.593 -1.927 1.00 41.91 313 ASP A CA 1
ATOM 2506 C C . ASP A 1 313 ? 32.174 41.403 -1.561 1.00 41.91 313 ASP A C 1
ATOM 2508 O O . ASP A 1 313 ? 33.022 41.682 -2.404 1.00 41.91 313 ASP A O 1
ATOM 2512 N N . ALA A 1 314 ? 32.321 41.777 -0.284 1.00 45.75 314 ALA A N 1
ATOM 2513 C CA . ALA A 1 314 ? 33.470 42.502 0.265 1.00 45.75 314 ALA A CA 1
ATOM 2514 C C . ALA A 1 314 ? 34.432 41.622 1.094 1.00 45.75 314 ALA A C 1
ATOM 2516 O O . ALA A 1 314 ? 35.432 42.125 1.611 1.00 45.75 314 ALA A O 1
ATOM 2517 N N . ALA A 1 315 ? 34.148 40.324 1.257 1.00 45.12 315 ALA A N 1
ATOM 2518 C CA . ALA A 1 315 ? 35.032 39.406 1.972 1.00 45.12 315 ALA A CA 1
ATOM 2519 C C . ALA A 1 315 ? 36.138 38.862 1.037 1.00 45.12 315 ALA A C 1
ATOM 2521 O O . ALA A 1 315 ? 35.829 38.390 -0.062 1.00 45.12 315 ALA A O 1
ATOM 2522 N N . PRO A 1 316 ? 37.425 38.868 1.443 1.00 41.88 316 PRO A N 1
ATOM 2523 C CA . PRO A 1 316 ? 38.471 38.208 0.669 1.00 41.88 316 PRO A CA 1
ATOM 2524 C C . PRO A 1 316 ? 38.196 36.701 0.597 1.00 41.88 316 PRO A C 1
ATOM 2526 O O . PRO A 1 316 ? 37.730 36.091 1.561 1.00 41.88 316 PRO A O 1
ATOM 2529 N N . HIS A 1 317 ? 38.477 36.100 -0.559 1.00 43.16 317 HIS A N 1
ATOM 2530 C CA . HIS A 1 317 ? 38.219 34.680 -0.786 1.00 43.16 317 HIS A CA 1
ATOM 2531 C C . HIS A 1 317 ? 39.062 33.819 0.176 1.00 43.16 317 HIS A C 1
ATOM 2533 O O . HIS A 1 317 ? 40.257 34.096 0.332 1.00 43.16 317 HIS A O 1
ATOM 2539 N N . PRO A 1 318 ? 38.501 32.760 0.792 1.00 40.25 318 PRO A N 1
ATOM 2540 C CA . PRO A 1 318 ? 39.302 31.767 1.497 1.00 40.25 318 PRO A CA 1
ATOM 2541 C C . PRO A 1 318 ? 40.306 31.125 0.531 1.00 40.25 318 PRO A C 1
ATOM 2543 O O . PRO A 1 318 ? 39.936 30.744 -0.580 1.00 40.25 318 PRO A O 1
ATOM 2546 N N . GLY A 1 319 ? 41.567 31.006 0.952 1.00 41.78 319 GLY A N 1
ATOM 2547 C CA . GLY A 1 319 ? 42.574 30.253 0.203 1.00 41.78 319 GLY A CA 1
ATOM 2548 C C . GLY A 1 319 ? 42.235 28.760 0.137 1.00 41.78 319 GLY A C 1
ATOM 2549 O O . GLY A 1 319 ? 41.444 28.265 0.940 1.00 41.78 319 GLY A O 1
ATOM 2550 N N . GLU A 1 320 ? 42.840 28.045 -0.813 1.00 39.09 320 GLU A N 1
ATOM 2551 C CA . GLU A 1 320 ? 42.589 26.617 -1.040 1.00 39.09 320 GLU A CA 1
ATOM 2552 C C . GLU A 1 320 ? 42.913 25.779 0.210 1.00 39.09 320 GLU A C 1
ATOM 2554 O O . GLU A 1 320 ? 44.071 25.519 0.537 1.00 39.09 320 GLU A O 1
ATOM 2559 N N . ALA A 1 321 ? 41.867 25.356 0.922 1.00 37.38 321 ALA A N 1
ATOM 2560 C CA . ALA A 1 321 ? 41.971 24.464 2.066 1.00 37.38 321 ALA A CA 1
ATOM 2561 C C . ALA A 1 321 ? 41.955 23.009 1.582 1.00 37.38 321 ALA A C 1
ATOM 2563 O O . ALA A 1 321 ? 40.921 22.497 1.155 1.00 37.38 321 ALA A O 1
ATOM 2564 N N . ALA A 1 322 ? 43.105 22.345 1.656 1.00 43.19 322 ALA A N 1
ATOM 2565 C CA . ALA A 1 322 ? 43.251 20.947 1.275 1.00 43.19 322 ALA A CA 1
ATOM 2566 C C . ALA A 1 322 ? 42.790 19.991 2.395 1.00 43.19 322 ALA A C 1
ATOM 2568 O O . ALA A 1 322 ? 43.631 19.372 3.040 1.00 43.19 322 ALA A O 1
ATOM 2569 N N . ASP A 1 323 ? 41.472 19.864 2.605 1.00 36.88 323 ASP A N 1
ATOM 2570 C CA . ASP A 1 323 ? 40.858 18.568 2.952 1.00 36.88 323 ASP A CA 1
ATOM 2571 C C . ASP A 1 323 ? 39.336 18.519 2.670 1.00 36.88 323 ASP A C 1
ATOM 2573 O O . ASP A 1 323 ? 38.706 19.493 2.244 1.00 36.88 323 ASP A O 1
ATOM 2577 N N . THR A 1 324 ? 38.753 17.341 2.874 1.00 46.56 324 THR A N 1
ATOM 2578 C CA . THR A 1 324 ? 37.547 16.846 2.212 1.00 46.56 324 THR A CA 1
ATOM 2579 C C . THR A 1 324 ? 36.310 16.921 3.115 1.00 46.56 324 THR A C 1
ATOM 2581 O O . THR A 1 324 ? 35.968 15.931 3.748 1.00 46.56 324 THR A O 1
ATOM 2584 N N . ASP A 1 325 ? 35.651 18.087 3.182 1.00 42.78 325 ASP A N 1
ATOM 2585 C CA . ASP A 1 325 ? 34.189 18.236 3.430 1.00 42.78 325 ASP A CA 1
ATOM 2586 C C . ASP A 1 325 ? 33.743 19.722 3.412 1.00 42.78 325 ASP A C 1
ATOM 2588 O O . ASP A 1 325 ? 33.003 20.223 4.265 1.00 42.78 325 ASP A O 1
ATOM 2592 N N . SER A 1 326 ? 34.212 20.491 2.424 1.00 37.81 326 SER A N 1
ATOM 2593 C CA . SER A 1 326 ? 33.787 21.886 2.255 1.00 37.81 326 SER A CA 1
ATOM 2594 C C . SER A 1 326 ? 32.449 21.980 1.508 1.00 37.81 326 SER A C 1
ATOM 2596 O O . SER A 1 326 ? 32.320 21.571 0.355 1.00 37.81 326 SER A O 1
ATOM 2598 N N . PHE A 1 327 ? 31.433 22.567 2.155 1.00 39.00 327 PHE A N 1
ATOM 2599 C CA . PHE A 1 327 ? 30.162 22.901 1.504 1.00 39.00 327 PHE A CA 1
ATOM 2600 C C . PHE A 1 327 ? 30.417 23.803 0.287 1.00 39.00 327 PHE A C 1
ATOM 2602 O O . PHE A 1 327 ? 30.859 24.942 0.438 1.00 39.00 327 PHE A O 1
ATOM 2609 N N . GLY A 1 328 ? 30.093 23.316 -0.914 1.00 38.12 328 GLY A N 1
ATOM 2610 C CA . GLY A 1 328 ? 30.227 24.078 -2.155 1.00 38.12 328 GLY A CA 1
ATOM 2611 C C . GLY A 1 328 ? 29.308 25.301 -2.175 1.00 38.12 328 GLY A C 1
ATOM 2612 O O . GLY A 1 328 ? 28.135 25.200 -2.538 1.00 38.12 328 GLY A O 1
ATOM 2613 N N . ILE A 1 329 ? 29.835 26.465 -1.784 1.00 37.66 329 ILE A N 1
ATOM 2614 C CA . ILE A 1 329 ? 29.086 27.725 -1.779 1.00 37.66 329 ILE A CA 1
ATOM 2615 C C . ILE A 1 329 ? 28.676 28.072 -3.219 1.00 37.66 329 ILE A C 1
ATOM 2617 O O . ILE A 1 329 ? 29.475 28.036 -4.155 1.00 37.66 329 ILE A O 1
ATOM 2621 N N . LEU A 1 330 ? 27.387 28.371 -3.387 1.00 41.12 330 LEU A N 1
ATOM 2622 C CA . LEU A 1 330 ? 26.705 28.468 -4.676 1.00 41.12 330 LEU A CA 1
ATOM 2623 C C . LEU A 1 330 ? 27.360 29.476 -5.638 1.00 41.12 330 LEU A C 1
ATOM 2625 O O . LEU A 1 330 ? 27.263 30.684 -5.430 1.00 41.12 330 LEU A O 1
ATOM 2629 N N . ARG A 1 331 ? 27.837 28.998 -6.797 1.00 38.19 331 ARG A N 1
ATOM 2630 C CA . ARG A 1 331 ? 28.140 29.824 -7.991 1.00 38.19 331 ARG A CA 1
ATOM 2631 C C . ARG A 1 331 ? 26.872 30.383 -8.680 1.00 38.19 331 ARG A C 1
ATOM 2633 O O . ARG A 1 331 ? 26.827 30.513 -9.897 1.00 38.19 331 ARG A O 1
ATOM 2640 N N . SER A 1 332 ? 25.823 30.682 -7.913 1.00 44.44 332 SER A N 1
ATOM 2641 C CA . SER A 1 332 ? 24.497 31.105 -8.392 1.00 44.44 332 SER A CA 1
ATOM 2642 C C . SER A 1 332 ? 24.210 32.581 -8.085 1.00 44.44 332 SER A C 1
ATOM 2644 O O . SER A 1 332 ? 23.084 32.945 -7.746 1.00 44.44 332 SER A O 1
ATOM 2646 N N . LEU A 1 333 ? 25.230 33.435 -8.189 1.00 45.56 333 LEU A N 1
ATOM 2647 C CA . LEU A 1 333 ? 25.078 34.888 -8.140 1.00 45.56 333 LEU A CA 1
ATOM 2648 C C . LEU A 1 333 ? 24.655 35.378 -9.530 1.00 45.56 333 LEU A C 1
ATOM 2650 O O . LEU A 1 333 ? 25.446 35.346 -10.470 1.00 45.56 333 LEU A O 1
ATOM 2654 N N . GLY A 1 334 ? 23.390 35.778 -9.677 1.00 51.31 334 GLY A N 1
ATOM 2655 C CA . GLY A 1 334 ? 22.884 36.339 -10.930 1.00 51.31 334 GLY A CA 1
ATOM 2656 C C . GLY A 1 334 ? 21.383 36.172 -11.129 1.00 51.31 334 GLY A C 1
ATOM 2657 O O . GLY A 1 334 ? 20.662 37.163 -11.120 1.00 51.31 334 GLY A O 1
ATOM 2658 N N . ARG A 1 335 ? 20.898 34.940 -11.349 1.00 55.00 335 ARG A N 1
ATOM 2659 C CA . ARG A 1 335 ? 19.502 34.667 -11.752 1.00 55.00 335 ARG A CA 1
ATOM 2660 C C . ARG A 1 335 ? 18.921 33.416 -11.090 1.00 55.00 335 ARG A C 1
ATOM 2662 O O . ARG A 1 335 ? 19.616 32.414 -10.953 1.00 55.00 335 ARG A O 1
ATOM 2669 N N . THR A 1 336 ? 17.633 33.467 -10.756 1.00 61.91 336 THR A N 1
ATOM 2670 C CA . THR A 1 336 ? 16.836 32.357 -10.196 1.00 61.91 336 THR A CA 1
ATOM 2671 C C . THR A 1 336 ? 15.452 32.305 -10.848 1.00 61.91 336 THR A C 1
ATOM 2673 O O . THR A 1 336 ? 14.916 33.350 -11.216 1.00 61.91 336 THR A O 1
ATOM 2676 N N . ASP A 1 337 ? 14.835 31.127 -10.969 1.00 66.44 337 ASP A N 1
ATOM 2677 C CA . ASP A 1 337 ? 13.436 31.023 -11.416 1.00 66.44 337 ASP A CA 1
ATOM 2678 C C . ASP A 1 337 ? 12.469 31.693 -10.416 1.00 66.44 337 ASP A C 1
ATOM 2680 O O . ASP A 1 337 ? 12.659 31.633 -9.202 1.00 66.44 337 ASP A O 1
ATOM 2684 N N . VAL A 1 338 ? 11.395 32.308 -10.927 1.00 69.62 338 VAL A N 1
ATOM 2685 C CA . VAL A 1 338 ? 10.337 32.964 -10.121 1.00 69.62 338 VAL A CA 1
ATOM 2686 C C . VAL A 1 338 ? 9.584 31.999 -9.200 1.00 69.62 338 VAL A C 1
ATOM 2688 O O . VAL A 1 338 ? 9.071 32.413 -8.160 1.00 69.62 338 VAL A O 1
ATOM 2691 N N . PHE A 1 339 ? 9.497 30.723 -9.576 1.00 74.25 339 PHE A N 1
ATOM 2692 C CA . PHE A 1 339 ? 8.796 29.695 -8.814 1.00 74.25 339 PHE A CA 1
ATOM 2693 C C . PHE A 1 339 ? 9.793 28.667 -8.283 1.00 74.25 339 PHE A C 1
ATOM 2695 O O . PHE A 1 339 ? 10.506 28.031 -9.056 1.00 74.25 339 PHE A O 1
ATOM 2702 N N . CYS A 1 340 ? 9.802 28.460 -6.965 1.00 74.62 340 CYS A N 1
ATOM 2703 C CA . CYS A 1 340 ? 10.563 27.376 -6.353 1.00 74.62 340 CYS A CA 1
ATOM 2704 C C . CYS A 1 340 ? 10.062 26.012 -6.851 1.00 74.62 340 CYS A C 1
ATOM 2706 O O . CYS A 1 340 ? 8.853 25.787 -6.953 1.00 74.62 340 CYS A O 1
ATOM 2708 N N . VAL A 1 341 ? 10.984 25.073 -7.063 1.00 76.31 341 VAL A N 1
ATOM 2709 C CA . VAL A 1 341 ? 10.648 23.673 -7.344 1.00 76.31 341 VAL A CA 1
ATOM 2710 C C . VAL A 1 341 ? 9.868 23.079 -6.153 1.00 76.31 341 VAL A C 1
ATOM 2712 O O . VAL A 1 341 ? 10.355 23.136 -5.019 1.00 76.31 341 VAL A O 1
ATOM 2715 N N . PRO A 1 342 ? 8.667 22.504 -6.362 1.00 80.38 342 PRO A N 1
ATOM 2716 C CA . PRO A 1 342 ? 7.916 21.855 -5.293 1.00 80.38 342 PRO A CA 1
ATOM 2717 C C . PRO A 1 342 ? 8.576 20.535 -4.874 1.00 80.38 342 PRO A C 1
ATOM 2719 O O . PRO A 1 342 ? 9.128 19.801 -5.696 1.00 80.38 342 PRO A O 1
ATOM 2722 N N . ARG A 1 343 ? 8.487 20.203 -3.582 1.00 83.25 343 ARG A N 1
ATOM 2723 C CA . ARG A 1 343 ? 8.949 18.910 -3.054 1.00 83.25 343 ARG A CA 1
ATOM 2724 C C . ARG A 1 343 ? 7.970 17.799 -3.459 1.00 83.25 343 ARG A C 1
ATOM 2726 O O . ARG A 1 343 ? 6.786 18.045 -3.663 1.00 83.25 343 ARG A O 1
ATOM 2733 N N . ASN A 1 344 ? 8.463 16.566 -3.578 1.00 88.81 344 ASN A N 1
ATOM 2734 C CA . ASN A 1 344 ? 7.615 15.399 -3.828 1.00 88.81 344 ASN A CA 1
ATOM 2735 C C . ASN A 1 344 ? 7.131 14.819 -2.491 1.00 88.81 344 ASN A C 1
ATOM 2737 O O . ASN A 1 344 ? 7.813 13.990 -1.887 1.00 88.81 344 ASN A O 1
ATOM 2741 N N . ASP A 1 345 ? 5.954 15.248 -2.042 1.00 90.50 345 ASP A N 1
ATOM 2742 C CA . ASP A 1 345 ? 5.401 14.850 -0.742 1.00 90.50 345 ASP A CA 1
ATOM 2743 C C . ASP A 1 345 ? 5.140 13.338 -0.638 1.00 90.50 345 ASP A C 1
ATOM 2745 O O . ASP A 1 345 ? 5.335 12.758 0.431 1.00 90.50 345 ASP A O 1
ATOM 2749 N N . LYS A 1 346 ? 4.809 12.654 -1.750 1.00 91.12 346 LYS A N 1
ATOM 2750 C CA . LYS A 1 346 ? 4.711 11.183 -1.748 1.00 91.12 346 LYS A CA 1
ATOM 2751 C C . LYS A 1 346 ? 6.070 10.533 -1.472 1.00 91.12 346 LYS A C 1
ATOM 2753 O O . LYS A 1 346 ? 6.116 9.526 -0.773 1.00 91.12 346 LYS A O 1
ATOM 2758 N N . LEU A 1 347 ? 7.164 11.081 -2.007 1.00 90.25 347 LEU A N 1
ATOM 2759 C CA . LEU A 1 347 ? 8.501 10.566 -1.710 1.00 90.25 347 LEU A CA 1
ATOM 2760 C C . LEU A 1 347 ? 8.863 10.821 -0.237 1.00 90.25 347 LEU A C 1
ATOM 2762 O O . LEU A 1 347 ? 9.340 9.913 0.436 1.00 90.25 347 LEU A O 1
ATOM 2766 N N . LEU A 1 348 ? 8.568 12.020 0.283 1.00 91.75 348 LEU A N 1
ATOM 2767 C CA . LEU A 1 348 ? 8.807 12.373 1.690 1.00 91.75 348 LEU A CA 1
ATOM 2768 C C . LEU A 1 348 ? 8.055 11.452 2.669 1.00 91.75 348 LEU A C 1
ATOM 2770 O O . LEU A 1 348 ? 8.636 11.033 3.671 1.00 91.75 348 LEU A O 1
ATOM 2774 N N . GLY A 1 349 ? 6.823 11.057 2.332 1.00 95.44 349 GLY A N 1
ATOM 2775 C CA . GLY A 1 349 ? 6.005 10.146 3.136 1.00 95.44 349 GLY A CA 1
ATOM 2776 C C . GLY A 1 349 ? 6.592 8.741 3.349 1.00 95.44 349 GLY A C 1
ATOM 2777 O O . GLY A 1 349 ? 6.182 8.056 4.288 1.00 95.44 349 GLY A O 1
ATOM 2778 N N . TYR A 1 350 ? 7.579 8.302 2.555 1.00 96.56 350 TYR A N 1
ATOM 2779 C CA . TYR A 1 350 ? 8.295 7.049 2.833 1.00 96.56 350 TYR A CA 1
ATOM 2780 C C . TYR A 1 350 ? 9.210 7.163 4.062 1.00 96.56 350 TYR A C 1
ATOM 2782 O O . TYR A 1 350 ? 9.265 6.228 4.858 1.00 96.56 350 TYR A O 1
ATOM 2790 N N . TRP A 1 351 ? 9.860 8.313 4.294 1.00 96.06 351 TRP A N 1
ATOM 2791 C CA . TRP A 1 351 ? 10.605 8.530 5.544 1.00 96.06 351 TRP A CA 1
ATOM 2792 C C . TRP A 1 351 ? 9.661 8.596 6.747 1.00 96.06 351 TRP A C 1
ATOM 2794 O O . TRP A 1 351 ? 9.986 8.033 7.787 1.00 96.06 351 TRP A O 1
ATOM 2804 N N . ASP A 1 352 ? 8.495 9.240 6.616 1.00 95.62 352 ASP A N 1
ATOM 2805 C CA . ASP A 1 352 ? 7.502 9.309 7.699 1.00 95.62 352 ASP A CA 1
ATOM 2806 C C . ASP A 1 352 ? 6.949 7.925 8.064 1.00 95.62 352 ASP A C 1
ATOM 2808 O O . ASP A 1 352 ? 6.901 7.566 9.239 1.00 95.62 352 ASP A O 1
ATOM 2812 N N . THR A 1 353 ? 6.581 7.118 7.065 1.00 96.69 353 THR A N 1
ATOM 2813 C CA . THR A 1 353 ? 6.043 5.768 7.296 1.00 96.69 353 THR A CA 1
ATOM 2814 C C . THR A 1 353 ? 7.093 4.813 7.859 1.00 96.69 353 THR A C 1
ATOM 2816 O O . THR A 1 353 ? 6.820 4.146 8.855 1.00 96.69 353 THR A O 1
ATOM 2819 N N . VAL A 1 354 ? 8.309 4.768 7.304 1.00 97.06 354 VAL A N 1
ATOM 2820 C CA . VAL A 1 354 ? 9.377 3.895 7.825 1.00 97.06 354 VAL A CA 1
ATOM 2821 C C . VAL A 1 354 ? 9.821 4.328 9.230 1.00 97.06 354 VAL A C 1
ATOM 2823 O O . VAL A 1 354 ? 10.038 3.471 10.089 1.00 97.06 354 VAL A O 1
ATOM 2826 N N . ALA A 1 355 ? 9.887 5.636 9.512 1.00 95.88 355 ALA A N 1
ATOM 2827 C CA . ALA A 1 355 ? 10.178 6.137 10.856 1.00 95.88 355 ALA A CA 1
ATOM 2828 C C . ALA A 1 355 ? 9.075 5.779 11.867 1.00 95.88 355 ALA A C 1
ATOM 2830 O O . ALA A 1 355 ? 9.405 5.325 12.959 1.00 95.88 355 ALA A O 1
ATOM 2831 N N . ASP A 1 356 ? 7.791 5.911 11.507 1.00 97.25 356 ASP A N 1
ATOM 2832 C CA . ASP A 1 356 ? 6.651 5.491 12.339 1.00 97.25 356 ASP A CA 1
ATOM 2833 C C . ASP A 1 356 ? 6.714 3.998 12.696 1.00 97.25 356 ASP A C 1
ATOM 2835 O O . ASP A 1 356 ? 6.585 3.636 13.866 1.00 97.25 356 ASP A O 1
ATOM 2839 N N . ARG A 1 357 ? 6.966 3.121 11.715 1.00 96.69 357 ARG A N 1
ATOM 2840 C CA . ARG A 1 357 ? 7.041 1.671 11.958 1.00 96.69 357 ARG A CA 1
ATOM 2841 C C . ARG A 1 357 ? 8.225 1.296 12.846 1.00 96.69 357 ARG A C 1
ATOM 2843 O O . ARG A 1 357 ? 8.043 0.583 13.833 1.00 96.69 357 ARG A O 1
ATOM 2850 N N . LEU A 1 358 ? 9.415 1.831 12.559 1.00 96.50 358 LEU A N 1
ATOM 2851 C CA . LEU A 1 358 ? 10.599 1.613 13.396 1.00 96.50 358 LEU A CA 1
ATOM 2852 C C . LEU A 1 358 ? 10.423 2.198 14.806 1.00 96.50 358 LEU A C 1
ATOM 2854 O O . LEU A 1 358 ? 10.862 1.579 15.773 1.00 96.50 358 LEU A O 1
ATOM 2858 N N . PHE A 1 359 ? 9.760 3.349 14.950 1.00 96.94 359 PHE A N 1
ATOM 2859 C CA . PHE A 1 359 ? 9.428 3.924 16.253 1.00 96.94 359 PHE A CA 1
ATOM 2860 C C . PHE A 1 359 ? 8.466 3.024 17.036 1.00 96.94 359 PHE A C 1
ATOM 2862 O O . PHE A 1 359 ? 8.734 2.728 18.199 1.00 96.94 359 PHE A O 1
ATOM 2869 N N . LYS A 1 360 ? 7.388 2.534 16.410 1.00 96.75 360 LYS A N 1
ATOM 2870 C CA . LYS A 1 360 ? 6.415 1.642 17.058 1.00 96.75 360 LYS A CA 1
ATOM 2871 C C . LYS A 1 360 ? 7.062 0.353 17.560 1.00 96.75 360 LYS A C 1
ATOM 2873 O O . LYS A 1 360 ? 6.903 0.031 18.734 1.00 96.75 360 LYS A O 1
ATOM 2878 N N . ILE A 1 361 ? 7.865 -0.316 16.726 1.00 94.56 361 ILE A N 1
ATOM 2879 C CA . ILE A 1 361 ? 8.616 -1.520 17.123 1.00 94.56 361 ILE A CA 1
ATOM 2880 C C . ILE A 1 361 ? 9.530 -1.227 18.324 1.00 94.56 361 ILE A C 1
ATOM 2882 O O . ILE A 1 361 ? 9.501 -1.959 19.311 1.00 94.56 361 ILE A O 1
ATOM 2886 N N . ARG A 1 362 ? 10.294 -0.126 18.285 1.00 95.06 362 ARG A N 1
ATOM 2887 C CA . ARG A 1 362 ? 11.237 0.260 19.356 1.00 95.06 362 ARG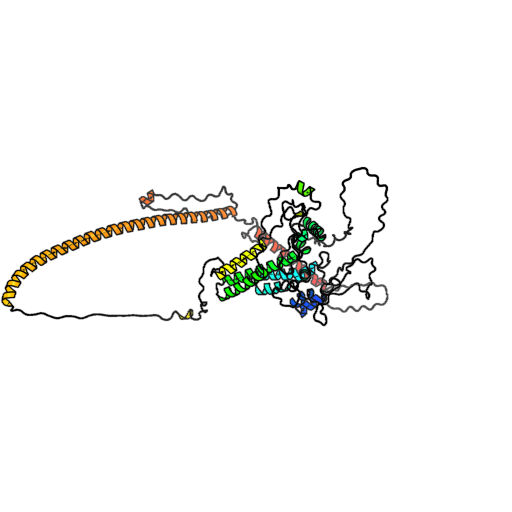 A CA 1
ATOM 2888 C C . ARG A 1 362 ? 10.573 0.665 20.679 1.00 95.06 362 ARG A C 1
ATOM 2890 O O . ARG A 1 362 ? 11.262 0.696 21.692 1.00 95.06 362 ARG A O 1
ATOM 2897 N N . ASN A 1 363 ? 9.275 0.975 20.679 1.00 95.31 363 ASN A N 1
ATOM 2898 C CA . ASN A 1 363 ? 8.512 1.393 21.863 1.00 95.31 363 ASN A CA 1
ATOM 2899 C C . ASN A 1 363 ? 7.438 0.364 22.278 1.00 95.31 363 ASN A C 1
ATOM 2901 O O . ASN A 1 363 ? 6.502 0.709 22.998 1.00 95.31 363 ASN A O 1
ATOM 2905 N N . SER A 1 364 ? 7.546 -0.890 21.818 1.00 93.31 364 SER A N 1
ATOM 2906 C CA . SER A 1 364 ? 6.585 -1.971 22.106 1.00 93.31 364 SER A CA 1
ATOM 2907 C C . SER A 1 364 ? 5.132 -1.631 21.733 1.00 93.31 364 SER A C 1
ATOM 2909 O O . SER A 1 364 ? 4.182 -2.041 22.401 1.00 93.31 364 SER A O 1
ATOM 2911 N N . LEU A 1 365 ? 4.942 -0.874 20.651 1.00 94.94 365 LEU A N 1
ATOM 2912 C CA . LEU A 1 365 ? 3.626 -0.546 20.108 1.00 94.94 365 LEU A CA 1
ATOM 2913 C C . LEU A 1 365 ? 3.256 -1.511 18.974 1.00 94.94 365 LEU A C 1
ATOM 2915 O O . LEU A 1 365 ? 4.110 -1.951 18.200 1.00 94.94 365 LEU A O 1
ATOM 2919 N N . ASN A 1 366 ? 1.963 -1.795 18.830 1.00 91.75 366 ASN A N 1
ATOM 2920 C CA . ASN A 1 366 ? 1.425 -2.450 17.644 1.00 91.75 366 ASN A CA 1
ATOM 2921 C C . ASN A 1 366 ? 1.382 -1.484 16.441 1.00 91.75 366 ASN A C 1
ATOM 2923 O O . ASN A 1 366 ? 1.652 -0.286 16.558 1.00 91.75 366 ASN A O 1
ATOM 2927 N N . ILE A 1 367 ? 0.996 -1.985 15.265 1.00 92.62 367 ILE A N 1
ATOM 2928 C CA . ILE A 1 367 ? 0.926 -1.180 14.033 1.00 92.62 367 ILE A CA 1
ATOM 2929 C C . ILE A 1 367 ? -0.034 0.027 14.125 1.00 92.62 367 ILE A C 1
ATOM 2931 O O . ILE A 1 367 ? 0.196 1.054 13.480 1.00 92.62 367 ILE A O 1
ATOM 2935 N N . GLN A 1 368 ? -1.063 -0.062 14.974 1.00 93.62 368 GLN A N 1
ATOM 2936 C CA . GLN A 1 368 ? -2.027 1.008 15.257 1.00 93.62 368 GLN A CA 1
ATOM 2937 C C . GLN A 1 368 ? -1.499 2.036 16.279 1.00 93.62 368 GLN A C 1
ATOM 2939 O O . GLN A 1 368 ? -2.107 3.088 16.438 1.00 93.62 368 GLN A O 1
ATOM 2944 N N . GLY A 1 369 ? -0.369 1.768 16.946 1.00 93.56 369 GLY A N 1
ATOM 2945 C CA . GLY A 1 369 ? 0.203 2.615 18.000 1.00 93.56 369 GLY A CA 1
ATOM 2946 C C . GLY A 1 369 ? -0.238 2.258 19.426 1.00 93.56 369 GLY A C 1
ATOM 2947 O O . GLY A 1 369 ? 0.094 2.989 20.354 1.00 93.56 369 GLY A O 1
ATOM 2948 N N . ILE A 1 370 ? -0.959 1.151 19.623 1.00 94.19 370 ILE A N 1
ATOM 2949 C CA . ILE A 1 370 ? -1.384 0.677 20.949 1.00 94.19 370 ILE A CA 1
ATOM 2950 C C . ILE A 1 370 ? -0.211 -0.052 21.614 1.00 94.19 370 ILE A C 1
ATOM 2952 O O . ILE A 1 370 ? 0.390 -0.934 21.001 1.00 94.19 370 ILE A O 1
ATOM 2956 N N . PHE A 1 371 ? 0.112 0.294 22.862 1.00 94.31 371 PHE A N 1
ATOM 2957 C CA . PHE A 1 371 ? 1.149 -0.393 23.636 1.00 94.31 371 PHE A CA 1
ATOM 2958 C C . PHE A 1 371 ? 0.760 -1.849 23.925 1.00 94.31 371 PHE A C 1
ATOM 2960 O O . PHE A 1 371 ? -0.359 -2.123 24.361 1.00 94.31 371 PHE A O 1
ATOM 2967 N N . ARG A 1 372 ? 1.700 -2.776 23.715 1.00 83.38 372 ARG A N 1
ATOM 2968 C CA . ARG A 1 372 ? 1.535 -4.212 23.964 1.00 83.38 372 ARG A CA 1
ATOM 2969 C C . ARG A 1 372 ? 2.753 -4.783 24.686 1.00 83.38 372 ARG A C 1
ATOM 2971 O O . ARG A 1 372 ? 3.891 -4.451 24.367 1.00 83.38 372 ARG A O 1
ATOM 2978 N N . GLN A 1 373 ? 2.516 -5.700 25.619 1.00 85.25 373 GLN A N 1
ATOM 2979 C CA . GLN A 1 373 ? 3.566 -6.544 26.182 1.00 85.25 373 GLN A CA 1
ATOM 2980 C C . GLN A 1 373 ? 3.498 -7.915 25.507 1.00 85.25 373 GLN A C 1
ATOM 2982 O O . GLN A 1 373 ? 2.514 -8.635 25.660 1.00 85.25 373 GLN A O 1
ATOM 2987 N N . LEU A 1 374 ? 4.536 -8.260 24.745 1.00 79.12 374 LEU A N 1
ATOM 2988 C CA . LEU A 1 374 ? 4.648 -9.564 24.093 1.00 79.12 374 LEU A CA 1
ATOM 2989 C C . LEU A 1 374 ? 4.960 -10.651 25.140 1.00 79.12 374 LEU A C 1
ATOM 2991 O O . LEU A 1 374 ? 5.719 -10.384 26.079 1.00 79.12 374 LEU A O 1
ATOM 2995 N N . PRO A 1 375 ? 4.419 -11.875 25.000 1.00 77.94 375 PRO A N 1
ATOM 2996 C CA . PRO A 1 375 ? 4.824 -12.994 25.840 1.00 77.94 375 PRO A CA 1
ATOM 2997 C C . PRO A 1 375 ? 6.271 -13.385 25.499 1.00 77.94 375 PRO A C 1
ATOM 2999 O O . PRO A 1 375 ? 6.628 -13.463 24.327 1.00 77.94 375 PRO A O 1
ATOM 3002 N N . LEU A 1 376 ? 7.109 -13.626 26.517 1.00 77.50 376 LEU A N 1
ATOM 3003 C CA . LEU A 1 376 ? 8.561 -13.854 26.358 1.00 77.50 376 LEU A CA 1
ATOM 3004 C C . LEU A 1 376 ? 8.904 -15.004 25.394 1.00 77.50 376 LEU A C 1
ATOM 3006 O O . LEU A 1 376 ? 9.931 -14.969 24.723 1.00 77.50 376 LEU A O 1
ATOM 3010 N N . PHE A 1 377 ? 8.019 -15.994 25.323 1.00 72.12 377 PHE A N 1
ATOM 3011 C CA . PHE A 1 377 ? 7.958 -16.992 24.266 1.00 72.12 377 PHE A CA 1
ATOM 3012 C C . PHE A 1 377 ? 6.542 -16.962 23.696 1.00 72.12 377 PHE A C 1
ATOM 3014 O O . PHE A 1 377 ? 5.583 -16.787 24.456 1.00 72.12 377 PHE A O 1
ATOM 3021 N N . GLN A 1 378 ? 6.386 -17.179 22.389 1.00 63.59 378 GLN A N 1
ATOM 3022 C CA . GLN A 1 378 ? 5.065 -17.488 21.844 1.00 63.59 378 GLN A CA 1
ATOM 3023 C C . GLN A 1 378 ? 4.487 -18.738 22.534 1.00 63.59 378 GLN A C 1
ATOM 3025 O O . GLN A 1 378 ? 5.255 -19.634 22.905 1.00 63.59 378 GLN A O 1
ATOM 3030 N N . PRO A 1 379 ? 3.155 -18.840 22.702 1.00 62.44 379 PRO A N 1
ATOM 3031 C CA . PRO A 1 379 ? 2.543 -20.081 23.155 1.00 62.44 379 PRO A CA 1
ATOM 3032 C C . PRO A 1 379 ? 2.919 -21.210 22.178 1.00 62.44 379 PRO A C 1
ATOM 3034 O O . PRO A 1 379 ? 2.656 -21.076 20.980 1.00 62.44 379 PRO A O 1
ATOM 3037 N N . PRO A 1 380 ? 3.520 -22.321 22.646 1.00 61.06 380 PRO A N 1
ATOM 3038 C CA . PRO A 1 380 ? 3.722 -23.488 21.799 1.00 61.06 380 PRO A CA 1
ATOM 3039 C C . PRO A 1 380 ? 2.377 -23.947 21.232 1.00 61.06 380 PRO A C 1
ATOM 3041 O O . PRO A 1 380 ? 1.376 -23.948 21.951 1.00 61.06 380 PRO A O 1
ATOM 3044 N N . ILE A 1 381 ? 2.352 -24.354 19.961 1.00 49.84 381 ILE A N 1
ATOM 3045 C CA . ILE A 1 381 ? 1.153 -24.924 19.333 1.00 49.84 381 ILE A CA 1
ATOM 3046 C C . ILE A 1 381 ? 0.771 -26.177 20.134 1.00 49.84 381 ILE A C 1
ATOM 3048 O O . ILE A 1 381 ? 1.500 -27.163 20.109 1.00 49.84 381 ILE A O 1
ATOM 3052 N N . ASP A 1 382 ? -0.323 -26.104 20.897 1.00 45.69 382 ASP A N 1
ATOM 3053 C CA . ASP A 1 382 ? -0.633 -27.044 21.983 1.00 45.69 382 ASP A CA 1
ATOM 3054 C C . ASP A 1 382 ? -1.368 -28.303 21.468 1.00 45.69 382 ASP A C 1
ATOM 3056 O O . ASP A 1 382 ? -2.571 -28.233 21.197 1.00 45.69 382 ASP A O 1
ATOM 3060 N N . PRO A 1 383 ? -0.710 -29.480 21.370 1.00 52.12 383 PRO A N 1
ATOM 3061 C CA . PRO A 1 383 ? -1.383 -30.721 20.977 1.00 52.12 383 PRO A CA 1
ATOM 3062 C C . PRO A 1 383 ? -2.296 -31.270 22.089 1.00 52.12 383 PRO A C 1
ATOM 3064 O O . PRO A 1 383 ? -3.108 -32.160 21.840 1.00 52.12 383 PRO A O 1
ATOM 3067 N N . ALA A 1 384 ? -2.169 -30.763 23.320 1.00 47.94 384 ALA A N 1
ATOM 3068 C CA . ALA A 1 384 ? -2.853 -31.245 24.515 1.00 47.94 384 ALA A CA 1
ATOM 3069 C C . ALA A 1 384 ? -4.066 -30.385 24.916 1.00 47.94 384 ALA A C 1
ATOM 3071 O O . ALA A 1 384 ? -4.699 -30.660 25.939 1.00 47.94 384 ALA A O 1
ATOM 3072 N N . LEU A 1 385 ? -4.480 -29.417 24.088 1.00 48.72 385 LEU A N 1
ATOM 3073 C CA . LEU A 1 385 ? -5.782 -28.749 24.235 1.00 48.72 385 LEU A CA 1
ATOM 3074 C C . LEU A 1 385 ? -6.949 -29.757 24.110 1.00 48.72 385 LEU A C 1
ATOM 3076 O O . LEU A 1 385 ? -7.989 -29.582 24.740 1.00 48.72 385 LEU A O 1
ATOM 3080 N N . LEU A 1 386 ? -6.722 -30.881 23.415 1.00 42.28 386 LEU A N 1
ATOM 3081 C CA . LEU A 1 386 ? -7.593 -32.066 23.372 1.00 42.28 386 LEU A CA 1
ATOM 3082 C C . LEU A 1 386 ? -7.609 -32.907 24.669 1.00 42.28 386 LEU A C 1
ATOM 3084 O O . LEU A 1 386 ? -8.494 -33.742 24.832 1.00 42.28 386 LEU A O 1
ATOM 3088 N N . ALA A 1 387 ? -6.646 -32.730 25.581 1.00 42.25 387 ALA A N 1
ATOM 3089 C CA . ALA A 1 387 ? -6.421 -33.627 26.722 1.00 42.25 387 ALA A CA 1
ATOM 3090 C C . ALA A 1 387 ? -6.851 -33.056 28.090 1.00 42.25 387 ALA A C 1
ATOM 3092 O O . ALA A 1 387 ? -6.994 -33.809 29.052 1.00 42.25 387 ALA A O 1
ATOM 3093 N N . ARG A 1 388 ? -7.082 -31.738 28.211 1.00 41.34 388 ARG A N 1
ATOM 3094 C CA . ARG A 1 388 ? -7.364 -31.077 29.508 1.00 41.34 388 ARG A CA 1
ATOM 3095 C C . ARG A 1 388 ? -8.758 -31.341 30.104 1.00 41.34 388 ARG A C 1
ATOM 3097 O O . ARG A 1 388 ? -9.037 -30.866 31.197 1.00 41.34 388 ARG A O 1
ATOM 3104 N N . ALA A 1 389 ? -9.615 -32.120 29.447 1.00 40.31 389 ALA A N 1
ATOM 3105 C CA . ALA A 1 389 ? -10.977 -32.409 29.913 1.00 40.31 389 ALA A CA 1
ATOM 3106 C C . ALA A 1 389 ? -11.073 -33.418 31.088 1.00 40.31 389 ALA A C 1
ATOM 3108 O O . ALA A 1 389 ? -12.179 -33.735 31.516 1.00 40.31 389 ALA A O 1
ATOM 3109 N N . ALA A 1 390 ? -9.953 -33.970 31.577 1.00 37.19 390 ALA A N 1
ATOM 3110 C CA . ALA A 1 390 ? -9.957 -35.280 32.240 1.00 37.19 390 ALA A CA 1
ATOM 3111 C C . ALA A 1 390 ? -9.831 -35.336 33.785 1.00 37.19 390 ALA A C 1
ATOM 3113 O O . ALA A 1 390 ? -10.146 -36.392 34.331 1.00 37.19 390 ALA A O 1
ATOM 3114 N N . ALA A 1 391 ? -9.355 -34.306 34.513 1.00 44.62 391 ALA A N 1
ATOM 3115 C CA . ALA A 1 391 ? -9.051 -34.465 35.957 1.00 44.62 391 ALA A CA 1
ATOM 3116 C C . ALA A 1 391 ? -8.986 -33.175 36.823 1.00 44.62 391 ALA A C 1
ATOM 3118 O O . ALA A 1 391 ? -8.158 -32.308 36.552 1.00 44.62 391 ALA A O 1
ATOM 3119 N N . ALA A 1 392 ? -9.771 -33.113 37.921 1.00 59.34 392 ALA A N 1
ATOM 3120 C CA . ALA A 1 392 ? -9.594 -32.239 39.111 1.00 59.34 392 ALA A CA 1
ATOM 3121 C C . ALA A 1 392 ? -10.521 -32.656 40.303 1.00 59.34 392 ALA A C 1
ATOM 3123 O O . ALA A 1 392 ? -11.626 -33.131 40.047 1.00 59.34 392 ALA A O 1
ATOM 3124 N N . GLY A 1 393 ? -10.122 -32.462 41.583 1.00 46.56 393 GLY A N 1
ATOM 3125 C CA . GLY A 1 393 ? -10.932 -32.754 42.807 1.00 46.56 393 GLY A CA 1
ATOM 3126 C C . GLY A 1 393 ? -10.213 -32.517 44.174 1.00 46.56 393 GLY A C 1
ATOM 3127 O O . GLY A 1 393 ? -8.993 -32.384 44.170 1.00 46.56 393 GLY A O 1
ATOM 3128 N N . LEU A 1 394 ? -10.948 -32.442 45.314 1.00 50.59 394 LEU A N 1
ATOM 3129 C CA . LEU A 1 394 ? -10.522 -32.063 46.711 1.00 50.59 394 LEU A CA 1
ATOM 3130 C C . LEU A 1 394 ? -11.224 -32.954 47.816 1.00 50.59 394 LEU A C 1
ATOM 3132 O O . LEU A 1 394 ? -11.779 -33.974 47.417 1.00 50.59 394 LEU A O 1
ATOM 3136 N N . ASP A 1 395 ? -11.265 -32.776 49.167 1.00 50.31 395 ASP A N 1
ATOM 3137 C CA . ASP A 1 395 ? -11.095 -31.623 50.111 1.00 50.31 395 ASP A CA 1
ATOM 3138 C C . ASP A 1 395 ? -10.727 -31.994 51.612 1.00 50.31 395 ASP A C 1
ATOM 3140 O O . ASP A 1 395 ? -9.870 -32.854 51.811 1.00 50.31 395 ASP A O 1
ATOM 3144 N N . ILE A 1 396 ? -11.264 -31.318 52.664 1.00 52.50 396 ILE A N 1
ATOM 3145 C CA . ILE A 1 396 ? -10.626 -31.023 53.997 1.00 52.50 396 ILE A CA 1
ATOM 3146 C C . ILE A 1 396 ? -11.503 -31.361 55.266 1.00 52.50 396 ILE A C 1
ATOM 3148 O O . ILE A 1 396 ? -12.715 -31.519 55.145 1.00 52.50 396 ILE A O 1
ATOM 3152 N N . GLY A 1 397 ? -10.950 -31.400 56.514 1.00 39.16 397 GLY A N 1
ATOM 3153 C CA . GLY A 1 397 ? -11.738 -31.262 57.784 1.00 39.16 397 GLY A CA 1
ATOM 3154 C C . GLY A 1 397 ? -11.025 -31.313 59.185 1.00 39.16 397 GLY A C 1
ATOM 3155 O O . GLY A 1 397 ? -10.057 -32.044 59.330 1.00 39.16 397 GLY A O 1
ATOM 3156 N N . ALA A 1 398 ? -11.565 -30.568 60.193 1.00 41.53 398 ALA A N 1
ATOM 3157 C CA . ALA A 1 398 ? -11.463 -30.598 61.705 1.00 41.53 398 ALA A CA 1
ATOM 3158 C C . ALA A 1 398 ? -10.095 -30.761 62.466 1.00 41.53 398 ALA A C 1
ATOM 3160 O O . ALA A 1 398 ? -9.282 -31.584 62.073 1.00 41.53 398 ALA A O 1
ATOM 3161 N N . ILE A 1 399 ? -9.698 -30.081 63.578 1.00 39.78 399 ILE A N 1
ATOM 3162 C CA . ILE A 1 399 ? -10.203 -29.037 64.544 1.00 39.78 399 ILE A CA 1
ATOM 3163 C C . ILE A 1 399 ? -10.967 -29.531 65.834 1.00 39.78 399 ILE A C 1
ATOM 3165 O O . ILE A 1 399 ? -11.754 -30.462 65.720 1.00 39.78 399 ILE A O 1
ATOM 3169 N N . VAL A 1 400 ? -10.799 -28.840 67.009 1.00 45.38 400 VAL A N 1
ATOM 3170 C CA . VAL A 1 400 ? -11.536 -28.917 68.345 1.00 45.38 400 VAL A CA 1
ATOM 3171 C C . VAL A 1 400 ? -10.984 -29.964 69.385 1.00 45.38 400 VAL A C 1
ATOM 3173 O O . VAL A 1 400 ? -10.588 -31.026 68.929 1.00 45.38 400 VAL A O 1
ATOM 3176 N N . SER A 1 401 ? -10.876 -29.852 70.749 1.00 41.53 401 SER A N 1
ATOM 3177 C CA . SER A 1 401 ? -11.047 -28.852 71.879 1.00 41.53 401 SER A CA 1
ATOM 3178 C C . SER A 1 401 ? -10.222 -29.232 73.179 1.00 41.53 401 SER A C 1
ATOM 3180 O O . SER A 1 401 ? -9.346 -30.087 73.095 1.00 41.53 401 SER A O 1
ATOM 3182 N N . GLY A 1 402 ? -10.469 -28.635 74.383 1.00 46.69 402 GLY A N 1
ATOM 3183 C CA . GLY A 1 402 ? -9.874 -28.989 75.719 1.00 46.69 402 GLY A CA 1
ATOM 3184 C C . GLY A 1 402 ? -10.581 -28.349 76.966 1.00 46.69 402 GLY A C 1
ATOM 3185 O O . GLY A 1 402 ? -11.481 -27.539 76.747 1.00 46.69 402 GLY A O 1
ATOM 3186 N N . ALA A 1 403 ? -10.240 -28.683 78.248 1.00 38.75 403 ALA A N 1
ATOM 3187 C CA . ALA A 1 403 ? -10.944 -28.165 79.474 1.00 38.75 403 ALA A CA 1
ATOM 3188 C C . ALA A 1 403 ? -10.298 -28.329 80.914 1.00 38.75 403 ALA A C 1
ATOM 3190 O O . ALA A 1 403 ? -9.673 -29.346 81.194 1.00 38.75 403 ALA A O 1
ATOM 3191 N N . SER A 1 404 ? -10.632 -27.391 81.844 1.00 37.81 404 SER A N 1
ATOM 3192 C CA . SER A 1 404 ? -10.920 -27.496 83.329 1.00 37.81 404 SER A CA 1
ATOM 3193 C C . SER A 1 404 ? -9.877 -27.633 84.496 1.00 37.81 404 SER A C 1
ATOM 3195 O O . SER A 1 404 ? -8.942 -28.423 84.431 1.00 37.81 404 SER A O 1
ATOM 3197 N N . GLN A 1 405 ? -10.151 -26.956 85.649 1.00 36.34 405 GLN A N 1
ATOM 3198 C CA . GLN A 1 405 ? -9.628 -27.189 87.040 1.00 36.34 405 GLN A CA 1
ATOM 3199 C C . GLN A 1 405 ? -10.538 -26.592 88.190 1.00 36.34 405 GLN A C 1
ATOM 3201 O O . GLN A 1 405 ? -11.446 -25.833 87.852 1.00 36.34 405 GLN A O 1
ATOM 3206 N N . PRO A 1 406 ? -10.353 -26.918 89.512 1.00 43.03 406 PRO A N 1
ATOM 3207 C CA . PRO A 1 406 ? -11.311 -26.639 90.625 1.00 43.03 406 PRO A CA 1
ATOM 3208 C C . PRO A 1 406 ? -10.792 -25.827 91.873 1.00 43.03 406 PRO A C 1
ATOM 3210 O O . PRO A 1 406 ? -9.769 -25.154 91.794 1.00 43.03 406 PRO A O 1
ATOM 3213 N N . LEU A 1 407 ? -11.521 -25.844 93.021 1.00 41.72 407 LEU A N 1
ATOM 3214 C CA . LEU A 1 407 ? -11.515 -24.819 94.112 1.00 41.72 407 LEU A CA 1
ATOM 3215 C C . LEU A 1 407 ? -11.130 -25.249 95.578 1.00 41.72 407 LEU A C 1
ATOM 3217 O O . LEU A 1 407 ? -11.229 -26.427 95.920 1.00 41.72 407 LEU A O 1
ATOM 3221 N N . PRO A 1 408 ? -10.813 -24.274 96.478 1.00 46.59 408 PRO A N 1
ATOM 3222 C CA . PRO A 1 408 ? -10.636 -24.386 97.956 1.00 46.59 408 PRO A CA 1
ATOM 3223 C C . PRO A 1 408 ? -11.774 -23.673 98.782 1.00 46.59 408 PRO A C 1
ATOM 3225 O O . PRO A 1 408 ? -12.603 -23.003 98.176 1.00 46.59 408 PRO A O 1
ATOM 3228 N N . LEU A 1 409 ? -11.930 -23.654 100.133 1.00 54.97 409 LEU A N 1
ATOM 3229 C CA . LEU A 1 409 ? -11.346 -24.400 101.288 1.00 54.97 409 LEU A CA 1
ATOM 3230 C C . LEU A 1 409 ? -12.122 -24.304 102.653 1.00 54.97 409 LEU A C 1
ATOM 3232 O O . LEU A 1 409 ? -11.953 -25.181 103.496 1.00 54.97 409 LEU A O 1
ATOM 3236 N N . VAL A 1 410 ? -12.848 -23.211 102.961 1.00 57.06 410 VAL A N 1
ATOM 3237 C CA . VAL A 1 410 ? -13.181 -22.774 104.357 1.00 57.06 410 VAL A CA 1
ATOM 3238 C C . VAL A 1 410 ? -14.328 -23.568 105.038 1.00 57.06 410 VAL A C 1
ATOM 3240 O O . VAL A 1 410 ? -15.166 -24.164 104.366 1.00 57.06 410 VAL A O 1
ATOM 3243 N N . ARG A 1 411 ? -14.412 -23.570 106.387 1.00 61.59 411 ARG A N 1
ATOM 3244 C CA . ARG A 1 411 ? -15.473 -24.271 107.154 1.00 61.59 411 ARG A CA 1
ATOM 3245 C C . ARG A 1 411 ? -16.887 -23.772 106.807 1.00 61.59 411 ARG A C 1
ATOM 3247 O O . ARG A 1 411 ? -17.237 -22.618 107.031 1.00 61.59 411 ARG A O 1
ATOM 3254 N N . PHE A 1 412 ? -17.702 -24.713 106.336 1.00 63.00 412 PHE A N 1
ATOM 3255 C CA . PHE A 1 412 ? -18.933 -24.506 105.571 1.00 63.00 412 PHE A CA 1
ATOM 3256 C C . PHE A 1 412 ? -20.069 -23.763 106.298 1.00 63.00 412 PHE A C 1
ATOM 3258 O O . PHE A 1 412 ? -20.569 -22.768 105.792 1.00 63.00 412 PHE A O 1
ATOM 3265 N N . GLN A 1 413 ? -20.504 -24.236 107.469 1.00 75.62 413 GLN A N 1
ATOM 3266 C CA . GLN A 1 413 ? -21.887 -24.030 107.935 1.00 75.62 413 GLN A CA 1
ATOM 3267 C C . GLN A 1 413 ? -22.267 -22.566 108.250 1.00 75.62 413 GLN A C 1
ATOM 3269 O O . GLN A 1 413 ? -23.307 -22.093 107.796 1.00 75.62 413 GLN A O 1
ATOM 3274 N N . LEU A 1 414 ? -21.411 -21.829 108.971 1.00 67.00 414 LEU A N 1
ATOM 3275 C CA . LEU A 1 414 ? -21.640 -20.410 109.291 1.00 67.00 414 LEU A CA 1
ATOM 3276 C C . LEU A 1 414 ? -21.488 -19.513 108.053 1.00 67.00 414 LEU A C 1
ATOM 3278 O O . LEU A 1 414 ? -22.283 -18.594 107.854 1.00 67.00 414 LEU A O 1
ATOM 3282 N N . LEU A 1 415 ? -20.490 -19.813 107.210 1.00 66.88 415 LEU A N 1
ATOM 3283 C CA . LEU A 1 415 ? -20.295 -19.141 105.926 1.00 66.88 415 LEU A CA 1
ATOM 3284 C C . LEU A 1 415 ? -21.529 -19.312 105.046 1.00 66.88 415 LEU A C 1
ATOM 3286 O O . LEU A 1 415 ? -22.047 -18.324 104.550 1.00 66.88 415 LEU A O 1
ATOM 3290 N N . VAL A 1 416 ? -22.042 -20.537 104.915 1.00 73.31 416 VAL A N 1
ATOM 3291 C CA . VAL A 1 416 ? -23.225 -20.856 104.112 1.00 73.31 416 VAL A CA 1
ATOM 3292 C C . VAL A 1 416 ? -24.452 -20.079 104.554 1.00 73.31 416 VAL A C 1
ATOM 3294 O O . VAL A 1 416 ? -25.143 -19.564 103.689 1.00 73.31 416 VAL A O 1
ATOM 3297 N N . GLN A 1 417 ? -24.737 -19.949 105.852 1.00 81.56 417 GLN A N 1
ATOM 3298 C CA . GLN A 1 417 ? -25.975 -19.285 106.267 1.00 81.56 417 GLN A CA 1
ATOM 3299 C C . GLN A 1 417 ? -25.957 -17.776 105.973 1.00 81.56 417 GLN A C 1
ATOM 3301 O O . GLN A 1 417 ? -26.922 -17.255 105.415 1.00 81.56 417 GLN A O 1
ATOM 3306 N N . LYS A 1 418 ? -24.850 -17.075 106.266 1.00 76.19 418 LYS A N 1
ATOM 3307 C CA . LYS A 1 418 ? -24.744 -15.632 105.976 1.00 76.19 418 LYS A CA 1
ATOM 3308 C C . LYS A 1 418 ? -24.412 -15.321 104.518 1.00 76.19 418 LYS A C 1
ATOM 3310 O O . LYS A 1 418 ? -24.914 -14.330 103.996 1.00 76.19 418 LYS A O 1
ATOM 3315 N N . ALA A 1 419 ? -23.676 -16.193 103.829 1.00 70.06 419 ALA A N 1
ATOM 3316 C CA . ALA A 1 419 ? -23.566 -16.123 102.378 1.00 70.06 419 ALA A CA 1
ATOM 3317 C C . ALA A 1 419 ? -24.924 -16.372 101.714 1.00 70.06 419 ALA A C 1
ATOM 3319 O O . ALA A 1 419 ? -25.236 -15.664 100.777 1.00 70.06 419 ALA A O 1
ATOM 3320 N N . ALA A 1 420 ? -25.766 -17.292 102.199 1.00 80.94 420 ALA A N 1
ATOM 3321 C CA . ALA A 1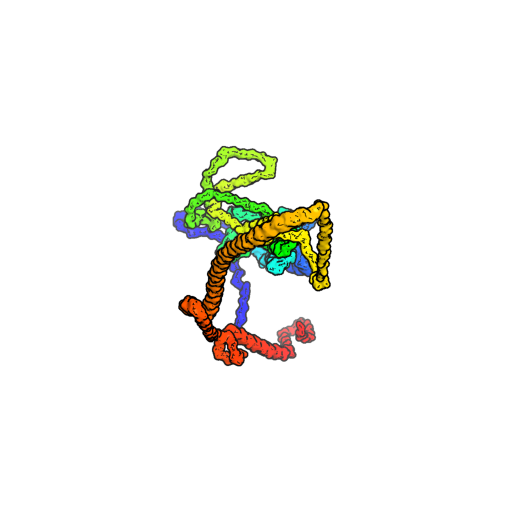 420 ? -27.081 -17.546 101.608 1.00 80.94 420 ALA A CA 1
ATOM 3322 C C . ALA A 1 420 ? -28.011 -16.330 101.701 1.00 80.94 420 ALA A C 1
ATOM 3324 O O . ALA A 1 420 ? -28.644 -16.002 100.703 1.00 80.94 420 ALA A O 1
ATOM 3325 N N . GLU A 1 421 ? -28.071 -15.645 102.849 1.00 84.88 421 GLU A N 1
ATOM 3326 C CA . GLU A 1 421 ? -28.832 -14.393 103.000 1.00 84.88 421 GLU A CA 1
ATOM 3327 C C . GLU A 1 421 ? -28.349 -13.322 102.007 1.00 84.88 421 GLU A C 1
ATOM 3329 O O . GLU A 1 421 ? -29.132 -12.845 101.184 1.00 84.88 421 GLU A O 1
ATOM 3334 N N . ILE A 1 422 ? -27.042 -13.026 102.004 1.00 81.12 422 ILE A N 1
ATOM 3335 C CA . ILE A 1 422 ? -26.432 -12.055 101.080 1.00 81.12 422 ILE A CA 1
ATOM 3336 C C . ILE A 1 422 ? -26.622 -12.494 99.619 1.00 81.12 422 ILE A C 1
ATOM 3338 O O . ILE A 1 422 ? -26.896 -11.667 98.757 1.00 81.12 422 ILE A O 1
ATOM 3342 N N . CYS A 1 423 ? -26.552 -13.791 99.318 1.00 81.31 423 CYS A N 1
ATOM 3343 C CA . CYS A 1 423 ? -26.795 -14.333 97.986 1.00 81.31 423 CYS A CA 1
ATOM 3344 C C . CYS A 1 423 ? -28.258 -14.223 97.547 1.00 81.31 423 CYS A C 1
ATOM 3346 O O . CYS A 1 423 ? -28.477 -14.187 96.342 1.00 81.31 423 CYS A O 1
ATOM 3348 N N . GLN A 1 424 ? -29.256 -14.146 98.440 1.00 89.00 424 GLN A N 1
ATOM 3349 C CA . GLN A 1 424 ? -30.630 -13.849 98.009 1.00 89.00 424 GLN A CA 1
ATOM 3350 C C . GLN A 1 424 ? -30.795 -12.371 97.634 1.00 89.00 424 GLN A C 1
ATOM 3352 O O . GLN A 1 424 ? -31.446 -12.091 96.630 1.00 89.00 424 GLN A O 1
ATOM 3357 N N . GLU A 1 425 ? -30.169 -11.436 98.358 1.00 87.06 425 GLU A N 1
ATOM 3358 C CA . GLU A 1 425 ? -30.177 -10.016 97.967 1.00 87.06 425 GLU A CA 1
ATOM 3359 C C . GLU A 1 425 ? -29.325 -9.752 96.718 1.00 87.06 425 GLU A C 1
ATOM 3361 O O . GLU A 1 425 ? -29.772 -9.075 95.798 1.00 87.06 425 GLU A O 1
ATOM 3366 N N . VAL A 1 426 ? -28.145 -10.366 96.601 1.00 87.12 426 VAL A N 1
ATOM 3367 C CA . VAL A 1 426 ? -27.328 -10.312 95.376 1.00 87.12 426 VAL A CA 1
ATOM 3368 C C . VAL A 1 426 ? -28.047 -10.982 94.197 1.00 87.12 426 VAL A C 1
ATOM 3370 O O . VAL A 1 426 ? -27.889 -10.540 93.064 1.00 87.12 426 VAL A O 1
ATOM 3373 N N . LYS A 1 427 ? -28.892 -11.995 94.432 1.00 88.56 427 LYS A N 1
ATOM 3374 C CA . LYS A 1 427 ? -29.731 -12.613 93.393 1.00 88.56 427 LYS A CA 1
ATOM 3375 C C . LYS A 1 427 ? -30.932 -11.748 93.005 1.00 88.56 427 LYS A C 1
ATOM 3377 O O . LYS A 1 427 ? -31.252 -11.687 91.823 1.00 88.56 427 LYS A O 1
ATOM 3382 N N . SER A 1 428 ? -31.598 -11.072 93.943 1.00 90.62 428 SER A N 1
ATOM 3383 C CA . SER A 1 428 ? -32.703 -10.161 93.607 1.00 90.62 428 SER A CA 1
ATOM 3384 C C . SER A 1 428 ? -32.189 -8.896 92.911 1.00 90.62 428 SER A C 1
ATOM 3386 O O . SER A 1 428 ? -32.733 -8.507 91.877 1.00 90.62 428 SER A O 1
ATOM 3388 N N . LEU A 1 429 ? -31.079 -8.326 93.390 1.00 90.31 429 LEU A N 1
ATOM 3389 C CA . LEU A 1 429 ? -30.340 -7.259 92.718 1.00 90.31 429 LEU A CA 1
ATOM 3390 C C . LEU A 1 429 ? -29.838 -7.712 91.342 1.00 90.31 429 LEU A C 1
ATOM 3392 O O . LEU A 1 429 ? -30.017 -6.988 90.371 1.00 90.31 429 LEU A O 1
ATOM 3396 N N . GLY A 1 430 ? -29.274 -8.919 91.241 1.00 91.31 430 GLY A N 1
ATOM 3397 C CA . GLY A 1 430 ? -28.797 -9.508 89.989 1.00 91.31 430 GLY A CA 1
ATOM 3398 C C . GLY A 1 430 ? -29.908 -9.702 88.957 1.00 91.31 430 GLY A C 1
ATOM 3399 O O . GLY A 1 430 ? -29.723 -9.337 87.804 1.00 91.31 430 GLY A O 1
ATOM 3400 N N . ASN A 1 431 ? -31.086 -10.184 89.367 1.00 92.88 431 ASN A N 1
ATOM 3401 C CA . ASN A 1 431 ? -32.259 -10.292 88.492 1.00 92.88 431 ASN A CA 1
ATOM 3402 C C . ASN A 1 431 ? -32.755 -8.912 88.017 1.00 92.88 431 ASN A C 1
ATOM 3404 O O . ASN A 1 431 ? -33.103 -8.749 86.848 1.00 92.88 431 ASN A O 1
ATOM 3408 N N . ASN A 1 432 ? -32.783 -7.917 88.910 1.00 91.88 432 ASN A N 1
ATOM 3409 C CA . ASN A 1 432 ? -33.200 -6.554 88.573 1.00 91.88 432 ASN A CA 1
ATOM 3410 C C . ASN A 1 432 ? -32.197 -5.863 87.636 1.00 91.88 432 ASN A C 1
ATOM 3412 O O . ASN A 1 432 ? -32.610 -5.203 86.687 1.00 91.88 432 ASN A O 1
ATOM 3416 N N . LEU A 1 433 ? -30.894 -6.045 87.877 1.00 90.75 433 LEU A N 1
ATOM 3417 C CA . LEU A 1 433 ? -29.813 -5.533 87.036 1.00 90.75 433 LEU A CA 1
ATOM 3418 C C . LEU A 1 433 ? -29.805 -6.218 85.666 1.00 90.75 433 LEU A C 1
ATOM 3420 O O . LEU A 1 433 ? -29.737 -5.526 84.658 1.00 90.75 433 LEU A O 1
ATOM 3424 N N . LEU A 1 434 ? -29.962 -7.545 85.616 1.00 93.50 434 LEU A N 1
ATOM 3425 C CA . LEU A 1 434 ? -30.099 -8.295 84.367 1.00 93.50 434 LEU A CA 1
ATOM 3426 C C . LEU A 1 434 ? -31.280 -7.764 83.547 1.00 93.50 434 LEU A C 1
ATOM 3428 O O . LEU A 1 434 ? -31.096 -7.395 82.396 1.00 93.50 434 LEU A O 1
ATOM 3432 N N . SER A 1 435 ? -32.459 -7.603 84.155 1.00 95.19 435 SER A N 1
ATOM 3433 C CA . SER A 1 435 ? -33.631 -7.059 83.455 1.00 95.19 435 SER A CA 1
ATOM 3434 C C . SER A 1 435 ? -33.532 -5.557 83.133 1.00 95.19 435 SER A C 1
ATOM 3436 O O . SER A 1 435 ? -34.365 -5.039 82.386 1.00 95.19 435 SER A O 1
ATOM 3438 N N . ALA A 1 436 ? -32.563 -4.829 83.696 1.00 92.19 436 ALA A N 1
ATOM 3439 C CA . ALA A 1 436 ? -32.232 -3.467 83.283 1.00 92.19 436 ALA A CA 1
ATOM 3440 C C . ALA A 1 436 ? -31.287 -3.485 82.070 1.00 92.19 436 ALA A C 1
ATOM 3442 O O . ALA A 1 436 ? -31.609 -2.865 81.060 1.00 92.19 436 ALA A O 1
ATOM 3443 N N . MET A 1 437 ? -30.207 -4.272 82.130 1.00 92.50 437 MET A N 1
ATOM 3444 C CA . MET A 1 437 ? -29.260 -4.475 81.027 1.00 92.50 437 MET A CA 1
ATOM 3445 C C . MET A 1 437 ? -29.954 -5.041 79.782 1.00 92.50 437 MET A C 1
ATOM 3447 O O . MET A 1 437 ? -29.813 -4.485 78.703 1.00 92.50 437 MET A O 1
ATOM 3451 N N . GLU A 1 438 ? -30.809 -6.057 79.935 1.00 94.81 438 GLU A N 1
ATOM 3452 C CA . GLU A 1 438 ? -31.630 -6.603 78.844 1.00 94.81 438 GLU A CA 1
ATOM 3453 C C . GLU A 1 438 ? -32.487 -5.525 78.162 1.00 94.81 438 GLU A C 1
ATOM 3455 O O . GLU A 1 438 ? -32.715 -5.597 76.958 1.00 94.81 438 GLU A O 1
ATOM 3460 N N . LYS A 1 439 ? -32.986 -4.524 78.900 1.00 96.00 439 LYS A N 1
ATOM 3461 C CA . LYS A 1 439 ? -33.786 -3.431 78.323 1.00 96.00 439 LYS A CA 1
ATOM 3462 C C . LYS A 1 439 ? -32.913 -2.369 77.659 1.00 96.00 439 LYS A C 1
ATOM 3464 O O . LYS A 1 439 ? -33.284 -1.884 76.596 1.00 96.00 439 LYS A O 1
ATOM 3469 N N . GLU A 1 440 ? -31.766 -2.048 78.251 1.00 94.12 440 GLU A N 1
ATOM 3470 C CA . GLU A 1 440 ? -30.764 -1.146 77.674 1.00 94.12 440 GLU A CA 1
ATOM 3471 C C . GLU A 1 440 ? -30.222 -1.698 76.344 1.00 94.12 440 GLU A C 1
ATOM 3473 O O . GLU A 1 440 ? -30.268 -1.001 75.331 1.00 94.12 440 GLU A O 1
ATOM 3478 N N . ASP A 1 441 ? -29.834 -2.977 76.309 1.00 95.94 441 ASP A N 1
ATOM 3479 C CA . ASP A 1 441 ? -29.373 -3.670 75.102 1.00 95.94 441 ASP A CA 1
ATOM 3480 C C . ASP A 1 441 ? -30.471 -3.756 74.028 1.00 95.94 441 ASP A C 1
ATOM 3482 O O . ASP A 1 441 ? -30.199 -3.523 72.848 1.00 95.94 441 ASP A O 1
ATOM 3486 N N . ASN A 1 442 ? -31.725 -4.051 74.403 1.00 96.19 442 ASN A N 1
ATOM 3487 C CA . ASN A 1 442 ? -32.839 -4.086 73.446 1.00 96.19 442 ASN A CA 1
ATOM 3488 C C . ASN A 1 442 ? -33.121 -2.705 72.826 1.00 96.19 442 ASN A C 1
ATOM 3490 O O . ASN A 1 442 ? -33.332 -2.621 71.615 1.00 96.19 442 ASN A O 1
ATOM 3494 N N . GLU A 1 443 ? -33.093 -1.628 73.617 1.00 95.38 443 GLU A N 1
ATOM 3495 C CA . GLU A 1 443 ? -33.298 -0.262 73.118 1.00 95.38 443 GLU A CA 1
ATOM 3496 C C . GLU A 1 443 ? -32.111 0.202 72.256 1.00 95.38 443 GLU A C 1
ATOM 3498 O O . GLU A 1 443 ? -32.301 0.738 71.162 1.00 95.38 443 GLU A O 1
ATOM 3503 N N . ALA A 1 444 ? -30.873 -0.088 72.669 1.00 94.38 444 ALA A N 1
ATOM 3504 C CA . ALA A 1 444 ? -29.676 0.184 71.874 1.00 94.38 444 ALA A CA 1
ATOM 3505 C C . ALA A 1 444 ? -29.702 -0.550 70.518 1.00 94.38 444 ALA A C 1
ATOM 3507 O O . ALA A 1 444 ? -29.349 0.026 69.482 1.00 94.38 444 ALA A O 1
ATOM 3508 N N . LEU A 1 445 ? -30.178 -1.799 70.499 1.00 96.50 445 LEU A N 1
ATOM 3509 C CA . LEU A 1 445 ? -30.355 -2.600 69.287 1.00 96.50 445 LEU A CA 1
ATOM 3510 C C . LEU A 1 445 ? -31.493 -2.053 68.406 1.00 96.50 445 LEU A C 1
ATOM 3512 O O . LEU A 1 445 ? -31.337 -1.992 67.183 1.00 96.50 445 LEU A O 1
ATOM 3516 N N . ALA A 1 446 ? -32.601 -1.588 68.991 1.00 96.06 446 ALA A N 1
ATOM 3517 C CA . ALA A 1 446 ? -33.683 -0.919 68.263 1.00 96.06 446 ALA A CA 1
ATOM 3518 C C . ALA A 1 446 ? -33.208 0.387 67.595 1.00 96.06 446 ALA A C 1
ATOM 3520 O O . ALA A 1 446 ? -33.427 0.586 66.397 1.00 96.06 446 ALA A O 1
ATOM 3521 N N . ILE A 1 447 ? -32.462 1.226 68.323 1.00 96.19 447 ILE A N 1
ATOM 3522 C CA . ILE A 1 447 ? -31.835 2.448 67.792 1.00 96.19 447 ILE A CA 1
ATOM 3523 C C . ILE A 1 447 ? -30.838 2.110 66.670 1.00 96.19 447 ILE A C 1
ATOM 3525 O O . ILE A 1 447 ? -30.792 2.807 65.652 1.00 96.19 447 ILE A O 1
ATOM 3529 N N . MET A 1 448 ? -30.058 1.032 66.809 1.00 96.12 448 MET A N 1
ATOM 3530 C CA . MET A 1 448 ? -29.141 0.573 65.761 1.00 96.12 448 MET A CA 1
ATOM 3531 C C . MET A 1 448 ? -29.888 0.119 64.497 1.00 96.12 448 MET A C 1
ATOM 3533 O O . MET A 1 448 ? -29.479 0.488 63.395 1.00 96.12 448 MET A O 1
ATOM 3537 N N . ARG A 1 449 ? -31.005 -0.612 64.630 1.00 95.88 449 ARG A N 1
ATOM 3538 C CA . ARG A 1 449 ? -31.858 -0.995 63.489 1.00 95.88 449 ARG A CA 1
ATOM 3539 C C . ARG A 1 449 ? -32.410 0.227 62.760 1.00 95.88 449 ARG A C 1
ATOM 3541 O O . ARG A 1 449 ? -32.187 0.337 61.561 1.00 95.88 449 ARG A O 1
ATOM 3548 N N . ALA A 1 450 ? -32.996 1.190 63.472 1.00 96.25 450 ALA A N 1
ATOM 3549 C CA . ALA A 1 450 ? -33.518 2.420 62.865 1.00 96.25 450 ALA A CA 1
ATOM 3550 C C . ALA A 1 450 ? -32.430 3.240 62.125 1.00 96.25 450 ALA A C 1
ATOM 3552 O O . ALA A 1 450 ? -32.669 3.817 61.057 1.00 96.25 450 ALA A O 1
ATOM 3553 N N . ARG A 1 451 ? -31.193 3.257 62.648 1.00 95.88 451 ARG A N 1
ATOM 3554 C CA . ARG A 1 451 ? -30.032 3.845 61.953 1.00 95.88 451 ARG A CA 1
ATOM 3555 C C . ARG A 1 451 ? -29.645 3.071 60.690 1.00 95.88 451 ARG A C 1
ATOM 3557 O O . ARG A 1 451 ? -29.358 3.691 59.673 1.00 95.88 451 ARG A O 1
ATOM 3564 N N . HIS A 1 452 ? -29.648 1.740 60.720 1.00 96.50 452 HIS A N 1
ATOM 3565 C CA . HIS A 1 452 ? -29.378 0.941 59.522 1.00 96.50 452 HIS A CA 1
ATOM 3566 C C . HIS A 1 452 ? -30.499 1.064 58.479 1.00 96.50 452 HIS A C 1
ATOM 3568 O O . HIS A 1 452 ? -30.201 1.200 57.299 1.00 96.50 452 HIS A O 1
ATOM 3574 N N . GLU A 1 453 ? -31.767 1.100 58.889 1.00 96.62 453 GLU A N 1
ATOM 3575 C CA . GLU A 1 453 ? -32.925 1.267 58.001 1.00 96.62 453 GLU A CA 1
ATOM 3576 C C . GLU A 1 453 ? -32.895 2.610 57.256 1.00 96.62 453 GLU A C 1
ATOM 3578 O O . GLU A 1 453 ? -33.088 2.639 56.042 1.00 96.62 453 GLU A O 1
ATOM 3583 N N . SER A 1 454 ? -32.567 3.712 57.940 1.00 96.75 454 SER A N 1
ATOM 3584 C CA . SER A 1 454 ? -32.405 5.029 57.296 1.00 96.75 454 SER A CA 1
ATOM 3585 C C . SER A 1 454 ? -31.210 5.093 56.331 1.00 96.75 454 SER A C 1
ATOM 3587 O O . SER A 1 454 ? -31.330 5.672 55.250 1.00 96.75 454 SER A O 1
ATOM 3589 N N . VAL A 1 455 ? -30.085 4.442 56.652 1.00 97.44 455 VAL A N 1
ATOM 3590 C CA . VAL A 1 455 ? -28.944 4.309 55.722 1.00 97.44 455 VAL A CA 1
ATOM 3591 C C . VAL A 1 455 ? -29.311 3.441 54.511 1.00 97.44 455 VAL A C 1
ATOM 3593 O O . VAL A 1 455 ? -28.991 3.803 53.381 1.00 97.44 455 VAL A O 1
ATOM 3596 N N . ILE A 1 456 ? -30.030 2.333 54.712 1.00 97.38 456 ILE A N 1
ATOM 3597 C CA . ILE A 1 456 ? -30.523 1.467 53.630 1.00 97.38 456 ILE A CA 1
ATOM 3598 C C . ILE A 1 456 ? -31.527 2.216 52.742 1.00 97.38 456 ILE A C 1
ATOM 3600 O O . ILE A 1 456 ? -31.484 2.057 51.522 1.00 97.38 456 ILE A O 1
ATOM 3604 N N . ALA A 1 457 ? -32.380 3.075 53.308 1.00 96.88 457 ALA A N 1
ATOM 3605 C CA . ALA A 1 457 ? -33.283 3.930 52.540 1.00 96.88 457 ALA A CA 1
ATOM 3606 C C . ALA A 1 457 ? -32.516 4.923 51.644 1.00 96.88 457 ALA A C 1
ATOM 3608 O O . ALA A 1 457 ? -32.785 4.980 50.446 1.00 96.88 457 ALA A O 1
ATOM 3609 N N . ALA A 1 458 ? -31.502 5.619 52.172 1.00 96.38 458 ALA A N 1
ATOM 3610 C CA . ALA A 1 458 ? -30.656 6.530 51.390 1.00 96.38 458 ALA A CA 1
ATOM 3611 C C . ALA A 1 458 ? -29.832 5.801 50.301 1.00 96.38 458 ALA A C 1
ATOM 3613 O O . ALA A 1 458 ? -29.676 6.287 49.178 1.00 96.38 458 ALA A O 1
ATOM 3614 N N . LEU A 1 459 ? -29.351 4.586 50.586 1.00 96.69 459 LEU A N 1
ATOM 3615 C CA . LEU A 1 459 ? -28.710 3.733 49.578 1.00 96.69 459 LEU A CA 1
ATOM 3616 C C . LEU A 1 459 ? -29.712 3.266 48.508 1.00 96.69 459 LEU A C 1
ATOM 3618 O O . LEU A 1 459 ? -29.378 3.236 47.325 1.00 96.69 459 LEU A O 1
ATOM 3622 N N . THR A 1 460 ? -30.961 2.986 48.887 1.00 97.69 460 THR A N 1
ATOM 3623 C CA . THR A 1 460 ? -32.040 2.643 47.945 1.00 97.69 460 THR A CA 1
ATOM 3624 C C . THR A 1 460 ? -32.399 3.832 47.050 1.00 97.69 460 THR A C 1
ATOM 3626 O O . THR A 1 460 ? -32.594 3.648 45.850 1.00 97.69 460 THR A O 1
ATOM 3629 N N . GLU A 1 461 ? -32.422 5.054 47.588 1.00 96.25 461 GLU A N 1
ATOM 3630 C CA . GLU A 1 461 ? -32.627 6.288 46.820 1.00 96.25 461 GLU A CA 1
ATOM 3631 C C . GLU A 1 461 ? -31.524 6.494 45.770 1.00 96.25 461 GLU A C 1
ATOM 3633 O O . GLU A 1 461 ? -31.828 6.700 44.594 1.00 96.25 461 GLU A O 1
ATOM 3638 N N . SER A 1 462 ? -30.248 6.344 46.143 1.00 96.06 462 SER A N 1
ATOM 3639 C CA . SER A 1 462 ? -29.141 6.478 45.180 1.00 96.06 462 SER A CA 1
ATOM 3640 C C . SER A 1 462 ? -29.141 5.381 44.101 1.00 96.06 462 SER A C 1
ATOM 3642 O O . SER A 1 462 ? -28.883 5.678 42.933 1.00 96.06 462 SER A O 1
ATOM 3644 N N . VAL A 1 463 ? -29.539 4.144 44.432 1.00 97.75 463 VAL A N 1
ATOM 3645 C CA . VAL A 1 463 ? -29.792 3.084 43.436 1.00 97.75 463 VAL A CA 1
ATOM 3646 C C . VAL A 1 463 ? -30.952 3.455 42.503 1.00 97.75 463 VAL A C 1
ATOM 3648 O O . VAL A 1 463 ? -30.856 3.231 41.296 1.00 97.75 463 VAL A O 1
ATOM 3651 N N . LYS A 1 464 ? -32.032 4.061 43.013 1.00 95.69 464 LYS A N 1
ATOM 3652 C CA . LYS A 1 464 ? -33.161 4.519 42.183 1.00 95.69 464 LYS A CA 1
ATOM 3653 C C . LYS A 1 464 ? -32.782 5.681 41.266 1.00 95.69 464 LYS A C 1
ATOM 3655 O O . LYS A 1 464 ? -33.186 5.678 40.105 1.00 95.69 464 LYS A O 1
ATOM 3660 N N . TYR A 1 465 ? -31.950 6.608 41.734 1.00 95.25 465 TYR A N 1
ATOM 3661 C CA . TYR A 1 465 ? -31.363 7.653 40.896 1.00 95.25 465 TYR A CA 1
ATOM 3662 C C . TYR A 1 465 ? -30.470 7.063 39.789 1.00 95.25 465 TYR A C 1
ATOM 3664 O O . TYR A 1 465 ? -30.567 7.477 38.633 1.00 95.25 465 TYR A O 1
ATOM 3672 N N . GLY A 1 466 ? -29.664 6.044 40.108 1.00 96.94 466 GLY A N 1
ATOM 3673 C CA . GLY A 1 466 ? -28.875 5.294 39.125 1.00 96.94 466 GLY A CA 1
ATOM 3674 C C . GLY A 1 466 ? -29.739 4.630 38.047 1.00 96.94 466 GLY A C 1
ATOM 3675 O O . GLY A 1 466 ? -29.484 4.820 36.861 1.00 96.94 466 GLY A O 1
ATOM 3676 N N . GLN A 1 467 ? -30.813 3.937 38.443 1.00 96.31 467 GLN A N 1
ATOM 3677 C CA . GLN A 1 467 ? -31.773 3.315 37.516 1.00 96.31 467 GLN A CA 1
ATOM 3678 C C . GLN A 1 467 ? -32.488 4.344 36.619 1.00 96.31 467 GLN A C 1
ATOM 3680 O O . GLN A 1 467 ? -32.767 4.064 35.454 1.00 96.31 467 GLN A O 1
ATOM 3685 N N . TRP A 1 468 ? -32.760 5.549 37.128 1.00 92.31 468 TRP A N 1
ATOM 3686 C CA . TRP A 1 468 ? -33.328 6.643 36.334 1.00 92.31 468 TRP A CA 1
ATOM 3687 C C . TRP A 1 468 ? -32.334 7.196 35.299 1.00 92.31 468 TRP A C 1
ATOM 3689 O O . TRP A 1 468 ? -32.700 7.386 34.139 1.00 92.31 468 TRP A O 1
ATOM 3699 N N . GLN A 1 469 ? -31.067 7.388 35.680 1.00 95.12 469 GLN A N 1
ATOM 3700 C CA . GLN A 1 469 ? -30.004 7.791 34.750 1.00 95.12 469 GLN A CA 1
ATOM 3701 C C . GLN A 1 469 ? -29.738 6.722 33.679 1.00 95.12 469 GLN A C 1
ATOM 3703 O O . GLN A 1 469 ? -29.582 7.054 32.504 1.00 95.12 469 GLN A O 1
ATOM 3708 N N . GLU A 1 470 ? -29.754 5.439 34.052 1.00 96.00 470 GLU A N 1
ATOM 3709 C CA . GLU A 1 470 ? -29.674 4.329 33.098 1.00 96.00 470 GLU A CA 1
ATOM 3710 C C . GLU A 1 470 ? -30.830 4.385 32.090 1.00 96.00 470 GLU A C 1
ATOM 3712 O O . GLU A 1 470 ? -30.585 4.366 30.886 1.00 96.00 470 GLU A O 1
ATOM 3717 N N . ALA A 1 471 ? -32.076 4.548 32.549 1.00 93.56 471 ALA A N 1
ATOM 3718 C CA . ALA A 1 471 ? -33.241 4.653 31.669 1.00 93.56 471 ALA A CA 1
ATOM 3719 C C . ALA A 1 471 ? -33.146 5.835 30.681 1.00 93.56 471 ALA A C 1
ATOM 3721 O O . ALA A 1 471 ? -33.536 5.694 29.520 1.00 93.56 471 ALA A O 1
ATOM 3722 N N . ILE A 1 472 ? -32.576 6.975 31.095 1.00 91.69 472 ILE A N 1
ATOM 3723 C CA . ILE A 1 472 ? -32.289 8.103 30.191 1.00 91.69 472 ILE A CA 1
ATOM 3724 C C . ILE A 1 472 ? -31.274 7.693 29.115 1.00 91.69 472 ILE A C 1
ATOM 3726 O O . ILE A 1 472 ? -31.505 7.952 27.934 1.00 91.69 472 ILE A O 1
ATOM 3730 N N . LYS A 1 473 ? -30.182 7.010 29.483 1.00 94.81 473 LYS A N 1
ATOM 3731 C CA . LYS A 1 473 ? -29.157 6.574 28.518 1.00 94.81 473 LYS A CA 1
ATOM 3732 C C . LYS A 1 473 ? -29.619 5.448 27.594 1.00 94.81 473 LYS A C 1
ATOM 3734 O O . LYS A 1 473 ? -29.244 5.447 26.424 1.00 94.81 473 LYS A O 1
ATOM 3739 N N . GLN A 1 474 ? -30.501 4.562 28.056 1.00 94.75 474 GLN A N 1
ATOM 3740 C CA . GLN A 1 474 ? -31.186 3.605 27.182 1.00 94.75 474 GLN A CA 1
ATOM 3741 C C . GLN A 1 474 ? -32.093 4.328 26.170 1.00 94.75 474 GLN A C 1
ATOM 3743 O O . GLN A 1 474 ? -32.112 3.959 24.997 1.00 94.75 474 GLN A O 1
ATOM 3748 N N . ARG A 1 475 ? -32.784 5.408 26.575 1.00 88.94 475 ARG A N 1
ATOM 3749 C CA . ARG A 1 475 ? -33.590 6.233 25.658 1.00 88.94 475 ARG A CA 1
ATOM 3750 C C . ARG A 1 475 ? -32.727 6.926 24.597 1.00 88.94 475 ARG A C 1
ATOM 3752 O O . ARG A 1 475 ? -33.035 6.806 23.418 1.00 88.94 475 ARG A O 1
ATOM 3759 N N . GLU A 1 476 ? -31.615 7.555 24.987 1.00 91.94 476 GLU A N 1
ATOM 3760 C CA . GLU A 1 476 ? -30.641 8.152 24.050 1.00 91.94 476 GLU A CA 1
ATOM 3761 C C . GLU A 1 476 ? -30.084 7.113 23.051 1.00 91.94 476 GLU A C 1
ATOM 3763 O O . GLU A 1 476 ? -29.938 7.397 21.861 1.00 91.94 476 GLU A O 1
ATOM 3768 N N . GLY A 1 477 ? -29.817 5.881 23.502 1.00 93.75 477 GLY A N 1
ATOM 3769 C CA . GLY A 1 477 ? -29.400 4.776 22.630 1.00 93.75 477 GLY A CA 1
ATOM 3770 C C . GLY A 1 477 ? -30.485 4.333 21.639 1.00 93.75 477 GLY A C 1
ATOM 3771 O O . GLY A 1 477 ? -30.194 4.077 20.468 1.00 93.75 477 GLY A O 1
ATOM 3772 N N . LEU A 1 478 ? -31.747 4.287 22.075 1.00 90.06 478 LEU A N 1
ATOM 3773 C CA . LEU A 1 478 ? -32.894 3.974 21.216 1.00 90.06 478 LEU A CA 1
ATOM 3774 C C . LEU A 1 478 ? -33.173 5.086 20.194 1.00 90.06 478 LEU A C 1
ATOM 3776 O O . LEU A 1 478 ? -33.413 4.774 19.030 1.00 90.06 478 LEU A O 1
ATOM 3780 N N . GLU A 1 479 ? -33.060 6.360 20.579 1.00 86.44 479 GLU A N 1
ATOM 3781 C CA . GLU A 1 479 ? -33.149 7.516 19.671 1.00 86.44 479 GLU A CA 1
ATOM 3782 C C . GLU A 1 479 ? -32.127 7.398 18.521 1.00 86.44 479 GLU A C 1
ATOM 3784 O O . GLU A 1 479 ? -32.483 7.535 17.347 1.00 86.44 479 GLU A O 1
ATOM 3789 N N . GLN A 1 480 ? -30.875 7.033 18.827 1.00 91.56 480 GLN A N 1
ATOM 3790 C CA . GLN A 1 480 ? -29.841 6.776 17.814 1.00 91.56 480 GLN A CA 1
ATOM 3791 C C . GLN A 1 480 ? -30.132 5.528 16.961 1.00 91.56 480 GLN A C 1
ATOM 3793 O O . GLN A 1 480 ? -29.840 5.510 15.763 1.00 91.56 480 GLN A O 1
ATOM 3798 N N . SER A 1 481 ? -30.729 4.480 17.534 1.00 92.12 481 SER A N 1
ATOM 3799 C CA . SER A 1 481 ? -31.152 3.288 16.781 1.00 92.12 481 SER A CA 1
ATOM 3800 C C . SER A 1 481 ? -32.261 3.618 15.768 1.00 92.12 481 SER A C 1
ATOM 3802 O O . SER A 1 481 ? -32.179 3.224 14.601 1.00 92.12 481 SER A O 1
ATOM 3804 N N . ILE A 1 482 ? -33.244 4.427 16.180 1.00 85.31 482 ILE A N 1
ATOM 3805 C CA . ILE A 1 482 ? -34.330 4.935 15.330 1.00 85.31 482 ILE A CA 1
ATOM 3806 C C . ILE A 1 482 ? -33.767 5.827 14.217 1.00 85.31 482 ILE A C 1
ATOM 3808 O O . ILE A 1 482 ? -34.116 5.629 13.054 1.00 85.31 482 ILE A O 1
ATOM 3812 N N . ALA A 1 483 ? -32.829 6.730 14.521 1.00 86.62 483 ALA A N 1
ATOM 3813 C CA . ALA A 1 483 ? -32.152 7.539 13.504 1.00 86.62 483 ALA A CA 1
ATOM 3814 C C . ALA A 1 483 ? -31.434 6.667 12.451 1.00 86.62 483 ALA A C 1
ATOM 3816 O O . ALA A 1 483 ? -31.586 6.885 11.248 1.00 86.62 483 ALA A O 1
ATOM 3817 N N . ASN A 1 484 ? -30.726 5.616 12.877 1.00 91.62 484 ASN A N 1
ATOM 3818 C CA . ASN A 1 484 ? -30.085 4.656 11.970 1.00 91.62 484 ASN A CA 1
ATOM 3819 C C . ASN A 1 484 ? -31.088 3.786 11.184 1.00 91.62 484 ASN A C 1
ATOM 3821 O O . ASN A 1 484 ? -30.765 3.290 10.102 1.00 91.62 484 ASN A O 1
ATOM 3825 N N . ALA A 1 485 ? -32.303 3.560 11.691 1.00 87.25 485 ALA A N 1
ATOM 3826 C CA . ALA A 1 485 ? -33.386 2.934 10.929 1.00 87.25 485 ALA A CA 1
ATOM 3827 C C . ALA A 1 485 ? -33.963 3.896 9.874 1.00 87.25 485 ALA A C 1
ATOM 3829 O O . ALA A 1 485 ? -34.077 3.515 8.709 1.00 87.25 485 ALA A O 1
ATOM 3830 N N . ALA A 1 486 ? -34.224 5.152 10.247 1.00 85.00 486 ALA A N 1
ATOM 3831 C CA . ALA A 1 486 ? -34.712 6.200 9.353 1.00 85.00 486 ALA A CA 1
ATOM 3832 C C . ALA A 1 486 ? -33.753 6.470 8.181 1.00 85.00 486 ALA A C 1
ATOM 3834 O O . ALA A 1 486 ? -34.187 6.491 7.033 1.00 85.00 486 ALA A O 1
ATOM 3835 N N . GLN A 1 487 ? -32.443 6.578 8.435 1.00 86.31 487 GLN A N 1
ATOM 3836 C CA . GLN A 1 487 ? -31.445 6.768 7.371 1.00 86.31 487 GLN A CA 1
ATOM 3837 C C . GLN A 1 487 ? -31.416 5.600 6.369 1.00 86.31 487 GLN A C 1
ATOM 3839 O O . GLN A 1 487 ? -31.308 5.821 5.164 1.00 86.31 487 GLN A O 1
ATOM 3844 N N . ARG A 1 488 ? -31.583 4.352 6.837 1.00 86.31 488 ARG A N 1
ATOM 3845 C CA . ARG A 1 488 ? -31.712 3.181 5.949 1.00 86.31 488 ARG A CA 1
ATOM 3846 C C . ARG A 1 488 ? -33.012 3.216 5.143 1.00 86.31 488 ARG A C 1
ATOM 3848 O O . ARG A 1 488 ? -32.981 2.947 3.948 1.00 86.31 488 ARG A O 1
ATOM 3855 N N . TYR A 1 489 ? -34.132 3.579 5.767 1.00 82.94 489 TYR A N 1
ATOM 3856 C CA . TYR A 1 489 ? -35.420 3.744 5.086 1.00 82.94 489 TYR A CA 1
ATOM 3857 C C . TYR A 1 489 ? -35.354 4.818 3.987 1.00 82.94 489 TYR A C 1
ATOM 3859 O O . TYR A 1 489 ? -35.706 4.534 2.845 1.00 82.94 489 TYR A O 1
ATOM 3867 N N . PHE A 1 490 ? -34.807 6.002 4.284 1.00 82.19 490 PHE A N 1
ATOM 3868 C CA . PHE A 1 490 ? -34.588 7.063 3.295 1.00 82.19 490 PHE A CA 1
ATOM 3869 C C . PHE A 1 490 ? -33.675 6.622 2.145 1.00 82.19 490 PHE A C 1
ATOM 3871 O O . PHE A 1 490 ? -33.977 6.900 0.987 1.00 82.19 490 PHE A O 1
ATOM 3878 N N . TYR A 1 491 ? -32.583 5.907 2.443 1.00 81.56 491 TYR A N 1
ATOM 3879 C CA . TYR A 1 491 ? -31.681 5.369 1.423 1.00 81.56 491 TYR A CA 1
ATOM 3880 C C . TYR A 1 491 ? -32.406 4.418 0.457 1.00 81.56 491 TYR A C 1
ATOM 3882 O O . TYR A 1 491 ? -32.268 4.560 -0.759 1.00 81.56 491 TYR A O 1
ATOM 3890 N N . TYR A 1 492 ? -33.222 3.491 0.973 1.00 81.25 492 TYR A N 1
ATOM 3891 C CA . TYR A 1 492 ? -33.978 2.563 0.130 1.00 81.25 492 TYR A CA 1
ATOM 3892 C C . TYR A 1 492 ? -35.127 3.242 -0.629 1.00 81.25 492 TYR A C 1
ATOM 3894 O O . TYR A 1 492 ? -35.283 2.990 -1.818 1.00 81.25 492 TYR A O 1
ATOM 3902 N N . GLU A 1 493 ? -35.889 4.151 -0.017 1.00 77.56 493 GLU A N 1
ATOM 3903 C CA . GLU A 1 493 ? -36.948 4.893 -0.723 1.00 77.56 493 GLU A CA 1
ATOM 3904 C C . GLU A 1 493 ? -36.379 5.819 -1.821 1.00 77.56 493 GLU A C 1
ATOM 3906 O O . GLU A 1 493 ? -37.001 5.977 -2.873 1.00 77.56 493 GLU A O 1
ATOM 3911 N N . ARG A 1 494 ? -35.169 6.370 -1.630 1.00 76.38 494 ARG A N 1
ATOM 3912 C CA . ARG A 1 494 ? -34.419 7.108 -2.664 1.00 76.38 494 ARG A CA 1
ATOM 3913 C C . ARG A 1 494 ? -33.914 6.193 -3.784 1.00 76.38 494 ARG A C 1
ATOM 3915 O O . ARG A 1 494 ? -33.949 6.593 -4.945 1.00 76.38 494 ARG A O 1
ATOM 3922 N N . LEU A 1 495 ? -33.472 4.973 -3.467 1.00 75.50 495 LEU A N 1
ATOM 3923 C CA . LEU A 1 495 ? -33.131 3.956 -4.473 1.00 75.50 495 LEU A CA 1
ATOM 3924 C C . LEU A 1 495 ? -34.368 3.535 -5.292 1.00 75.50 495 LEU A C 1
ATOM 3926 O O . LEU A 1 495 ? -34.250 3.271 -6.483 1.00 75.50 495 LEU A O 1
ATOM 3930 N N . LEU A 1 496 ? -35.554 3.564 -4.675 1.00 74.69 496 LEU A N 1
ATOM 3931 C CA . LEU A 1 496 ? -36.866 3.398 -5.315 1.00 74.69 496 LEU A CA 1
ATOM 3932 C C . LEU A 1 496 ? -37.419 4.696 -5.952 1.00 74.69 496 LEU A C 1
ATOM 3934 O O . LEU A 1 496 ? -38.612 4.786 -6.243 1.00 74.69 496 LEU A O 1
ATOM 3938 N N . GLY A 1 497 ? -36.573 5.706 -6.177 1.00 72.81 497 GLY A N 1
ATOM 3939 C CA . GLY A 1 497 ? -36.883 6.864 -7.021 1.00 72.81 497 GLY A CA 1
ATOM 3940 C C . GLY A 1 497 ? -37.714 7.987 -6.390 1.00 72.81 497 GLY A C 1
ATOM 3941 O O . GLY A 1 497 ? -38.071 8.924 -7.104 1.00 72.81 497 GLY A O 1
ATOM 3942 N N . LYS A 1 498 ? -38.015 7.954 -5.082 1.00 70.88 498 LYS A N 1
ATOM 3943 C CA . LYS A 1 498 ? -38.666 9.101 -4.422 1.00 70.88 498 LYS A CA 1
ATOM 3944 C C . LYS A 1 498 ? -37.745 10.320 -4.337 1.00 70.88 498 LYS A C 1
ATOM 3946 O O . LYS A 1 498 ? -36.540 10.198 -4.114 1.00 70.88 498 LYS A O 1
ATOM 3951 N N . GLN A 1 499 ? -38.350 11.503 -4.429 1.00 70.56 499 GLN A N 1
ATOM 3952 C CA . GLN A 1 499 ? -37.696 12.774 -4.119 1.00 70.56 499 GLN A CA 1
ATOM 3953 C C . GLN A 1 499 ? -37.732 13.045 -2.609 1.00 70.56 499 GLN A C 1
ATOM 3955 O O . GLN A 1 499 ? -38.597 12.539 -1.897 1.00 70.56 499 GLN A O 1
ATOM 3960 N N . GLU A 1 500 ? -36.795 13.858 -2.115 1.00 67.12 500 GLU A N 1
ATOM 3961 C CA . GLU A 1 500 ? -36.598 14.104 -0.674 1.00 67.12 500 GLU A CA 1
ATOM 3962 C C . GLU A 1 500 ? -37.800 14.794 0.007 1.00 67.12 500 GLU A C 1
ATOM 3964 O O . GLU A 1 500 ? -37.942 14.716 1.223 1.00 67.12 500 GLU A O 1
ATOM 3969 N N . THR A 1 501 ? -38.712 15.391 -0.769 1.00 70.75 501 THR A N 1
ATOM 3970 C CA . THR A 1 501 ? -39.998 15.948 -0.310 1.00 70.75 501 THR A CA 1
ATOM 3971 C C . THR A 1 501 ? -40.997 14.895 0.174 1.00 70.75 501 THR A C 1
ATOM 3973 O O . THR A 1 501 ? -41.850 15.199 1.004 1.00 70.75 501 THR A O 1
ATOM 3976 N N . ASP A 1 502 ? -40.891 13.659 -0.320 1.00 67.88 502 ASP A N 1
ATOM 3977 C CA . ASP A 1 502 ? -41.907 12.607 -0.160 1.00 67.88 502 ASP A CA 1
ATOM 3978 C C . ASP A 1 502 ? -41.493 11.568 0.909 1.00 67.88 502 ASP A C 1
ATOM 3980 O O . ASP A 1 502 ? -42.032 10.452 0.989 1.00 67.88 502 ASP A O 1
ATOM 3984 N N . LEU A 1 503 ? -40.482 11.924 1.711 1.00 66.88 503 LEU A N 1
ATOM 3985 C CA . LEU A 1 503 ? -39.787 11.076 2.678 1.00 66.88 503 LEU A CA 1
ATOM 3986 C C . LEU A 1 503 ? -40.105 11.482 4.124 1.00 66.88 503 LEU A C 1
ATOM 3988 O O . LEU A 1 503 ? -39.262 12.003 4.850 1.00 66.88 503 LEU A O 1
ATOM 3992 N N . GLY A 1 504 ? -41.326 11.184 4.566 1.00 69.00 504 GLY A N 1
ATOM 3993 C CA . GLY A 1 504 ? -41.674 11.189 5.989 1.00 69.00 504 GLY A CA 1
ATOM 3994 C C . GLY A 1 504 ? -41.272 9.881 6.680 1.00 69.00 504 GLY A C 1
ATOM 3995 O O . GLY A 1 504 ? -41.547 8.796 6.161 1.00 69.00 504 GLY A O 1
ATOM 3996 N N . VAL A 1 505 ? -40.668 9.977 7.867 1.00 68.50 505 VAL A N 1
ATOM 3997 C CA . VAL A 1 505 ? -40.683 8.892 8.867 1.00 68.50 505 VAL A CA 1
ATOM 3998 C C . VAL A 1 505 ? -42.002 9.017 9.637 1.00 68.50 505 VAL A C 1
ATOM 4000 O O . VAL A 1 505 ? -42.399 10.148 9.918 1.00 68.50 505 VAL A O 1
ATOM 4003 N N . PRO A 1 506 ? -42.689 7.920 10.002 1.00 65.56 506 PRO A N 1
ATOM 4004 C CA . PRO A 1 506 ? -43.797 7.998 10.948 1.00 65.56 506 PRO A CA 1
ATOM 4005 C C . PRO A 1 506 ? -43.317 8.607 12.271 1.00 65.56 506 PRO A C 1
ATOM 4007 O O . PRO A 1 506 ? -42.379 8.089 12.881 1.00 65.56 506 PRO A O 1
ATOM 4010 N N . GLU A 1 507 ? -43.944 9.696 12.715 1.00 64.94 507 GLU A N 1
ATOM 4011 C CA . GLU A 1 507 ? -43.719 10.201 14.068 1.00 64.94 507 GLU A CA 1
ATOM 4012 C C . GLU A 1 507 ? -44.217 9.154 15.074 1.00 64.94 507 GLU A C 1
ATOM 4014 O O . GLU A 1 507 ? -45.288 8.568 14.905 1.00 64.94 507 GLU A O 1
ATOM 4019 N N . LEU A 1 508 ? -43.412 8.880 16.101 1.00 63.03 508 LEU A N 1
ATOM 4020 C CA . LEU A 1 508 ? -43.820 8.017 17.204 1.00 63.03 508 LEU A CA 1
ATOM 4021 C C . LEU A 1 508 ? -44.635 8.855 18.188 1.00 63.03 508 LEU A C 1
ATOM 4023 O O . LEU A 1 508 ? -44.144 9.881 18.665 1.00 63.03 508 LEU A O 1
ATOM 4027 N N . ASP A 1 509 ? -45.852 8.405 18.500 1.00 65.56 509 ASP A N 1
ATOM 4028 C CA . ASP A 1 509 ? -46.722 9.069 19.471 1.00 65.56 509 ASP A CA 1
ATOM 4029 C C . ASP A 1 509 ? -45.995 9.306 20.804 1.00 65.56 509 ASP A C 1
ATOM 4031 O O . ASP A 1 509 ? -45.278 8.443 21.324 1.00 65.56 509 ASP A O 1
ATOM 4035 N N . ALA A 1 510 ? -46.204 10.491 21.379 1.00 66.12 510 ALA A N 1
ATOM 4036 C CA . ALA A 1 510 ? -45.645 10.832 22.678 1.00 66.12 510 ALA A CA 1
ATOM 4037 C C . ALA A 1 510 ? -46.175 9.884 23.768 1.00 66.12 510 ALA A C 1
ATOM 4039 O O . ALA A 1 510 ? -47.352 9.524 23.785 1.00 66.12 510 ALA A O 1
ATOM 4040 N N . ILE A 1 511 ? -45.305 9.514 24.712 1.00 66.12 511 ILE A N 1
ATOM 4041 C CA . ILE A 1 511 ? -45.641 8.602 25.812 1.00 66.12 511 ILE A CA 1
ATOM 4042 C C . ILE A 1 511 ? -46.847 9.142 26.600 1.00 66.12 511 ILE A C 1
ATOM 4044 O O . ILE A 1 511 ? -46.774 10.217 27.202 1.00 66.12 511 ILE A O 1
ATOM 4048 N N . ASP A 1 512 ? -47.938 8.370 26.638 1.00 71.44 512 ASP A N 1
ATOM 4049 C CA . ASP A 1 512 ? -49.134 8.684 27.425 1.00 71.44 512 ASP A CA 1
ATOM 4050 C C . ASP A 1 512 ? -48.847 8.530 28.928 1.00 71.44 512 ASP A C 1
ATOM 4052 O O . ASP A 1 512 ? -49.050 7.477 29.544 1.00 71.44 512 ASP A O 1
ATOM 4056 N N . ASN A 1 513 ? -48.382 9.633 29.515 1.00 73.44 513 ASN A N 1
ATOM 4057 C CA . ASN A 1 513 ? -48.090 9.773 30.938 1.00 73.44 513 ASN A CA 1
ATOM 4058 C C . ASN A 1 513 ? -49.313 9.507 31.840 1.00 73.44 513 ASN A C 1
ATOM 4060 O O . ASN A 1 513 ? -49.140 9.072 32.978 1.00 73.44 513 ASN A O 1
ATOM 4064 N N . ASP A 1 514 ? -50.539 9.737 31.360 1.00 74.94 514 ASP A N 1
ATOM 4065 C CA . ASP A 1 514 ? -51.763 9.547 32.143 1.00 74.94 514 ASP A CA 1
ATOM 4066 C C . ASP A 1 514 ? -52.140 8.057 32.231 1.00 74.94 514 ASP A C 1
ATOM 4068 O O . ASP A 1 514 ? -52.445 7.554 33.318 1.00 74.94 514 ASP A O 1
ATOM 4072 N N . SER A 1 515 ? -52.006 7.303 31.132 1.00 70.19 515 SER A N 1
ATOM 4073 C CA . SER A 1 515 ? -52.121 5.833 31.154 1.00 70.19 515 SER A CA 1
ATOM 4074 C C . SER A 1 515 ? -51.077 5.175 32.069 1.00 70.19 515 SER A C 1
ATOM 4076 O O . SER A 1 515 ? -51.388 4.202 32.767 1.00 70.19 515 SER A O 1
ATOM 4078 N N . LEU A 1 516 ? -49.869 5.751 32.109 1.00 68.94 516 LEU A N 1
ATOM 4079 C CA . LEU A 1 516 ? -48.729 5.328 32.922 1.00 68.94 516 LEU A CA 1
ATOM 4080 C C . LEU A 1 516 ? -49.013 5.486 34.418 1.00 68.94 516 LEU A C 1
ATOM 4082 O O . LEU A 1 516 ? -48.924 4.513 35.167 1.00 68.94 516 LEU A O 1
ATOM 4086 N N . VAL A 1 517 ? -49.447 6.680 34.841 1.00 76.12 517 VAL A N 1
ATOM 4087 C CA . VAL A 1 517 ? -49.878 6.960 36.225 1.00 76.12 517 VAL A CA 1
ATOM 4088 C C . VAL A 1 517 ? -51.044 6.055 36.644 1.00 76.12 517 VAL A C 1
ATOM 4090 O O . VAL A 1 517 ? -51.141 5.658 37.805 1.00 76.12 517 VAL A O 1
ATOM 4093 N N . LYS A 1 518 ? -51.909 5.669 35.699 1.00 83.94 518 LYS A N 1
ATOM 4094 C CA . LYS A 1 518 ? -53.061 4.779 35.928 1.00 83.94 518 LYS A CA 1
ATOM 4095 C C . LYS A 1 518 ? -52.735 3.280 35.812 1.00 83.94 518 LYS A C 1
ATOM 4097 O O . LYS A 1 518 ? -53.653 2.471 35.942 1.00 83.94 518 LYS A O 1
ATOM 4102 N N . MET A 1 519 ? -51.472 2.906 35.568 1.00 72.06 519 MET A N 1
ATOM 4103 C CA . MET A 1 519 ? -50.994 1.533 35.307 1.00 72.06 519 MET A CA 1
ATOM 4104 C C . MET A 1 519 ? -51.787 0.761 34.230 1.00 72.06 519 MET A C 1
ATOM 4106 O O . MET A 1 519 ? -51.862 -0.468 34.261 1.00 72.06 519 MET A O 1
ATOM 4110 N N . LYS A 1 520 ? -52.396 1.454 33.260 1.00 69.31 520 LYS A N 1
ATOM 4111 C CA . LYS A 1 520 ? -53.237 0.845 32.210 1.00 69.31 520 LYS A CA 1
ATOM 4112 C C . LYS A 1 520 ? -52.529 0.833 30.860 1.00 69.31 520 LYS A C 1
ATOM 4114 O O . LYS A 1 520 ? -53.054 1.324 29.865 1.00 69.31 520 LYS A O 1
ATOM 4119 N N . PHE A 1 521 ? -51.338 0.240 30.836 1.00 64.44 521 PHE A N 1
ATOM 4120 C CA . PHE A 1 521 ? -50.555 0.106 29.613 1.00 64.44 521 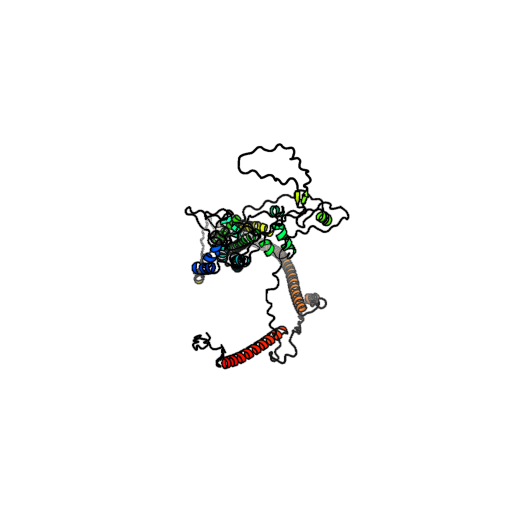PHE A CA 1
ATOM 4121 C C . PHE A 1 521 ? -51.278 -0.774 28.580 1.00 64.44 521 PHE A C 1
ATOM 4123 O O . PHE A 1 521 ? -51.521 -1.961 28.805 1.00 64.44 521 PHE A O 1
ATOM 4130 N N . LYS A 1 522 ? -51.586 -0.181 27.426 1.00 64.00 522 LYS A N 1
ATOM 4131 C CA . LYS A 1 522 ? -51.931 -0.873 26.180 1.00 64.00 522 LYS A CA 1
ATOM 4132 C C . LYS A 1 522 ? -51.226 -0.169 25.025 1.00 64.00 522 LYS A C 1
ATOM 4134 O O . LYS A 1 522 ? -51.814 0.681 24.363 1.00 64.00 522 LYS A O 1
ATOM 4139 N N . SER A 1 523 ? -49.973 -0.533 24.777 1.00 62.12 523 SER A N 1
ATOM 4140 C CA . SER A 1 523 ? -49.354 -0.270 23.481 1.00 62.12 523 SER A CA 1
ATOM 4141 C C . SER A 1 523 ? -50.027 -1.159 22.433 1.00 62.12 523 SER A C 1
ATOM 4143 O O . SER A 1 523 ? -50.148 -2.371 22.609 1.00 62.12 523 SER A O 1
ATOM 4145 N N . ASN A 1 524 ? -50.490 -0.551 21.346 1.00 60.75 524 ASN A N 1
ATOM 4146 C CA . ASN A 1 524 ? -50.921 -1.258 20.148 1.00 60.75 524 ASN A CA 1
ATOM 4147 C C . ASN A 1 524 ? -50.027 -0.769 19.013 1.00 60.75 524 ASN A C 1
ATOM 4149 O O . ASN A 1 524 ? -50.287 0.288 18.442 1.00 60.75 524 ASN A O 1
ATOM 4153 N N . GLU A 1 525 ? -48.935 -1.490 18.762 1.00 58.66 525 GLU A N 1
ATOM 4154 C CA . GLU A 1 525 ? -47.922 -1.073 17.792 1.00 58.66 525 GLU A CA 1
ATOM 4155 C C . GLU A 1 525 ? -48.547 -0.906 16.394 1.00 58.66 525 GLU A C 1
ATOM 4157 O O . GLU A 1 525 ? -49.325 -1.767 15.962 1.00 58.66 525 GLU A O 1
ATOM 4162 N N . PRO A 1 526 ? -48.255 0.196 15.676 1.00 63.38 526 PRO A N 1
ATOM 4163 C CA . PRO A 1 526 ? -48.800 0.414 14.346 1.00 63.38 526 PRO A CA 1
ATOM 4164 C C . PRO A 1 526 ? -48.221 -0.627 13.386 1.00 63.38 526 PRO A C 1
ATOM 4166 O O . PRO A 1 526 ? -47.036 -0.604 13.058 1.00 63.38 526 PRO A O 1
ATOM 4169 N N . GLY A 1 527 ? -49.068 -1.551 12.927 1.00 58.75 527 GLY A N 1
ATOM 4170 C CA . GLY A 1 527 ? -48.684 -2.585 11.971 1.00 58.75 527 GLY A CA 1
ATOM 4171 C C . GLY A 1 527 ? -48.278 -1.973 10.632 1.00 58.75 527 GLY A C 1
ATOM 4172 O O . GLY A 1 527 ? -49.138 -1.675 9.804 1.00 58.75 527 GLY A O 1
ATOM 4173 N N . ILE A 1 528 ? -46.971 -1.791 10.423 1.00 60.47 528 ILE A N 1
ATOM 4174 C CA . ILE A 1 528 ? -46.408 -1.237 9.189 1.00 60.47 528 ILE A CA 1
ATOM 4175 C C . ILE A 1 528 ? -46.702 -2.210 8.043 1.00 60.47 528 ILE A C 1
ATOM 4177 O O . ILE A 1 528 ? -46.091 -3.275 7.938 1.00 60.47 528 ILE A O 1
ATOM 4181 N N . SER A 1 529 ? -47.647 -1.849 7.177 1.00 59.38 529 SER A N 1
ATOM 4182 C CA . SER A 1 529 ? -47.949 -2.621 5.977 1.00 59.38 529 SER A CA 1
ATOM 4183 C C . SER A 1 529 ? -46.762 -2.578 5.014 1.00 59.38 529 SER A C 1
ATOM 4185 O O . SER A 1 529 ? -46.239 -1.512 4.687 1.00 59.38 529 SER A O 1
ATOM 4187 N N . TYR A 1 530 ? -46.332 -3.747 4.533 1.00 59.88 530 TYR A N 1
ATOM 4188 C CA . TYR A 1 530 ? -45.298 -3.820 3.504 1.00 59.88 530 TYR A CA 1
ATOM 4189 C C . TYR A 1 530 ? -45.770 -3.085 2.244 1.00 59.88 530 TYR A C 1
ATOM 4191 O O . TYR A 1 530 ? -46.772 -3.463 1.632 1.00 59.88 530 TYR A O 1
ATOM 4199 N N . ARG A 1 531 ? -45.048 -2.027 1.860 1.00 58.41 531 ARG A N 1
ATOM 4200 C CA . ARG A 1 531 ? -45.331 -1.262 0.644 1.00 58.41 531 ARG A CA 1
ATOM 4201 C C . ARG A 1 531 ? -45.167 -2.178 -0.582 1.00 58.41 531 ARG A C 1
ATOM 4203 O O . ARG A 1 531 ? -44.128 -2.830 -0.690 1.00 58.41 531 ARG A O 1
ATOM 4210 N N . PRO A 1 532 ? -46.123 -2.210 -1.531 1.00 59.94 532 PRO A N 1
ATOM 4211 C CA . PRO A 1 532 ? -45.877 -2.824 -2.829 1.00 59.94 532 PRO A CA 1
ATOM 4212 C C . PRO A 1 532 ? -44.782 -2.025 -3.545 1.00 59.94 532 PRO A C 1
ATOM 4214 O O . PRO A 1 532 ? -44.958 -0.843 -3.850 1.00 59.94 532 PRO A O 1
ATOM 4217 N N . ILE A 1 533 ? -43.633 -2.662 -3.762 1.00 61.22 533 ILE A N 1
ATOM 4218 C CA . ILE A 1 533 ? -42.529 -2.090 -4.531 1.00 61.22 533 ILE A CA 1
ATOM 4219 C C . ILE A 1 533 ? -42.861 -2.260 -6.012 1.00 61.22 533 ILE A C 1
ATOM 4221 O O . ILE A 1 533 ? -43.092 -3.383 -6.466 1.00 61.22 533 ILE A O 1
ATOM 4225 N N . ASP A 1 534 ? -42.861 -1.154 -6.752 1.00 58.34 534 ASP A N 1
ATOM 4226 C CA . ASP A 1 534 ? -42.932 -1.180 -8.210 1.00 58.34 534 ASP A CA 1
ATOM 4227 C C . ASP A 1 534 ? -41.521 -1.490 -8.731 1.00 58.34 534 ASP A C 1
ATOM 4229 O O . ASP A 1 534 ? -40.655 -0.623 -8.837 1.00 58.34 534 ASP A O 1
ATOM 4233 N N . VAL A 1 535 ? -41.243 -2.785 -8.887 1.00 60.56 535 VAL A N 1
ATOM 4234 C CA . VAL A 1 535 ? -39.959 -3.301 -9.379 1.00 60.56 535 VAL A CA 1
ATOM 4235 C C . VAL A 1 535 ? -39.908 -3.100 -10.892 1.00 60.56 535 VAL A C 1
ATOM 4237 O O . VAL A 1 535 ? -40.915 -3.346 -11.557 1.00 60.56 535 VAL A O 1
ATOM 4240 N N . ASP A 1 536 ? -38.745 -2.733 -11.446 1.00 62.41 536 ASP A N 1
ATOM 4241 C CA . ASP A 1 536 ? -38.515 -2.812 -12.896 1.00 62.41 536 ASP A CA 1
ATOM 4242 C C . ASP A 1 536 ? -38.670 -4.268 -13.349 1.00 62.41 536 ASP A C 1
ATOM 4244 O O . ASP A 1 536 ? -37.779 -5.101 -13.194 1.00 62.41 536 ASP A O 1
ATOM 4248 N N . ILE A 1 537 ? -39.864 -4.574 -13.840 1.00 63.00 537 ILE A N 1
ATOM 4249 C CA . ILE A 1 537 ? -40.259 -5.856 -14.397 1.00 63.00 537 ILE A CA 1
ATOM 4250 C C . ILE A 1 537 ? -40.545 -5.562 -15.857 1.00 63.00 537 ILE A C 1
ATOM 4252 O O . ILE A 1 537 ? -41.506 -4.850 -16.164 1.00 63.00 537 ILE A O 1
ATOM 4256 N N . ALA A 1 538 ? -39.736 -6.124 -16.750 1.00 61.66 538 ALA A N 1
ATOM 4257 C CA . ALA A 1 538 ? -39.928 -5.957 -18.179 1.00 61.66 538 ALA A CA 1
ATOM 4258 C C . ALA A 1 538 ? -41.368 -6.354 -18.558 1.00 61.66 538 ALA A C 1
ATOM 4260 O O . ALA A 1 538 ? -41.822 -7.466 -18.282 1.00 61.66 538 ALA A O 1
ATOM 4261 N N . GLN A 1 539 ? -42.119 -5.424 -19.151 1.00 59.47 539 GLN A N 1
ATOM 4262 C CA . GLN A 1 539 ? -43.514 -5.654 -19.525 1.00 59.47 539 GLN A CA 1
ATOM 4263 C C . GLN A 1 539 ? -43.607 -6.153 -20.970 1.00 59.47 539 GLN A C 1
ATOM 4265 O O . GLN A 1 539 ? -42.897 -5.675 -21.851 1.00 59.47 539 GLN A O 1
ATOM 4270 N N . GLY A 1 540 ? -44.503 -7.112 -21.222 1.00 57.34 540 GLY A N 1
ATOM 4271 C CA . GLY A 1 540 ? -44.727 -7.653 -22.568 1.00 57.34 540 GLY A CA 1
ATOM 4272 C C . GLY A 1 540 ? -43.676 -8.661 -23.053 1.00 57.34 540 GLY A C 1
ATOM 4273 O O . GLY A 1 540 ? -43.463 -8.758 -24.260 1.00 57.34 540 GLY A O 1
ATOM 4274 N N . VAL A 1 541 ? -43.035 -9.421 -22.152 1.00 56.12 541 VAL A N 1
ATOM 4275 C CA . VAL A 1 541 ? -41.992 -10.419 -22.488 1.00 56.12 541 VAL A CA 1
ATOM 4276 C C . VAL A 1 541 ? -42.568 -11.680 -23.156 1.00 56.12 541 VAL A C 1
ATOM 4278 O O . VAL A 1 541 ? -42.539 -12.786 -22.614 1.00 56.12 541 VAL A O 1
ATOM 4281 N N . ASN A 1 542 ? -43.086 -11.513 -24.370 1.00 55.50 542 ASN A N 1
ATOM 4282 C CA . ASN A 1 542 ? -43.492 -12.595 -25.263 1.00 55.50 542 ASN A CA 1
ATOM 4283 C C . ASN A 1 542 ? -42.243 -13.229 -25.901 1.00 55.50 542 ASN A C 1
ATOM 4285 O O . ASN A 1 542 ? -41.901 -12.926 -27.042 1.00 55.50 542 ASN A O 1
ATOM 4289 N N . GLY A 1 543 ? -41.540 -14.080 -25.150 1.00 65.69 543 GLY A N 1
ATOM 4290 C CA . GLY A 1 543 ? -40.296 -14.710 -25.596 1.00 65.69 543 GLY A CA 1
ATOM 4291 C C . GLY A 1 543 ? -39.569 -15.478 -24.488 1.00 65.69 543 GLY A C 1
ATOM 4292 O O . GLY A 1 543 ? -40.204 -16.049 -23.599 1.00 65.69 543 GLY A O 1
ATOM 4293 N N . VAL A 1 544 ? -38.233 -15.463 -24.550 1.00 58.12 544 VAL A N 1
ATOM 4294 C CA . VAL A 1 544 ? -37.275 -16.287 -23.778 1.00 58.12 544 VAL A CA 1
ATOM 4295 C C . VAL A 1 544 ? -37.592 -16.441 -22.281 1.00 58.12 544 VAL A C 1
ATOM 4297 O O . VAL A 1 544 ? -37.402 -17.522 -21.730 1.00 58.12 544 VAL A O 1
ATOM 4300 N N . ALA A 1 545 ? -38.102 -15.400 -21.615 1.00 56.72 545 ALA A N 1
ATOM 4301 C CA . ALA A 1 545 ? -38.364 -15.418 -20.171 1.00 56.72 545 ALA A CA 1
ATOM 4302 C C . ALA A 1 545 ? -39.587 -16.256 -19.736 1.00 56.72 545 ALA A C 1
ATOM 4304 O O . ALA A 1 545 ? -39.796 -16.451 -18.537 1.00 56.72 545 ALA A O 1
ATOM 4305 N N . GLY A 1 546 ? -40.431 -16.719 -20.667 1.00 58.47 546 GLY A N 1
ATOM 4306 C CA . GLY A 1 546 ? -41.552 -17.622 -20.365 1.00 58.47 546 GLY A CA 1
ATOM 4307 C C . GLY A 1 546 ? -42.613 -17.058 -19.406 1.00 58.47 546 GLY A C 1
ATOM 4308 O O . GLY A 1 546 ? -43.250 -17.821 -18.686 1.00 58.47 546 GLY A O 1
ATOM 4309 N N . GLY A 1 547 ? -42.782 -15.731 -19.355 1.00 60.94 547 GLY A N 1
ATOM 4310 C CA . GLY A 1 547 ? -43.677 -15.053 -18.404 1.00 60.94 547 GLY A CA 1
ATOM 4311 C C . GLY A 1 547 ? -43.084 -14.818 -17.006 1.00 60.94 547 GLY A C 1
ATOM 4312 O O . GLY A 1 547 ? -43.792 -14.343 -16.117 1.00 60.94 547 GLY A O 1
ATOM 4313 N N . SER A 1 548 ? -41.799 -15.120 -16.798 1.00 62.03 548 SER A N 1
ATOM 4314 C CA . SER A 1 548 ? -41.080 -14.811 -15.557 1.00 62.03 548 SER A CA 1
ATOM 4315 C C . SER A 1 548 ? -40.897 -13.302 -15.374 1.00 62.03 548 SER A C 1
ATOM 4317 O O . SER A 1 548 ? -40.663 -12.572 -16.337 1.00 62.03 548 SER A O 1
ATOM 4319 N N . LYS A 1 549 ? -40.951 -12.832 -14.123 1.00 65.38 549 LYS A N 1
ATOM 4320 C CA . LYS A 1 549 ? -40.613 -11.447 -13.773 1.00 65.38 549 LYS A CA 1
ATOM 4321 C C . LYS A 1 549 ? -39.092 -11.282 -13.750 1.00 65.38 549 LYS A C 1
ATOM 4323 O O . LYS A 1 549 ? -38.448 -11.847 -12.872 1.00 65.38 549 LYS A O 1
ATOM 4328 N N . ILE A 1 550 ? -38.558 -10.513 -14.694 1.00 72.69 550 ILE A N 1
ATOM 4329 C CA . ILE A 1 550 ? -37.131 -10.182 -14.836 1.00 72.69 550 ILE A CA 1
ATOM 4330 C C . ILE A 1 550 ? -36.962 -8.682 -15.094 1.00 72.69 550 ILE A C 1
ATOM 4332 O O . ILE A 1 550 ? -37.890 -8.039 -15.594 1.00 72.69 550 ILE A O 1
ATOM 4336 N N . SER A 1 551 ? -35.792 -8.136 -14.773 1.00 80.50 551 SER A N 1
ATOM 4337 C CA . SER A 1 551 ? -35.447 -6.738 -15.050 1.00 80.50 551 SER A CA 1
ATOM 4338 C C . SER A 1 551 ? -35.163 -6.473 -16.531 1.00 80.50 551 SER A C 1
ATOM 4340 O O . SER A 1 551 ? -34.915 -7.388 -17.323 1.00 80.50 551 SER A O 1
ATOM 4342 N N . SER A 1 552 ? -35.166 -5.194 -16.909 1.00 80.06 552 SER A N 1
ATOM 4343 C CA . SER A 1 552 ? -34.804 -4.746 -18.260 1.00 80.06 552 SER A CA 1
ATOM 4344 C C . SER A 1 552 ? -33.394 -5.186 -18.690 1.00 80.06 552 SER A C 1
ATOM 4346 O O . SER A 1 552 ? -33.212 -5.612 -19.832 1.00 80.06 552 SER A O 1
ATOM 4348 N N . TYR A 1 553 ? -32.413 -5.162 -17.780 1.00 81.69 553 TYR A N 1
ATOM 4349 C CA . TYR A 1 553 ? -31.032 -5.578 -18.062 1.00 81.69 553 TYR A CA 1
ATOM 4350 C C . TYR A 1 553 ? -30.878 -7.100 -18.206 1.00 81.69 553 TYR A C 1
ATOM 4352 O O . TYR A 1 553 ? -30.185 -7.558 -19.113 1.00 81.69 553 TYR A O 1
ATOM 4360 N N . GLU A 1 554 ? -31.559 -7.893 -17.371 1.00 81.00 554 GLU A N 1
ATOM 4361 C CA . GLU A 1 554 ? -31.577 -9.361 -17.501 1.00 81.00 554 GLU A CA 1
ATOM 4362 C C . GLU A 1 554 ? -32.250 -9.797 -18.813 1.00 81.00 554 GLU A C 1
ATOM 4364 O O . GLU A 1 554 ? -31.805 -10.748 -19.454 1.00 81.00 554 GLU A O 1
ATOM 4369 N N . LEU A 1 555 ? -33.284 -9.075 -19.263 1.00 82.94 555 LEU A N 1
ATOM 4370 C CA . LEU A 1 555 ? -33.881 -9.288 -20.582 1.00 82.94 555 LEU A CA 1
ATOM 4371 C C . LEU A 1 555 ? -32.897 -8.947 -21.716 1.00 82.94 555 LEU A C 1
ATOM 4373 O O . LEU A 1 555 ? -32.825 -9.684 -22.699 1.00 82.94 555 LEU A O 1
ATOM 4377 N N . GLU A 1 556 ? -32.116 -7.871 -21.592 1.00 85.50 556 GLU A N 1
ATOM 4378 C CA . GLU A 1 556 ? -31.084 -7.525 -22.579 1.00 85.50 556 GLU A CA 1
ATOM 4379 C C . GLU A 1 556 ? -29.986 -8.605 -22.666 1.00 85.50 556 GLU A C 1
ATOM 4381 O O . GLU A 1 556 ? -29.531 -8.936 -23.763 1.00 85.50 556 GLU A O 1
ATOM 4386 N N . GLU A 1 557 ? -29.587 -9.196 -21.536 1.00 86.69 557 GLU A N 1
ATOM 4387 C CA . GLU A 1 557 ? -28.646 -10.322 -21.496 1.00 86.69 557 GLU A CA 1
ATOM 4388 C C . GLU A 1 557 ? -29.245 -11.600 -22.109 1.00 86.69 557 GLU A C 1
ATOM 4390 O O . GLU A 1 557 ? -28.618 -12.215 -22.973 1.00 86.69 557 GLU A O 1
ATOM 4395 N N . LEU A 1 558 ? -30.480 -11.968 -21.747 1.00 86.56 558 LEU A N 1
ATOM 4396 C CA . LEU A 1 558 ? -31.171 -13.137 -22.307 1.00 86.56 558 LEU A CA 1
ATOM 4397 C C . LEU A 1 558 ? -31.365 -13.037 -23.826 1.00 86.56 558 LEU A C 1
ATOM 4399 O O . LEU A 1 558 ? -31.154 -14.025 -24.531 1.00 86.56 558 LEU A O 1
ATOM 4403 N N . ASN A 1 559 ? -31.695 -11.851 -24.344 1.00 86.50 559 ASN A N 1
ATOM 4404 C CA . ASN A 1 559 ? -31.812 -11.619 -25.785 1.00 86.50 559 ASN A CA 1
ATOM 4405 C C . ASN A 1 559 ? -30.454 -11.794 -26.492 1.00 86.50 559 ASN A C 1
ATOM 4407 O O . ASN A 1 559 ? -30.375 -12.472 -27.515 1.00 86.50 559 ASN A O 1
ATOM 4411 N N . LYS A 1 560 ? -29.359 -11.269 -25.920 1.00 90.06 560 LYS A N 1
ATOM 4412 C CA . LYS A 1 560 ? -27.995 -11.469 -26.454 1.00 90.06 560 LYS A CA 1
ATOM 4413 C C . LYS A 1 560 ? -27.558 -12.937 -26.411 1.00 90.06 560 LYS A C 1
ATOM 4415 O O . LYS A 1 560 ? -26.858 -13.387 -27.316 1.00 90.06 560 LYS A O 1
ATOM 4420 N N . LEU A 1 561 ? -27.975 -13.694 -25.393 1.00 89.75 561 LEU A N 1
ATOM 4421 C CA . LEU A 1 561 ? -27.727 -15.136 -25.295 1.00 89.75 561 LEU A CA 1
ATOM 4422 C C . LEU A 1 561 ? -28.519 -15.938 -26.345 1.00 89.75 561 LEU A C 1
ATOM 4424 O O . LEU A 1 561 ? -27.997 -16.921 -26.877 1.00 89.75 561 LEU A O 1
ATOM 4428 N N . GLU A 1 562 ? -29.744 -15.523 -26.685 1.00 88.69 562 GLU A N 1
ATOM 4429 C CA . GLU A 1 562 ? -30.505 -16.117 -27.792 1.00 88.69 562 GLU A CA 1
ATOM 4430 C C . GLU A 1 562 ? -29.888 -15.778 -29.158 1.00 88.69 562 GLU A C 1
ATOM 4432 O O . GLU A 1 562 ? -29.669 -16.689 -29.960 1.00 88.69 562 GLU A O 1
ATOM 4437 N N . GLU A 1 563 ? -29.506 -14.518 -29.402 1.00 91.56 563 GLU A N 1
ATOM 4438 C CA . GLU A 1 563 ? -28.772 -14.128 -30.615 1.00 91.56 563 GLU A CA 1
ATOM 4439 C C . GLU A 1 563 ? -27.475 -14.936 -30.773 1.00 91.56 563 GLU A C 1
ATOM 4441 O O . GLU A 1 563 ? -27.225 -15.505 -31.838 1.00 91.56 563 GLU A O 1
ATOM 4446 N N . ALA A 1 564 ? -26.672 -15.056 -29.709 1.00 92.94 564 ALA A N 1
ATOM 4447 C CA . ALA A 1 564 ? -25.436 -15.838 -29.714 1.00 92.94 564 ALA A CA 1
ATOM 4448 C C . ALA A 1 564 ? -25.679 -17.319 -30.058 1.00 92.94 564 ALA A C 1
ATOM 4450 O O . ALA A 1 564 ? -24.945 -17.890 -30.868 1.00 92.94 564 ALA A O 1
ATOM 4451 N N . ARG A 1 565 ? -26.743 -17.930 -29.514 1.00 91.44 565 ARG A N 1
ATOM 4452 C CA . ARG A 1 565 ? -27.167 -19.296 -29.869 1.00 91.44 565 ARG A CA 1
ATOM 4453 C C . ARG A 1 565 ? -27.577 -19.396 -31.342 1.00 91.44 565 ARG A C 1
ATOM 4455 O O . ARG A 1 565 ? -27.224 -20.372 -32.003 1.00 91.44 565 ARG A O 1
ATOM 4462 N N . GLY A 1 566 ? -28.280 -18.391 -31.867 1.00 92.00 566 GLY A N 1
ATOM 4463 C CA . GLY A 1 566 ? -28.650 -18.298 -33.281 1.00 92.00 566 GLY A CA 1
ATOM 4464 C C . GLY A 1 566 ? -27.429 -18.251 -34.205 1.00 92.00 566 GLY A C 1
ATOM 4465 O O . GLY A 1 566 ? -27.342 -19.035 -35.152 1.00 92.00 566 GLY A O 1
ATOM 4466 N N . TYR A 1 567 ? -26.443 -17.402 -33.894 1.00 93.88 567 TYR A N 1
ATOM 4467 C CA . TYR A 1 567 ? -25.178 -17.346 -34.635 1.00 93.88 567 TYR A CA 1
ATOM 4468 C C . TYR A 1 567 ? -24.384 -18.657 -34.539 1.00 93.88 567 TYR A C 1
ATOM 4470 O O . TYR A 1 567 ? -23.833 -19.099 -35.546 1.00 93.88 567 TYR A O 1
ATOM 4478 N N . GLN A 1 568 ? -24.358 -19.316 -33.375 1.00 93.06 568 GLN A N 1
ATOM 4479 C CA . GLN A 1 568 ? -23.678 -20.605 -33.203 1.00 93.06 568 GLN A CA 1
ATOM 4480 C C . GLN A 1 568 ? -24.315 -21.711 -34.062 1.00 93.06 568 GLN A C 1
ATOM 4482 O O . GLN A 1 568 ? -23.601 -22.441 -34.748 1.00 93.06 568 GLN A O 1
ATOM 4487 N N . ALA A 1 569 ? -25.649 -21.805 -34.082 1.00 92.12 569 ALA A N 1
ATOM 4488 C CA . ALA A 1 569 ? -26.369 -22.765 -34.921 1.00 92.12 569 ALA A CA 1
ATOM 4489 C C . ALA A 1 569 ? -26.163 -22.496 -36.425 1.00 92.12 569 ALA A C 1
ATOM 4491 O O . ALA A 1 569 ? -25.990 -23.432 -37.206 1.00 92.12 569 ALA A O 1
ATOM 4492 N N . ALA A 1 570 ? -26.125 -21.221 -36.830 1.00 91.19 570 ALA A N 1
ATOM 4493 C CA . ALA A 1 570 ? -25.817 -20.833 -38.204 1.00 91.19 570 ALA A CA 1
ATOM 4494 C C . ALA A 1 570 ? -24.360 -21.152 -38.600 1.00 91.19 570 ALA A C 1
ATOM 4496 O O . ALA A 1 570 ? -24.130 -21.573 -39.732 1.00 91.19 570 ALA A O 1
ATOM 4497 N N . SER A 1 571 ? -23.391 -21.000 -37.685 1.00 89.06 571 SER A N 1
ATOM 4498 C CA . SER A 1 571 ? -21.988 -21.386 -37.924 1.00 89.06 571 SER A CA 1
ATOM 4499 C C . SER A 1 571 ? -21.863 -22.889 -38.149 1.00 89.06 571 SER A C 1
ATOM 4501 O O . SER A 1 571 ? -21.308 -23.295 -39.163 1.00 89.06 571 SER A O 1
ATOM 4503 N N . ALA A 1 572 ? -22.473 -23.710 -37.286 1.00 89.31 572 ALA A N 1
ATOM 4504 C CA . ALA A 1 572 ? -22.452 -25.167 -37.425 1.00 89.31 572 ALA A CA 1
ATOM 4505 C C . ALA A 1 572 ? -23.012 -25.631 -38.785 1.00 89.31 572 ALA A C 1
ATOM 4507 O O . ALA A 1 572 ? -22.373 -26.413 -39.482 1.00 89.31 572 ALA A O 1
ATOM 4508 N N . ALA A 1 573 ? -24.147 -25.074 -39.225 1.00 88.06 573 ALA A N 1
ATOM 4509 C CA . ALA A 1 573 ? -24.721 -25.394 -40.535 1.00 88.06 573 ALA A CA 1
ATOM 4510 C C . ALA A 1 573 ? -23.829 -24.958 -41.721 1.00 88.06 573 ALA A C 1
ATOM 4512 O O . ALA A 1 573 ? -23.827 -25.606 -42.769 1.00 88.06 573 ALA A O 1
ATOM 4513 N N . LEU A 1 574 ? -23.066 -23.868 -41.577 1.00 85.44 574 LEU A N 1
ATOM 4514 C CA . LEU A 1 574 ? -22.096 -23.421 -42.584 1.00 85.44 574 LEU A CA 1
ATOM 4515 C C . LEU A 1 574 ? -20.798 -24.243 -42.558 1.00 85.44 574 LEU A C 1
ATOM 4517 O O . LEU A 1 574 ? -20.204 -24.453 -43.614 1.00 85.44 574 LEU A O 1
ATOM 4521 N N . GLU A 1 575 ? -20.377 -24.735 -41.394 1.00 86.00 575 GLU A N 1
ATOM 4522 C CA . GLU A 1 575 ? -19.245 -25.652 -41.226 1.00 86.00 575 GLU A CA 1
ATOM 4523 C C . GLU A 1 575 ? -19.560 -27.039 -41.804 1.00 86.00 575 GLU A C 1
ATOM 4525 O O . GLU A 1 575 ? -18.744 -27.569 -42.559 1.00 86.00 575 GLU A O 1
ATOM 4530 N N . ASP A 1 576 ? -20.767 -27.572 -41.577 1.00 85.06 576 ASP A N 1
ATOM 4531 C CA . ASP A 1 576 ? -21.258 -28.797 -42.221 1.00 85.06 576 ASP A CA 1
ATOM 4532 C C . ASP A 1 576 ? -21.191 -28.670 -43.751 1.00 85.06 576 ASP A C 1
ATOM 4534 O O . ASP A 1 576 ? -20.532 -29.470 -44.422 1.00 85.06 576 ASP A O 1
ATOM 4538 N N . VAL A 1 577 ? -21.803 -27.621 -44.320 1.00 83.12 577 VAL A N 1
ATOM 4539 C CA . VAL A 1 577 ? -21.766 -27.342 -45.770 1.00 83.12 577 VAL A CA 1
ATOM 4540 C C . VAL A 1 577 ? -20.331 -27.127 -46.265 1.00 83.12 577 VAL A C 1
ATOM 4542 O O . VAL A 1 577 ? -19.968 -27.623 -47.333 1.00 83.12 577 VAL A O 1
ATOM 4545 N N . GLY A 1 578 ? -19.492 -26.439 -45.488 1.00 79.44 578 GLY A N 1
ATOM 4546 C CA . GLY A 1 578 ? -18.071 -26.253 -45.774 1.00 79.44 578 GLY A CA 1
ATOM 4547 C C . GLY A 1 578 ? -17.305 -27.576 -45.841 1.00 79.44 578 GLY A C 1
ATOM 4548 O O . GLY A 1 578 ? -16.502 -27.762 -46.753 1.00 79.44 578 GLY A O 1
ATOM 4549 N N . SER A 1 579 ? -17.599 -28.522 -44.945 1.00 80.81 579 SER A N 1
ATOM 4550 C CA . SER A 1 579 ? -16.988 -29.855 -44.938 1.00 80.81 579 SER A CA 1
ATOM 4551 C C . SER A 1 579 ? -17.373 -30.669 -46.180 1.00 80.81 579 SER A C 1
ATOM 4553 O O . SER A 1 579 ? -16.500 -31.260 -46.818 1.00 80.81 579 SER A O 1
ATOM 4555 N N . PHE A 1 580 ? -18.641 -30.616 -46.609 1.00 77.69 580 PHE A N 1
ATOM 4556 C CA . PHE A 1 580 ? -19.090 -31.251 -47.853 1.00 77.69 580 PHE A CA 1
ATOM 4557 C C . PHE A 1 580 ? -18.454 -30.617 -49.097 1.00 77.69 580 PHE A C 1
ATOM 4559 O O . PHE A 1 580 ? -18.087 -31.333 -50.029 1.00 77.69 580 PHE A O 1
ATOM 4566 N N . LEU A 1 581 ? -18.279 -29.292 -49.120 1.00 75.12 581 LEU A N 1
ATOM 4567 C CA . LEU A 1 581 ? -17.604 -28.600 -50.221 1.00 75.12 581 LEU A CA 1
ATOM 4568 C C . LEU A 1 581 ? -16.091 -28.874 -50.248 1.00 75.12 581 LEU A C 1
ATOM 4570 O O . LEU A 1 581 ? -15.527 -28.994 -51.332 1.00 75.12 581 LEU A O 1
ATOM 4574 N N . ALA A 1 582 ? -15.441 -29.050 -49.093 1.00 74.44 582 ALA A N 1
ATOM 4575 C CA . ALA A 1 582 ? -14.016 -29.386 -48.997 1.00 74.44 582 ALA A CA 1
ATOM 4576 C C . ALA A 1 582 ? -13.667 -30.791 -49.534 1.00 74.44 582 ALA A C 1
ATOM 4578 O O . ALA A 1 582 ? -12.511 -31.054 -49.865 1.00 74.44 582 ALA A O 1
ATOM 4579 N N . ILE A 1 583 ? -14.656 -31.684 -49.670 1.00 75.56 583 ILE A N 1
ATOM 4580 C CA . ILE A 1 583 ? -14.499 -32.991 -50.333 1.00 75.56 583 ILE A CA 1
ATOM 4581 C C . ILE A 1 583 ? -14.359 -32.833 -51.863 1.00 75.56 583 ILE A C 1
ATOM 4583 O O . ILE A 1 583 ? -13.834 -33.727 -52.529 1.00 75.56 583 ILE A O 1
ATOM 4587 N N . ILE A 1 584 ? -14.781 -31.700 -52.442 1.00 74.25 584 ILE A N 1
ATOM 4588 C CA . ILE A 1 584 ? -14.656 -31.425 -53.879 1.00 74.25 584 ILE A CA 1
ATOM 4589 C C . ILE A 1 584 ? -13.213 -30.976 -54.190 1.00 74.25 584 ILE A C 1
ATOM 4591 O O . ILE A 1 584 ? -12.793 -29.910 -53.738 1.00 74.25 584 ILE A O 1
ATOM 4595 N N . PRO A 1 585 ? -12.430 -31.730 -54.987 1.00 60.75 585 PRO A N 1
ATOM 4596 C CA . PRO A 1 585 ? -11.044 -31.368 -55.276 1.00 60.75 585 PRO A CA 1
ATOM 4597 C C . PRO A 1 585 ? -10.942 -30.126 -56.180 1.00 60.75 585 PRO A C 1
ATOM 4599 O O . PRO A 1 585 ? -11.479 -30.098 -57.289 1.00 60.75 585 PRO A O 1
ATOM 4602 N N . GLU A 1 586 ? -10.180 -29.115 -55.748 1.00 59.22 586 GLU A N 1
ATOM 4603 C CA . GLU A 1 586 ? -9.873 -27.927 -56.557 1.00 59.22 586 GLU A CA 1
ATOM 4604 C C . GLU A 1 586 ? -8.983 -28.262 -57.772 1.00 59.22 586 GLU A C 1
ATOM 4606 O O . GLU A 1 586 ? -7.748 -28.218 -57.714 1.00 59.22 586 GLU A O 1
ATOM 4611 N N . PHE A 1 587 ? -9.598 -28.520 -58.927 1.00 58.03 587 PHE A N 1
ATOM 4612 C CA . PHE A 1 587 ? -8.882 -28.663 -60.196 1.00 58.03 587 PHE A CA 1
ATOM 4613 C C . PHE A 1 587 ? -8.392 -27.311 -60.742 1.00 58.03 587 PHE A C 1
ATOM 4615 O O . PHE A 1 587 ? -8.994 -26.705 -61.629 1.00 58.03 587 PHE A O 1
ATOM 4622 N N . LYS A 1 588 ? -7.244 -26.844 -60.241 1.00 56.19 588 LYS A N 1
ATOM 4623 C CA . LYS A 1 588 ? -6.534 -25.664 -60.764 1.00 56.19 588 LYS A CA 1
ATOM 4624 C C . LYS A 1 588 ? -5.887 -25.965 -62.123 1.00 56.19 588 LYS A C 1
ATOM 4626 O O . LYS A 1 588 ? -4.724 -26.359 -62.201 1.00 56.19 588 LYS A O 1
ATOM 4631 N N . ILE A 1 589 ? -6.650 -25.757 -63.200 1.00 48.12 589 ILE A N 1
ATOM 4632 C CA . ILE A 1 589 ? -6.184 -25.860 -64.593 1.00 48.12 589 ILE A CA 1
ATOM 4633 C C . ILE A 1 589 ? -5.184 -24.728 -64.882 1.00 48.12 589 ILE A C 1
ATOM 4635 O O . ILE A 1 589 ? -5.555 -23.612 -65.237 1.00 48.12 589 ILE A O 1
ATOM 4639 N N . ALA A 1 590 ? -3.893 -25.019 -64.734 1.00 45.38 590 ALA A N 1
ATOM 4640 C CA . ALA A 1 590 ? -2.817 -24.100 -65.089 1.00 45.38 590 ALA A CA 1
ATOM 4641 C C . ALA A 1 590 ? -2.528 -24.161 -66.600 1.00 45.38 590 ALA A C 1
ATOM 4643 O O . ALA A 1 590 ? -1.743 -24.989 -67.060 1.00 45.38 590 ALA A O 1
ATOM 4644 N N . THR A 1 591 ? -3.141 -23.271 -67.384 1.00 40.47 591 THR A N 1
ATOM 4645 C CA . THR A 1 591 ? -2.855 -23.122 -68.822 1.00 40.47 591 THR A CA 1
ATOM 4646 C C . THR A 1 591 ? -1.540 -22.371 -69.060 1.00 40.47 591 THR A C 1
ATOM 4648 O O . THR A 1 591 ? -1.535 -21.204 -69.454 1.00 40.47 591 THR A O 1
ATOM 4651 N N . THR A 1 592 ? -0.404 -23.027 -68.826 1.00 41.72 592 THR A N 1
ATOM 4652 C CA . THR A 1 592 ? 0.902 -22.540 -69.300 1.00 41.72 592 THR A CA 1
ATOM 4653 C C . THR A 1 592 ? 1.120 -22.944 -70.762 1.00 41.72 592 THR A C 1
ATOM 4655 O O . THR A 1 592 ? 0.912 -24.119 -71.081 1.00 41.72 592 THR A O 1
ATOM 4658 N N . PRO A 1 593 ? 1.570 -22.039 -71.654 1.00 37.72 593 PRO A N 1
ATOM 4659 C CA . PRO A 1 593 ? 1.964 -22.418 -73.009 1.00 37.72 593 PRO A CA 1
ATOM 4660 C C . PRO A 1 593 ? 3.136 -23.415 -72.982 1.00 37.72 593 PRO A C 1
ATOM 4662 O O . PRO A 1 593 ? 3.933 -23.440 -72.045 1.00 37.72 593 PRO A O 1
ATOM 4665 N N . ILE A 1 594 ? 3.204 -24.272 -74.002 1.00 40.03 594 ILE A N 1
ATOM 4666 C CA . ILE A 1 594 ? 4.029 -25.491 -74.025 1.00 40.03 594 ILE A CA 1
ATOM 4667 C C . ILE A 1 594 ? 5.529 -25.166 -73.888 1.00 40.03 594 ILE A C 1
ATOM 4669 O O . ILE A 1 594 ? 6.118 -24.579 -74.792 1.00 40.03 594 ILE A O 1
ATOM 4673 N N . GLY A 1 595 ? 6.161 -25.602 -72.788 1.00 36.34 595 GLY A N 1
ATOM 4674 C CA . GLY A 1 595 ? 7.595 -25.385 -72.552 1.00 36.34 595 GLY A CA 1
ATOM 4675 C C . GLY A 1 595 ? 8.125 -25.916 -71.211 1.00 36.34 595 GLY A C 1
ATOM 4676 O O . GLY A 1 595 ? 8.321 -25.140 -70.289 1.00 36.34 595 GLY A O 1
ATOM 4677 N N . VAL A 1 596 ? 8.362 -27.233 -71.128 1.00 43.91 596 VAL A N 1
ATOM 4678 C CA . VAL A 1 596 ? 9.185 -27.963 -70.125 1.00 43.91 596 VAL A CA 1
ATOM 4679 C C . VAL A 1 596 ? 9.174 -27.435 -68.672 1.00 43.91 596 VAL A C 1
ATOM 4681 O O . VAL A 1 596 ? 9.983 -26.598 -68.285 1.00 43.91 596 VAL A O 1
ATOM 4684 N N . GLY A 1 597 ? 8.369 -28.061 -67.805 1.00 33.06 597 GLY A N 1
ATOM 4685 C CA . GLY A 1 597 ? 8.472 -27.891 -66.349 1.00 33.06 597 GLY A CA 1
ATOM 4686 C C . GLY A 1 597 ? 7.796 -29.030 -65.584 1.00 33.06 597 GLY A C 1
ATOM 4687 O O . GLY A 1 597 ? 6.578 -29.174 -65.631 1.00 33.06 597 GLY A O 1
ATOM 4688 N N . CYS A 1 598 ? 8.569 -29.864 -64.880 1.00 34.44 598 CYS A N 1
ATOM 4689 C CA . CYS A 1 598 ? 8.017 -30.996 -64.130 1.00 34.44 598 CYS A CA 1
ATOM 4690 C C . CYS A 1 598 ? 7.480 -30.539 -62.764 1.00 34.44 598 CYS A C 1
ATOM 4692 O O . CYS A 1 598 ? 8.257 -30.160 -61.888 1.00 34.44 598 CYS A O 1
ATOM 4694 N N . ARG A 1 599 ? 6.157 -30.607 -62.558 1.00 34.84 599 ARG A N 1
ATOM 4695 C CA . ARG A 1 599 ? 5.513 -30.324 -61.265 1.00 34.84 599 ARG A CA 1
ATOM 4696 C C . ARG A 1 599 ? 4.831 -31.578 -60.725 1.00 34.84 599 ARG A C 1
ATOM 4698 O O . ARG A 1 599 ? 3.831 -32.029 -61.273 1.00 34.84 599 ARG A O 1
ATOM 4705 N N . ARG A 1 600 ? 5.351 -32.118 -59.620 1.00 33.66 600 ARG A N 1
ATOM 4706 C CA . ARG A 1 600 ? 4.807 -33.304 -58.941 1.00 33.66 600 ARG A CA 1
ATOM 4707 C C . ARG A 1 600 ? 4.127 -32.895 -57.632 1.00 33.66 600 ARG A C 1
ATOM 4709 O O . ARG A 1 600 ? 4.769 -32.860 -56.590 1.00 33.66 600 ARG A O 1
ATOM 4716 N N . SER A 1 601 ? 2.836 -32.577 -57.683 1.00 34.66 601 SER A N 1
ATOM 4717 C CA . SER A 1 601 ? 2.002 -32.427 -56.482 1.00 34.66 601 SER A CA 1
ATOM 4718 C C . SER A 1 601 ? 1.489 -33.797 -56.043 1.00 34.66 601 SER A C 1
ATOM 4720 O O . SER A 1 601 ? 0.771 -34.455 -56.795 1.00 34.66 601 SER A O 1
ATOM 4722 N N . HIS A 1 602 ? 1.869 -34.241 -54.846 1.00 34.34 602 HIS A N 1
ATOM 4723 C CA . HIS A 1 602 ? 1.287 -35.437 -54.237 1.00 34.34 602 HIS A CA 1
ATOM 4724 C C . HIS A 1 602 ? -0.120 -35.121 -53.717 1.00 34.34 602 HIS A C 1
ATOM 4726 O O . HIS A 1 602 ? -0.359 -34.013 -53.237 1.00 34.34 602 HIS A O 1
ATOM 4732 N N . ALA A 1 603 ? -1.036 -36.085 -53.790 1.00 44.34 603 ALA A N 1
ATOM 4733 C CA . ALA A 1 603 ? -2.302 -35.976 -53.079 1.00 44.34 603 ALA A CA 1
ATOM 4734 C C . ALA A 1 603 ? -2.036 -36.139 -51.575 1.00 44.34 603 ALA A C 1
ATOM 4736 O O . ALA A 1 603 ? -1.435 -37.127 -51.155 1.00 44.34 603 ALA A O 1
ATOM 4737 N N . GLY A 1 604 ? -2.477 -35.168 -50.781 1.00 33.03 604 GLY A N 1
ATOM 4738 C CA . GLY A 1 604 ? -2.456 -35.210 -49.324 1.00 33.03 604 GLY A CA 1
ATOM 4739 C C . GLY A 1 604 ? -3.715 -34.522 -48.822 1.00 33.03 604 GLY A C 1
ATOM 4740 O O . GLY A 1 604 ? -3.918 -33.345 -49.108 1.00 33.03 604 GLY A O 1
ATOM 4741 N N . GLY A 1 605 ? -4.591 -35.274 -48.156 1.00 35.22 605 GLY A N 1
ATOM 4742 C CA . GLY A 1 605 ? -5.831 -34.728 -47.610 1.00 35.22 605 GLY A CA 1
ATOM 4743 C C . GLY A 1 605 ? -5.555 -33.784 -46.442 1.00 35.22 605 GLY A C 1
ATOM 4744 O O . GLY A 1 605 ? -4.611 -33.993 -45.679 1.00 35.22 605 GLY A O 1
ATOM 4745 N N . SER A 1 606 ? -6.398 -32.766 -46.282 1.00 32.09 606 SER A N 1
ATOM 4746 C CA . SER A 1 606 ? -6.394 -31.886 -45.115 1.00 32.09 606 SER A CA 1
ATOM 4747 C C . SER A 1 606 ? -6.926 -32.630 -43.887 1.00 32.09 606 SER A C 1
ATOM 4749 O O . SER A 1 606 ? -8.108 -32.543 -43.555 1.00 32.09 606 SER A O 1
ATOM 4751 N N . ALA A 1 607 ? -6.050 -33.376 -43.215 1.00 29.53 607 ALA A N 1
ATOM 4752 C CA . ALA A 1 607 ? -6.298 -33.807 -41.849 1.00 29.53 607 ALA A CA 1
ATOM 4753 C C . ALA A 1 607 ? -6.236 -32.574 -40.934 1.00 29.53 607 ALA A C 1
ATOM 4755 O O . ALA A 1 607 ? -5.178 -31.963 -40.796 1.00 29.53 607 ALA A O 1
ATOM 4756 N N . PHE A 1 608 ? -7.370 -32.210 -40.337 1.00 31.70 608 PHE A N 1
ATOM 4757 C CA . PHE A 1 608 ? -7.401 -31.274 -39.218 1.00 31.70 608 PHE A CA 1
ATOM 4758 C C . PHE A 1 608 ? -7.037 -32.017 -37.927 1.00 31.70 608 PHE A C 1
ATOM 4760 O O . PHE A 1 608 ? -7.605 -33.073 -37.638 1.00 31.70 608 PHE A O 1
ATOM 4767 N N . ILE A 1 609 ? -6.103 -31.436 -37.173 1.00 34.38 609 ILE A N 1
ATOM 4768 C CA . ILE A 1 609 ? -5.843 -31.643 -35.742 1.00 34.38 609 ILE A CA 1
ATOM 4769 C C . ILE A 1 609 ? -5.671 -30.240 -35.155 1.00 34.38 609 ILE A C 1
ATOM 4771 O O . ILE A 1 609 ? -4.971 -29.442 -35.821 1.00 34.38 609 ILE A O 1
#

Radius of gyration: 48.26 Å; chains: 1; bounding box: 96×86×183 Å

Sequence (609 aa):
MQNIRHGFHNHTDVARRNLSPAASEAPSSLAFTDAASLTGTSVRYGFFPHFHPFVSELVARLIDGSVRGLEAADTDYVLNKDGTTKKLPDGRPRPVLYEELFSDDRYQPSGLVHPPLPVKDLDFSTSGAYSVYNFELFYHVPMLIAIHLSKNQRFEEAQKWFHYVFDPTDNSTGETPARFWKVRPFQSAEVKLIEDILKGDPELINSVQAWLRSPFSPHLVARYRQSSYMLKTVMAYLDNLIAWGDSLFRQDSIETINEAMQIYVLAAGILGPRPQQTPKKNSVSPRNYDSLRKSSKALTHALVEMESEIPFDAAPHPGEAADTDSFGILRSLGRTDVFCVPRNDKLLGYWDTVADRLFKIRNSLNIQGIFRQLPLFQPPIDPALLARAAAAGLDIGAIVSGASQPLPLVRFQLLVQKAAEICQEVKSLGNNLLSAMEKEDNEALAIMRARHESVIAALTESVKYGQWQEAIKQREGLEQSIANAAQRYFYYERLLGKQETDLGVPELDAIDNDSLVKMKFKSNEPGISYRPIDVDIAQGVNGVAGGSKISSYELEELNKLEEARGYQAASAALEDVGSFLAIIPEFKIATTPIGVGCRRSHAGGSAFI

Secondary structure (DSSP, 8-state):
-------S-S----------------------------------B-----S-TTHHHHHHHHHHHHHHHHHGGGT-BPBPTTSPBPBPTTSSB-BSS-EESS-TTT----TTBPSSPPEES----TT-SSHHHHHIIIIIHHHHHHHHHHHTT-HHHHHHHHHTTB-TT---SSPTTGGGB-SHHHHH-----HHHHTTT-HHHHHHHHHHHHSTT-HHHHHHH-THHHHHHHHHHHHHHHHHHHHHHHTT--HHHHHHHHHHHHHHHHHH-SPPP-------PPP--HHHHHHH-SSTT--EEE-----TTTTSPPPP---SS---------SEEESSPPPP-HHHHHHHHHHHHHHHHHHTTB-TTS-B----SSPPP--TTTTTTTS---------------------HHHHHHHHHHHHHHHHHHHHHHHHHHHHHHHHHHHHHHHHHHHHHHHHHHHHHHHHHHHHHHHHHHHHHHHHHHHHHHHHHHHHTT--GGG-PPPPPPPP-HHHHHTT---------PPP-------TT--STTTT----HHHHHHHHHHHHHHHHHHHHHHHHHHHHHHHTS---------S------PPP------

pLDDT: mean 74.05, std 20.79, range [24.5, 97.75]